Protein AF-W9WWT8-F1 (afdb_monomer_lite)

Structure (mmCIF, N/CA/C/O backbone):
data_AF-W9WWT8-F1
#
_entry.id   AF-W9WWT8-F1
#
loop_
_atom_site.group_PDB
_atom_site.id
_atom_site.type_symbol
_atom_site.label_atom_id
_atom_site.label_alt_id
_atom_site.label_comp_id
_atom_site.label_asym_id
_atom_site.label_entity_id
_atom_site.label_seq_id
_atom_site.pdbx_PDB_ins_code
_atom_site.Cartn_x
_atom_site.Cartn_y
_atom_site.Cartn_z
_atom_site.occupancy
_atom_site.B_iso_or_equiv
_atom_site.auth_seq_id
_atom_site.auth_comp_id
_atom_site.auth_asym_id
_atom_site.auth_atom_id
_atom_site.pdbx_PDB_model_num
ATOM 1 N N . MET A 1 1 ? -27.493 -7.270 -91.099 1.00 35.31 1 MET A N 1
ATOM 2 C CA . MET A 1 1 ? -26.202 -6.562 -91.027 1.00 35.31 1 MET A CA 1
ATOM 3 C C . MET A 1 1 ? -26.551 -5.110 -90.847 1.00 35.31 1 MET A C 1
ATOM 5 O O . MET A 1 1 ? -27.373 -4.660 -91.619 1.00 35.31 1 MET A O 1
ATOM 9 N N . ASP A 1 2 ? -26.061 -4.444 -89.809 1.00 27.00 2 ASP A N 1
ATOM 10 C CA . ASP A 1 2 ? -25.481 -3.111 -89.972 1.00 27.00 2 ASP A CA 1
ATOM 11 C C . ASP A 1 2 ? -24.987 -2.577 -88.633 1.00 27.00 2 ASP A C 1
ATOM 13 O O . ASP A 1 2 ? -25.714 -2.432 -87.653 1.00 27.00 2 ASP A O 1
ATOM 17 N N . ARG A 1 3 ? -23.683 -2.304 -88.631 1.00 26.94 3 ARG A N 1
ATOM 18 C CA . ARG A 1 3 ? -23.070 -1.287 -87.790 1.00 26.94 3 ARG A CA 1
ATOM 19 C C . ARG A 1 3 ? -23.436 0.066 -88.404 1.00 26.94 3 ARG A C 1
ATOM 21 O O . ARG A 1 3 ? -23.222 0.224 -89.602 1.00 26.94 3 ARG A O 1
ATOM 28 N N . LYS A 1 4 ? -23.755 1.067 -87.585 1.00 26.02 4 LYS A N 1
ATOM 29 C CA . LYS A 1 4 ? -22.837 2.188 -87.291 1.00 26.02 4 LYS A CA 1
ATOM 30 C C . LYS A 1 4 ? -23.545 3.349 -86.580 1.00 26.02 4 LYS A C 1
ATOM 32 O O . LYS A 1 4 ? -24.542 3.858 -87.064 1.00 26.02 4 LYS A O 1
ATOM 37 N N . SER A 1 5 ? -22.869 3.778 -85.512 1.00 26.08 5 SER A N 1
ATOM 38 C CA . SER A 1 5 ? -22.681 5.152 -85.025 1.00 26.08 5 SER A CA 1
ATOM 39 C C . SER A 1 5 ? -23.873 5.945 -84.477 1.00 26.08 5 SER A C 1
ATOM 41 O O . SER A 1 5 ? -24.817 6.231 -85.204 1.00 26.08 5 SER A O 1
ATOM 43 N N . PRO A 1 6 ? -23.713 6.495 -83.262 1.00 29.30 6 PRO A N 1
ATOM 44 C CA . PRO A 1 6 ? -24.310 7.766 -82.885 1.00 29.30 6 PRO A CA 1
ATOM 45 C C . PRO A 1 6 ? -23.238 8.836 -82.605 1.00 29.30 6 PRO A C 1
ATOM 47 O O . PRO A 1 6 ? -22.118 8.538 -82.186 1.00 29.30 6 PRO A O 1
ATOM 50 N N . SER A 1 7 ? -23.613 10.093 -82.828 1.00 26.98 7 SER A N 1
ATOM 51 C CA . SER A 1 7 ? -22.875 11.300 -82.455 1.00 26.98 7 SER A CA 1
ATOM 52 C C . SER A 1 7 ? -23.765 12.183 -81.579 1.00 26.98 7 SER A C 1
ATOM 54 O O . SER A 1 7 ? -24.887 12.454 -82.000 1.00 26.98 7 SER A O 1
ATOM 56 N N . HIS A 1 8 ? -23.196 12.659 -80.459 1.00 27.19 8 HIS A N 1
ATOM 57 C CA . HIS A 1 8 ? -23.606 13.791 -79.599 1.00 27.19 8 HIS A CA 1
ATOM 58 C C . HIS A 1 8 ? -24.977 13.673 -78.885 1.00 27.19 8 HIS A C 1
ATOM 60 O O . HIS A 1 8 ? -25.953 13.241 -79.475 1.00 27.19 8 HIS A O 1
ATOM 66 N N . ASP A 1 9 ? -25.181 14.022 -77.611 1.00 25.39 9 ASP A N 1
ATOM 67 C CA . ASP A 1 9 ? -24.385 14.749 -76.618 1.00 25.39 9 ASP A CA 1
ATOM 68 C C . ASP A 1 9 ? -24.898 14.428 -75.190 1.00 25.39 9 ASP A C 1
ATOM 70 O O . ASP A 1 9 ? -26.078 14.158 -74.984 1.00 25.39 9 ASP A O 1
ATOM 74 N N . THR A 1 10 ? -23.980 14.524 -74.220 1.00 26.59 10 THR A N 1
ATOM 75 C CA . THR A 1 10 ? -24.159 14.878 -72.790 1.00 26.59 10 THR A CA 1
ATOM 76 C C . THR A 1 10 ? -25.232 14.196 -71.924 1.00 26.59 10 THR A C 1
ATOM 78 O O . THR A 1 10 ? -26.393 14.584 -71.946 1.00 26.59 10 THR A O 1
ATOM 81 N N . SER A 1 11 ? -24.782 13.404 -70.941 1.00 25.31 11 SER A N 1
ATOM 82 C CA . SER A 1 11 ? -24.920 13.778 -69.519 1.00 25.31 11 SER A CA 1
ATOM 83 C C . SER A 1 11 ? -24.060 12.885 -68.613 1.00 25.31 11 SER A C 1
ATOM 85 O O . SER A 1 11 ? -24.311 11.693 -68.504 1.00 25.31 11 SER A O 1
ATOM 87 N N . LEU A 1 12 ? -23.065 13.522 -67.989 1.00 28.33 12 LEU A N 1
ATOM 88 C CA . LEU A 1 12 ? -22.592 13.372 -66.606 1.00 28.33 12 LEU A CA 1
ATOM 89 C C . LEU A 1 12 ? -22.439 11.967 -65.980 1.00 28.33 12 LEU A C 1
ATOM 91 O O . LEU A 1 12 ? -23.412 11.248 -65.795 1.00 28.33 12 LEU A O 1
ATOM 95 N N . LEU A 1 13 ? -21.218 11.764 -65.453 1.00 29.09 13 LEU A N 1
ATOM 96 C CA . LEU A 1 13 ? -20.767 10.793 -64.437 1.00 29.09 13 LEU A CA 1
ATOM 97 C C . LEU A 1 13 ? -20.261 9.439 -64.960 1.00 29.09 13 LEU A C 1
ATOM 99 O O . LEU A 1 13 ? -21.013 8.480 -65.042 1.00 29.09 13 LEU A O 1
ATOM 103 N N . ASP A 1 14 ? -18.961 9.371 -65.272 1.00 24.91 14 ASP A N 1
ATOM 104 C CA . ASP A 1 14 ? -17.991 8.463 -64.623 1.00 24.91 14 ASP A CA 1
ATOM 105 C C . ASP A 1 14 ? -16.607 8.560 -65.296 1.00 24.91 14 ASP A C 1
ATOM 107 O O . ASP A 1 14 ? -16.512 8.764 -66.505 1.00 24.91 14 ASP A O 1
ATOM 111 N N . GLY A 1 15 ? -15.528 8.364 -64.526 1.00 24.70 15 GLY A N 1
ATOM 112 C CA . GLY A 1 15 ? -14.243 7.915 -65.085 1.00 24.70 15 GLY A CA 1
ATOM 113 C C . GLY A 1 15 ? -13.012 8.809 -64.892 1.00 24.70 15 GLY A C 1
ATOM 114 O O . GLY A 1 15 ? -12.616 9.552 -65.781 1.00 24.70 15 GLY A O 1
ATOM 115 N N . THR A 1 16 ? -12.308 8.569 -63.781 1.00 27.00 16 THR A N 1
ATOM 116 C CA . THR A 1 16 ? -10.836 8.424 -63.696 1.00 27.00 16 THR A CA 1
ATOM 117 C C . THR A 1 16 ? -9.920 9.536 -64.232 1.00 27.00 16 THR A C 1
ATOM 119 O O . THR A 1 16 ? -9.415 9.470 -65.350 1.00 27.00 16 THR A O 1
ATOM 122 N N . HIS A 1 17 ? -9.490 10.413 -63.319 1.00 25.72 17 HIS A N 1
ATOM 123 C CA . HIS A 1 17 ? -8.078 10.788 -63.234 1.00 25.72 17 HIS A CA 1
ATOM 124 C C . HIS A 1 17 ? -7.437 10.075 -62.040 1.00 25.72 17 HIS A C 1
ATOM 126 O O . HIS A 1 17 ? -7.905 10.166 -60.908 1.00 25.72 17 HIS A O 1
ATOM 132 N N . SER A 1 18 ? -6.371 9.336 -62.342 1.00 35.47 18 SER A N 1
ATOM 133 C CA . SER A 1 18 ? -5.487 8.638 -61.416 1.00 35.47 18 SER A CA 1
ATOM 134 C C . SER A 1 18 ? -4.934 9.593 -60.352 1.00 35.47 18 SER A C 1
ATOM 136 O O . SER A 1 18 ? -3.985 10.331 -60.608 1.00 35.47 18 SER A O 1
ATOM 138 N N . LEU A 1 19 ? -5.514 9.556 -59.154 1.00 27.91 19 LEU A N 1
ATOM 139 C CA . LEU A 1 19 ? -4.899 10.058 -57.931 1.00 27.91 19 LEU A CA 1
ATOM 140 C C . LEU A 1 19 ? -4.236 8.872 -57.237 1.00 27.91 19 LEU A C 1
ATOM 142 O O . LEU A 1 19 ? -4.843 7.812 -57.085 1.00 27.91 19 LEU A O 1
ATOM 146 N N . ALA A 1 20 ? -2.968 9.057 -56.878 1.00 27.16 20 ALA A N 1
ATOM 147 C CA . ALA A 1 20 ? -2.189 8.124 -56.081 1.00 27.16 20 ALA A CA 1
ATOM 148 C C . ALA A 1 20 ? -3.017 7.594 -54.894 1.00 27.16 20 ALA A C 1
ATOM 150 O O . ALA A 1 20 ? -3.818 8.355 -54.340 1.00 27.16 20 ALA A O 1
ATOM 151 N N . PRO A 1 21 ? -2.843 6.318 -54.496 1.00 26.42 21 PRO A N 1
ATOM 152 C CA . PRO A 1 21 ? -3.531 5.798 -53.325 1.00 26.42 21 PRO A CA 1
ATOM 153 C C . PRO A 1 21 ? -3.253 6.744 -52.150 1.00 26.42 21 PRO A C 1
ATOM 155 O O . PRO A 1 21 ? -2.094 7.135 -51.966 1.00 26.42 21 PRO A O 1
ATOM 158 N N . PRO A 1 22 ? -4.288 7.165 -51.399 1.00 28.23 22 PRO A N 1
ATOM 159 C CA . PRO A 1 22 ? -4.085 8.006 -50.238 1.00 28.23 22 PRO A CA 1
ATOM 160 C C . PRO A 1 22 ? -3.084 7.286 -49.347 1.00 28.23 22 PRO A C 1
ATOM 162 O O . PRO A 1 22 ? -3.238 6.098 -49.051 1.00 28.23 22 PRO A O 1
ATOM 165 N N . SER A 1 23 ? -2.018 8.016 -49.030 1.00 27.25 23 SER A N 1
ATOM 166 C CA . SER A 1 23 ? -0.990 7.652 -48.070 1.00 27.25 23 SER A CA 1
ATOM 167 C C . SER A 1 23 ? -1.612 6.832 -46.954 1.00 27.25 23 SER A C 1
ATOM 169 O O . SER A 1 23 ? -2.538 7.302 -46.286 1.00 27.25 23 SER A O 1
ATOM 171 N N . GLN A 1 24 ? -1.104 5.609 -46.820 1.00 29.84 24 GLN A N 1
ATOM 172 C CA . GLN A 1 24 ? -1.346 4.736 -45.689 1.00 29.84 24 GLN A CA 1
ATOM 173 C C . GLN A 1 24 ? -1.408 5.587 -44.423 1.00 29.84 24 GLN A C 1
ATOM 175 O O . GLN A 1 24 ? -0.516 6.394 -44.150 1.00 29.84 24 GLN A O 1
ATOM 180 N N . SER A 1 25 ? -2.527 5.438 -43.723 1.00 29.09 25 SER A N 1
ATOM 181 C CA . SER A 1 25 ? -2.682 5.734 -42.308 1.00 29.09 25 SER A CA 1
ATOM 182 C C . SER A 1 25 ? -1.339 5.668 -41.584 1.00 29.09 25 SER A C 1
ATOM 184 O O . SER A 1 25 ? -0.666 4.641 -41.648 1.00 29.09 25 SER A O 1
ATOM 186 N N . GLN A 1 26 ? -0.956 6.758 -40.918 1.00 30.47 26 GLN A N 1
ATOM 187 C CA . GLN A 1 26 ? 0.162 6.770 -39.979 1.00 30.47 26 GLN A CA 1
ATOM 188 C C . GLN A 1 26 ? -0.094 5.728 -38.873 1.00 30.47 26 GLN A C 1
ATOM 190 O O . GLN A 1 26 ? -0.747 6.019 -37.876 1.00 30.47 26 GLN A O 1
ATOM 195 N N . GLU A 1 27 ? 0.399 4.508 -39.066 1.00 36.03 27 GLU A N 1
ATOM 196 C CA . GLU A 1 27 ? 0.889 3.635 -37.995 1.00 36.03 27 GLU A CA 1
ATOM 197 C C . GLU A 1 27 ? 2.288 4.186 -37.635 1.00 36.03 27 GLU A C 1
ATOM 199 O O . GLU A 1 27 ? 3.061 4.539 -38.522 1.00 36.03 27 GLU A O 1
ATOM 204 N N . ASP A 1 28 ? 2.632 4.507 -36.388 1.00 36.34 28 ASP A N 1
ATOM 205 C CA . ASP A 1 28 ? 2.639 3.634 -35.216 1.00 36.34 28 ASP A CA 1
ATOM 206 C C . ASP A 1 28 ? 2.402 4.412 -33.903 1.00 36.34 28 ASP A C 1
ATOM 208 O O . ASP A 1 28 ? 3.072 5.423 -33.657 1.00 36.34 28 ASP A O 1
ATOM 212 N N . PRO A 1 29 ? 1.611 3.895 -32.945 1.00 53.47 29 PRO A N 1
ATOM 213 C CA . PRO A 1 29 ? 1.883 4.158 -31.541 1.00 53.47 29 PRO A CA 1
ATOM 214 C C . PRO A 1 29 ? 3.129 3.345 -31.153 1.00 53.47 29 PRO A C 1
ATOM 216 O O . PRO A 1 29 ? 3.036 2.140 -30.912 1.00 53.47 29 PRO A O 1
ATOM 219 N N . TYR A 1 30 ? 4.306 3.985 -31.120 1.00 56.69 30 TYR A N 1
ATOM 220 C CA . TYR A 1 30 ? 5.553 3.345 -30.673 1.00 56.69 30 TYR A CA 1
ATOM 221 C C . TYR A 1 30 ? 5.300 2.557 -29.379 1.00 56.69 30 TYR A C 1
ATOM 223 O O . TYR A 1 30 ? 4.845 3.108 -28.377 1.00 56.69 30 TYR A O 1
ATOM 231 N N . ASN A 1 31 ? 5.628 1.269 -29.381 1.00 66.44 31 ASN A N 1
ATOM 232 C CA . ASN A 1 31 ? 5.648 0.448 -28.179 1.00 66.44 31 ASN A CA 1
ATOM 233 C C . ASN A 1 31 ? 7.111 0.208 -27.789 1.00 66.44 31 ASN A C 1
ATOM 235 O O . ASN A 1 31 ? 7.891 -0.211 -28.646 1.00 66.44 31 ASN A O 1
ATOM 239 N N . PRO A 1 32 ? 7.514 0.458 -26.526 1.00 71.75 32 PRO A N 1
ATOM 240 C CA . PRO A 1 32 ? 8.867 0.147 -26.083 1.00 71.75 32 PRO A CA 1
ATOM 241 C C . PRO A 1 32 ? 9.203 -1.322 -26.386 1.00 71.75 32 PRO A C 1
ATOM 243 O O . PRO A 1 32 ? 8.388 -2.193 -26.060 1.00 71.75 32 PRO A O 1
ATOM 246 N N . PRO A 1 33 ? 10.365 -1.617 -26.997 1.00 79.06 33 PRO A N 1
ATOM 247 C CA . PRO A 1 33 ? 10.727 -2.989 -27.320 1.00 79.06 33 PRO A CA 1
ATOM 248 C C . PRO A 1 33 ? 10.850 -3.818 -26.040 1.00 79.06 33 PRO A C 1
ATOM 250 O O . PRO A 1 33 ? 11.157 -3.310 -24.964 1.00 79.06 33 PRO A O 1
ATOM 253 N N . THR A 1 34 ? 10.618 -5.121 -26.127 1.00 78.81 34 THR A N 1
ATOM 254 C CA . THR A 1 34 ? 10.810 -6.019 -24.987 1.00 78.81 34 THR A CA 1
ATOM 255 C C . THR A 1 34 ? 12.256 -6.487 -24.925 1.00 78.81 34 THR A C 1
ATOM 257 O O . THR A 1 34 ? 12.752 -7.092 -25.868 1.00 78.81 34 THR A O 1
ATOM 260 N N . ILE A 1 35 ? 12.922 -6.271 -23.789 1.00 80.75 35 ILE A N 1
ATOM 261 C CA . ILE A 1 35 ? 14.243 -6.866 -23.524 1.00 80.75 35 ILE A CA 1
ATOM 262 C C . ILE A 1 35 ? 14.092 -8.388 -23.478 1.00 80.75 35 ILE A C 1
ATOM 264 O O . ILE A 1 35 ? 13.231 -8.875 -22.733 1.00 80.75 35 ILE A O 1
ATOM 268 N N . ASP A 1 36 ? 14.910 -9.101 -24.253 1.00 82.44 36 ASP A N 1
ATOM 269 C CA . ASP A 1 36 ? 14.945 -10.561 -24.267 1.00 82.44 36 ASP A CA 1
ATOM 270 C C . ASP A 1 36 ? 15.686 -11.097 -23.033 1.00 82.44 36 ASP A C 1
ATOM 272 O O . ASP A 1 36 ? 16.885 -10.881 -22.853 1.00 82.44 36 ASP A O 1
ATOM 276 N N . GLN A 1 37 ? 14.943 -11.791 -22.171 1.00 86.94 37 GLN A N 1
ATOM 277 C CA . GLN A 1 37 ? 15.456 -12.531 -21.012 1.00 86.94 37 GLN A CA 1
ATOM 278 C C . GLN A 1 37 ? 15.013 -14.006 -21.068 1.00 86.94 37 GLN A C 1
ATOM 280 O O . GLN A 1 37 ? 14.883 -14.666 -20.037 1.00 86.94 37 GLN A O 1
ATOM 285 N N . SER A 1 38 ? 14.751 -14.526 -22.273 1.00 86.50 38 SER A N 1
ATOM 286 C CA . SER A 1 38 ? 14.238 -15.880 -22.521 1.00 86.50 38 SER A CA 1
ATOM 287 C C . SER A 1 38 ? 15.128 -16.978 -21.940 1.00 86.50 38 SER A C 1
ATOM 289 O O . SER A 1 38 ? 14.617 -17.952 -21.392 1.00 86.50 38 SER A O 1
ATOM 291 N N . HIS A 1 39 ? 16.451 -16.801 -21.983 1.00 88.56 39 HIS A N 1
ATOM 292 C CA . HIS A 1 39 ? 17.403 -17.724 -21.367 1.00 88.56 39 HIS A CA 1
ATOM 293 C C . HIS A 1 39 ? 17.178 -17.866 -19.851 1.00 88.56 39 HIS A C 1
ATOM 295 O O . HIS A 1 39 ? 17.071 -18.984 -19.344 1.00 88.56 39 HIS A O 1
ATOM 301 N N . ASP A 1 40 ? 17.050 -16.751 -19.126 1.00 89.69 40 ASP A N 1
ATOM 302 C CA . ASP A 1 40 ? 16.836 -16.775 -17.675 1.00 89.69 40 ASP A CA 1
ATOM 303 C C . ASP A 1 40 ? 15.467 -17.370 -17.330 1.00 89.69 40 ASP A C 1
ATOM 305 O O . ASP A 1 40 ? 15.353 -18.186 -16.415 1.00 89.69 40 ASP A O 1
ATOM 309 N N . VAL A 1 41 ? 14.435 -17.037 -18.114 1.00 91.44 41 VAL A N 1
ATOM 310 C CA . VAL A 1 41 ? 13.100 -17.650 -18.006 1.00 91.44 41 VAL A CA 1
ATOM 311 C C . VAL A 1 41 ? 13.182 -19.168 -18.195 1.00 91.44 41 VAL A C 1
ATOM 313 O O . VAL A 1 41 ? 12.648 -19.922 -17.378 1.00 91.44 41 VAL A O 1
ATOM 316 N N . ALA A 1 42 ? 13.904 -19.638 -19.215 1.00 90.56 42 ALA A N 1
ATOM 317 C CA . ALA A 1 42 ? 14.085 -21.060 -19.488 1.00 90.56 42 ALA A CA 1
ATOM 318 C C . ALA A 1 42 ? 14.817 -21.785 -18.347 1.00 90.56 42 ALA A C 1
ATOM 320 O O . ALA A 1 42 ? 14.462 -22.920 -18.018 1.00 90.56 42 ALA A O 1
ATOM 321 N N . LEU A 1 43 ? 15.791 -21.138 -17.695 1.00 90.44 43 LEU A N 1
ATOM 322 C CA . LEU A 1 43 ? 16.447 -21.684 -16.504 1.00 90.44 43 LEU A CA 1
ATOM 323 C C . LEU A 1 43 ? 15.463 -21.860 -15.342 1.00 90.44 43 LEU A C 1
ATOM 325 O O . LEU A 1 43 ? 15.435 -22.932 -14.736 1.00 90.44 43 LEU A O 1
ATOM 329 N N . VAL A 1 44 ? 14.617 -20.863 -15.060 1.00 91.06 44 VAL A N 1
ATOM 330 C CA . VAL A 1 44 ? 13.589 -20.979 -14.010 1.00 91.06 44 VAL A CA 1
ATOM 331 C C . VAL A 1 44 ? 12.608 -22.102 -14.331 1.00 91.06 44 VAL A C 1
ATOM 333 O O . VAL A 1 44 ? 12.345 -22.950 -13.479 1.00 91.06 44 VAL A O 1
ATOM 336 N N . ILE A 1 45 ? 12.114 -22.164 -15.571 1.00 90.19 45 ILE A N 1
ATOM 337 C CA . ILE A 1 45 ? 11.198 -23.219 -16.024 1.00 90.19 45 ILE A CA 1
ATOM 338 C C . ILE A 1 45 ? 11.852 -24.596 -15.900 1.00 90.19 45 ILE A C 1
ATOM 340 O O . ILE A 1 45 ? 11.210 -25.543 -15.448 1.00 90.19 45 ILE A O 1
ATOM 344 N N . ARG A 1 46 ? 13.135 -24.733 -16.254 1.00 89.38 46 ARG A N 1
ATOM 345 C CA . ARG A 1 46 ? 13.876 -25.990 -16.098 1.00 89.38 46 ARG A CA 1
ATOM 346 C C . ARG A 1 46 ? 13.897 -26.450 -14.642 1.00 89.38 46 ARG A C 1
ATOM 348 O O . ARG A 1 46 ? 13.694 -27.636 -14.399 1.00 89.38 46 ARG A O 1
ATOM 355 N N . VAL A 1 47 ? 14.106 -25.540 -13.692 1.00 87.06 47 VAL A N 1
ATOM 356 C CA . VAL A 1 47 ? 14.079 -25.865 -12.257 1.00 87.06 47 VAL A CA 1
ATOM 357 C C . VAL A 1 47 ? 12.659 -26.211 -11.796 1.00 87.06 47 VAL A C 1
ATOM 359 O O . VAL A 1 47 ? 12.475 -27.207 -11.102 1.00 87.06 47 VAL A O 1
ATOM 362 N N . LEU A 1 48 ? 11.637 -25.473 -12.243 1.00 86.44 48 LEU A N 1
ATOM 363 C CA . LEU A 1 48 ? 10.232 -25.808 -11.968 1.00 86.44 48 LEU A CA 1
ATOM 364 C C . LEU A 1 48 ? 9.847 -27.201 -12.507 1.00 86.44 48 LEU A C 1
ATOM 366 O O . LEU A 1 48 ? 9.066 -27.914 -11.878 1.00 86.44 48 LEU A O 1
ATOM 370 N N . ASN A 1 49 ? 10.423 -27.627 -13.636 1.00 84.69 49 ASN A N 1
ATOM 371 C CA . ASN A 1 49 ? 10.168 -28.946 -14.229 1.00 84.69 49 ASN A CA 1
ATOM 372 C C . ASN A 1 49 ? 10.733 -30.098 -13.402 1.00 84.69 49 ASN A C 1
ATOM 374 O O . ASN A 1 49 ? 10.160 -31.185 -13.422 1.00 84.69 49 ASN A O 1
ATOM 378 N N . GLN A 1 50 ? 11.823 -29.881 -12.662 1.00 80.75 50 GLN A N 1
ATOM 379 C CA . GLN A 1 50 ? 12.419 -30.925 -11.821 1.00 80.75 50 GLN A CA 1
ATOM 380 C C . GLN A 1 50 ? 11.448 -31.409 -10.741 1.00 80.75 50 GLN A C 1
ATOM 382 O O . GLN A 1 50 ? 11.497 -32.571 -10.350 1.00 80.75 50 GLN A O 1
ATOM 387 N N . SER A 1 51 ? 10.540 -30.541 -10.289 1.00 69.56 51 SER A N 1
ATOM 388 C CA . SER A 1 51 ? 9.518 -30.876 -9.300 1.00 69.56 51 SER A CA 1
ATOM 389 C C . SER A 1 51 ? 8.141 -31.151 -9.912 1.00 69.56 51 SER A C 1
ATOM 391 O O . SER A 1 51 ? 7.181 -31.300 -9.160 1.00 69.56 51 SER A O 1
ATOM 393 N N . TYR A 1 52 ? 7.998 -31.213 -11.244 1.00 66.12 52 TYR A N 1
ATOM 394 C CA . TYR A 1 52 ? 6.694 -31.303 -11.923 1.00 66.12 52 TYR A CA 1
ATOM 395 C C . TYR A 1 52 ? 5.892 -32.558 -11.538 1.00 66.12 52 TYR A C 1
ATOM 397 O O . TYR A 1 52 ? 4.743 -32.427 -11.121 1.00 66.12 52 TYR A O 1
ATOM 405 N N . ASN A 1 53 ? 6.518 -33.742 -11.568 1.00 61.09 53 ASN A N 1
ATOM 406 C CA . ASN A 1 53 ? 5.864 -35.031 -11.270 1.00 61.09 53 ASN A CA 1
ATOM 407 C C . ASN A 1 53 ? 5.540 -35.238 -9.779 1.00 61.09 53 ASN A C 1
ATOM 409 O O . ASN A 1 53 ? 4.941 -36.241 -9.393 1.00 61.09 53 ASN A O 1
ATOM 413 N N . CYS A 1 54 ? 5.933 -34.300 -8.922 1.00 59.28 54 CYS A N 1
ATOM 414 C CA . CYS A 1 54 ? 5.662 -34.359 -7.498 1.00 59.28 54 CYS A CA 1
ATOM 415 C C . CYS A 1 54 ? 4.347 -33.623 -7.200 1.00 59.28 54 CYS A C 1
ATOM 417 O O . CYS A 1 54 ? 4.357 -32.460 -6.795 1.00 59.28 54 CYS A O 1
ATOM 419 N N . HIS A 1 55 ? 3.209 -34.280 -7.439 1.00 54.59 55 HIS A N 1
ATOM 420 C CA . HIS A 1 55 ? 1.861 -33.750 -7.186 1.00 54.59 55 HIS A CA 1
ATOM 421 C C . HIS A 1 55 ? 1.666 -33.327 -5.716 1.00 54.59 55 HIS A C 1
ATOM 423 O O . HIS A 1 55 ? 1.349 -34.155 -4.872 1.00 54.59 55 HIS A O 1
ATOM 429 N N . GLY A 1 56 ? 1.892 -32.051 -5.381 1.00 51.06 56 GLY A N 1
ATOM 430 C CA . GLY A 1 56 ? 1.586 -31.477 -4.058 1.00 51.06 56 GLY A CA 1
ATOM 431 C C . GLY A 1 56 ? 2.440 -31.980 -2.879 1.00 51.06 56 GLY A C 1
ATOM 432 O O . GLY A 1 56 ? 2.231 -31.550 -1.747 1.00 51.06 56 GLY A O 1
ATOM 433 N N . VAL A 1 57 ? 3.402 -32.878 -3.122 1.00 51.75 57 VAL A N 1
ATOM 434 C CA . VAL A 1 57 ? 4.269 -33.473 -2.083 1.00 51.75 57 VAL A CA 1
ATOM 435 C C . VAL A 1 57 ? 5.624 -32.759 -1.971 1.00 51.75 57 VAL A C 1
ATOM 437 O O . VAL A 1 57 ? 6.277 -32.852 -0.935 1.00 51.75 57 VAL A O 1
ATOM 440 N N . TYR A 1 58 ? 6.060 -32.028 -3.005 1.00 59.69 58 TYR A N 1
ATOM 441 C CA . TYR A 1 58 ? 7.409 -31.453 -3.054 1.00 59.69 58 TYR A CA 1
ATOM 442 C C . TYR A 1 58 ? 7.427 -29.931 -2.895 1.00 59.69 58 TYR A C 1
ATOM 444 O O . TYR A 1 58 ? 6.877 -29.195 -3.715 1.00 59.69 58 TYR A O 1
ATOM 452 N N . HIS A 1 59 ? 8.145 -29.477 -1.868 1.00 68.31 59 HIS A N 1
ATOM 453 C CA . HIS A 1 59 ? 8.467 -28.076 -1.611 1.00 68.31 59 HIS A CA 1
ATOM 454 C C . HIS A 1 59 ? 9.672 -27.650 -2.450 1.00 68.31 59 HIS A C 1
ATOM 456 O O . HIS A 1 59 ? 10.818 -27.909 -2.077 1.00 68.31 59 HIS A O 1
ATOM 462 N N . SER A 1 60 ? 9.444 -27.008 -3.597 1.00 76.50 60 SER A N 1
ATOM 463 C CA . SER A 1 60 ? 10.533 -26.376 -4.352 1.00 76.50 60 SER A CA 1
ATOM 464 C C . SER A 1 60 ? 10.508 -24.869 -4.138 1.00 76.50 60 SER A C 1
ATOM 466 O O . SER A 1 60 ? 9.625 -24.180 -4.652 1.00 76.50 60 SER A O 1
ATOM 468 N N . LYS A 1 61 ? 11.507 -24.364 -3.416 1.00 83.94 61 LYS A N 1
ATOM 469 C CA . LYS A 1 61 ? 11.782 -22.934 -3.273 1.00 83.94 61 LYS A CA 1
ATOM 470 C C . LYS A 1 61 ? 12.850 -22.531 -4.287 1.00 83.94 61 LYS A C 1
ATOM 472 O O . LYS A 1 61 ? 13.914 -23.144 -4.326 1.00 83.94 61 LYS A O 1
ATOM 477 N N . ILE A 1 62 ? 12.587 -21.506 -5.087 1.00 87.75 62 ILE A N 1
ATOM 478 C CA . ILE A 1 62 ? 13.539 -20.952 -6.054 1.00 87.75 62 ILE A CA 1
ATOM 479 C C . ILE A 1 62 ? 13.694 -19.472 -5.733 1.00 87.75 62 ILE A C 1
ATOM 481 O O . ILE A 1 62 ? 12.702 -18.754 -5.667 1.00 87.75 62 ILE A O 1
ATOM 485 N N . LEU A 1 63 ? 14.923 -19.015 -5.520 1.00 87.62 63 LEU A N 1
ATOM 486 C CA . LEU A 1 63 ? 15.231 -17.615 -5.259 1.00 87.62 63 LEU A CA 1
ATOM 487 C C . LEU A 1 63 ? 15.927 -17.003 -6.469 1.00 87.62 63 LEU A C 1
ATOM 489 O O . LEU A 1 63 ? 17.063 -17.348 -6.777 1.00 87.62 63 LEU A O 1
ATOM 493 N N . LEU A 1 64 ? 15.271 -16.038 -7.099 1.00 90.00 64 LEU A N 1
ATOM 494 C CA . LEU A 1 64 ? 15.856 -15.156 -8.095 1.00 90.00 64 LEU A CA 1
ATOM 495 C C . LEU A 1 64 ? 16.454 -13.945 -7.390 1.00 90.00 64 LEU A C 1
ATOM 497 O O . LEU A 1 64 ? 15.733 -13.134 -6.801 1.00 90.00 64 LEU A O 1
ATOM 501 N N . TRP A 1 65 ? 17.772 -13.802 -7.461 1.00 87.00 65 TRP A N 1
ATOM 502 C CA . TRP A 1 65 ? 18.481 -12.707 -6.810 1.00 87.00 65 TRP A CA 1
ATOM 503 C C . TRP A 1 65 ? 19.387 -11.951 -7.775 1.00 87.00 65 TRP A C 1
ATOM 505 O O . TRP A 1 65 ? 19.824 -12.483 -8.785 1.00 87.00 65 TRP A O 1
ATOM 515 N N . GLY A 1 66 ? 19.629 -10.674 -7.501 1.00 82.94 66 GLY A N 1
ATOM 516 C CA . GLY A 1 66 ? 20.366 -9.787 -8.404 1.00 82.94 66 GLY A CA 1
ATOM 517 C C . GLY A 1 66 ? 20.067 -8.324 -8.111 1.00 82.94 66 GLY A C 1
ATOM 518 O O . GLY A 1 66 ? 19.210 -8.014 -7.281 1.00 82.94 66 GLY A O 1
ATOM 519 N N . SER A 1 67 ? 20.731 -7.398 -8.798 1.00 81.00 67 SER A N 1
ATOM 520 C CA . SER A 1 67 ? 20.563 -5.969 -8.502 1.00 81.00 67 SER A CA 1
ATOM 521 C C . SER A 1 67 ? 19.149 -5.452 -8.834 1.00 81.00 67 SER A C 1
ATOM 523 O O . SER A 1 67 ? 18.375 -6.067 -9.583 1.00 81.00 67 SER A O 1
ATOM 525 N N . ALA A 1 68 ? 18.750 -4.334 -8.225 1.00 80.94 68 ALA A N 1
ATOM 526 C CA . ALA A 1 68 ? 17.460 -3.710 -8.513 1.00 80.94 68 ALA A CA 1
ATOM 527 C C . ALA A 1 68 ? 17.400 -3.239 -9.981 1.00 80.94 68 ALA A C 1
ATOM 529 O O . ALA A 1 68 ? 18.335 -2.617 -10.483 1.00 80.94 68 ALA A O 1
ATOM 530 N N . GLY A 1 69 ? 16.294 -3.544 -10.666 1.00 83.06 69 GLY A N 1
ATOM 531 C CA . GLY A 1 69 ? 16.124 -3.260 -12.095 1.00 83.06 69 GLY A CA 1
ATOM 532 C C . GLY A 1 69 ? 16.668 -4.330 -13.057 1.00 83.06 69 GLY A C 1
ATOM 533 O O . GLY A 1 69 ? 16.546 -4.131 -14.259 1.00 83.06 69 GLY A O 1
ATOM 534 N N . CYS A 1 70 ? 17.213 -5.459 -12.571 1.00 86.81 70 CYS A N 1
ATOM 535 C CA . CYS A 1 70 ? 17.672 -6.602 -13.394 1.00 86.81 70 CYS A CA 1
ATOM 536 C C . CYS A 1 70 ? 16.558 -7.435 -14.067 1.00 86.81 70 CYS A C 1
ATOM 538 O O . CYS A 1 70 ? 16.851 -8.389 -14.774 1.00 86.81 70 CYS A O 1
ATOM 540 N N . GLY A 1 71 ? 15.279 -7.127 -13.840 1.00 87.62 71 GLY A N 1
ATOM 541 C CA . GLY A 1 71 ? 14.171 -7.880 -14.451 1.00 87.62 71 GLY A CA 1
ATOM 542 C C . GLY A 1 71 ? 13.752 -9.158 -13.711 1.00 87.62 71 GLY A C 1
ATOM 543 O O . GLY A 1 71 ? 12.914 -9.893 -14.213 1.00 87.62 71 GLY A O 1
ATOM 544 N N . LYS A 1 72 ? 14.247 -9.403 -12.487 1.00 90.69 72 LYS A N 1
ATOM 545 C CA . LYS A 1 72 ? 13.903 -10.590 -11.668 1.00 90.69 72 LYS A CA 1
ATOM 546 C C . LYS A 1 72 ? 12.402 -10.884 -11.596 1.00 90.69 72 LYS A C 1
ATOM 548 O O . LYS A 1 72 ? 11.992 -12.011 -11.835 1.00 90.69 72 LYS A O 1
ATOM 553 N N . ARG A 1 73 ? 11.595 -9.862 -11.281 1.00 88.50 73 ARG A N 1
ATOM 554 C CA . ARG A 1 73 ? 10.131 -9.966 -11.209 1.00 88.50 73 ARG A CA 1
ATOM 555 C C . ARG A 1 73 ? 9.543 -10.388 -12.550 1.00 88.50 73 ARG A C 1
ATOM 557 O O . ARG A 1 73 ? 8.763 -11.323 -12.588 1.00 88.50 73 ARG A O 1
ATOM 564 N N . ARG A 1 74 ? 9.968 -9.747 -13.641 1.00 88.75 74 ARG A N 1
ATOM 565 C CA . ARG A 1 74 ? 9.521 -10.078 -14.998 1.00 88.75 74 ARG A CA 1
ATOM 566 C C . ARG A 1 74 ? 9.859 -11.526 -15.361 1.00 88.75 74 ARG A C 1
ATOM 568 O O . ARG A 1 74 ? 8.981 -12.231 -15.835 1.00 88.75 74 ARG A O 1
ATOM 575 N N . ILE A 1 75 ? 11.079 -11.981 -15.069 1.00 91.94 75 ILE A N 1
ATOM 576 C CA . ILE A 1 75 ? 11.503 -13.374 -15.285 1.00 91.94 75 ILE A CA 1
ATOM 577 C C . ILE A 1 75 ? 10.647 -14.345 -14.461 1.00 91.94 75 ILE A C 1
ATOM 579 O O . ILE A 1 75 ? 10.164 -15.337 -14.999 1.00 91.94 75 ILE A O 1
ATOM 583 N N . ALA A 1 76 ? 10.431 -14.059 -13.173 1.00 92.06 76 ALA A N 1
ATOM 584 C CA . ALA A 1 76 ? 9.613 -14.892 -12.290 1.00 92.06 76 ALA A CA 1
ATOM 585 C C . ALA A 1 76 ? 8.162 -14.988 -12.778 1.00 92.06 76 ALA A C 1
ATOM 587 O O . ALA A 1 76 ? 7.599 -16.079 -12.838 1.00 92.06 76 ALA A O 1
ATOM 588 N N . THR A 1 77 ? 7.576 -13.846 -13.144 1.00 90.88 77 THR A N 1
ATOM 589 C CA . THR A 1 77 ? 6.215 -13.741 -13.667 1.00 90.88 77 THR A CA 1
ATOM 590 C C . THR A 1 77 ? 6.067 -14.513 -14.971 1.00 90.88 77 THR A C 1
ATOM 592 O O . THR A 1 77 ? 5.172 -15.345 -15.074 1.00 90.88 77 THR A O 1
ATOM 595 N N . GLU A 1 78 ? 6.965 -14.300 -15.933 1.00 91.69 78 GLU A N 1
ATOM 596 C CA . GLU A 1 78 ? 6.929 -14.981 -17.229 1.00 91.69 78 GLU A CA 1
ATOM 597 C C . GLU A 1 78 ? 7.099 -16.499 -17.071 1.00 91.69 78 GLU A C 1
ATOM 599 O O . GLU A 1 78 ? 6.317 -17.276 -17.614 1.00 91.69 78 GLU A O 1
ATOM 604 N N . ALA A 1 79 ? 8.061 -16.940 -16.252 1.00 92.44 79 ALA A N 1
ATOM 605 C CA . ALA A 1 79 ? 8.271 -18.358 -15.979 1.00 92.44 79 ALA A CA 1
ATOM 606 C C . ALA A 1 79 ? 7.050 -19.009 -15.309 1.00 92.44 79 ALA A C 1
ATOM 608 O O . ALA A 1 79 ? 6.674 -20.124 -15.673 1.00 92.44 79 ALA A O 1
ATOM 609 N N . ALA A 1 80 ? 6.413 -18.319 -14.356 1.00 91.31 80 ALA A N 1
ATOM 610 C CA . ALA A 1 80 ? 5.202 -18.801 -13.699 1.00 91.31 80 ALA A CA 1
ATOM 611 C C . ALA A 1 80 ? 4.021 -18.898 -14.675 1.00 91.31 80 ALA A C 1
ATOM 613 O O . ALA A 1 80 ? 3.324 -19.912 -14.675 1.00 91.31 80 ALA A O 1
ATOM 614 N N . LEU A 1 81 ? 3.822 -17.888 -15.530 1.00 92.19 81 LEU A N 1
ATOM 615 C CA . LEU A 1 81 ? 2.764 -17.870 -16.544 1.00 92.19 81 LEU A CA 1
ATOM 616 C C . LEU A 1 81 ? 2.949 -18.985 -17.578 1.00 92.19 81 LEU A C 1
ATOM 618 O O . LEU A 1 81 ? 2.016 -19.750 -17.810 1.00 92.19 81 LEU A O 1
ATOM 622 N N . GLN A 1 82 ? 4.150 -19.142 -18.145 1.00 92.56 82 GLN A N 1
ATOM 623 C CA . GLN A 1 82 ? 4.435 -20.212 -19.108 1.00 92.56 82 GLN A CA 1
ATOM 624 C C . GLN A 1 82 ? 4.284 -21.602 -18.481 1.00 92.56 82 GLN A C 1
ATOM 626 O O . GLN A 1 82 ? 3.720 -22.517 -19.088 1.00 92.56 82 GLN A O 1
ATOM 631 N N . PHE A 1 83 ? 4.757 -21.775 -17.245 1.00 88.81 83 PHE A N 1
ATOM 632 C CA . PHE A 1 83 ? 4.593 -23.036 -16.533 1.00 88.81 83 PHE A CA 1
ATOM 633 C C . PHE A 1 83 ? 3.116 -23.322 -16.232 1.00 88.81 83 PHE A C 1
ATOM 635 O O . PHE A 1 83 ? 2.668 -24.450 -16.441 1.00 88.81 83 PHE A O 1
ATOM 642 N N . SER A 1 84 ? 2.346 -22.324 -15.794 1.00 88.69 84 SER A N 1
ATOM 643 C CA . SER A 1 84 ? 0.903 -22.437 -15.543 1.00 88.69 84 SER A CA 1
ATOM 644 C C . SER A 1 84 ? 0.125 -22.782 -16.803 1.00 88.69 84 SER A C 1
ATOM 646 O O . SER A 1 84 ? -0.620 -23.757 -16.790 1.00 88.69 84 SER A O 1
ATOM 648 N N . ALA A 1 85 ? 0.379 -22.094 -17.918 1.00 89.75 85 ALA A N 1
ATOM 649 C CA . ALA A 1 85 ? -0.267 -22.377 -19.197 1.00 89.75 85 ALA A CA 1
ATOM 650 C C . ALA A 1 85 ? -0.059 -23.832 -19.652 1.00 89.75 85 ALA A C 1
ATOM 652 O O . ALA A 1 85 ? -0.965 -24.453 -20.199 1.00 89.75 85 ALA A O 1
ATOM 653 N N . ARG A 1 86 ? 1.123 -24.403 -19.388 1.00 87.19 86 ARG A N 1
ATOM 654 C CA . ARG A 1 86 ? 1.443 -25.787 -19.760 1.00 87.19 86 ARG A CA 1
ATOM 655 C C . ARG A 1 86 ? 0.921 -26.828 -18.764 1.00 87.19 86 ARG A C 1
ATOM 657 O O . ARG A 1 86 ? 0.672 -27.963 -19.153 1.00 87.19 86 ARG A O 1
ATOM 664 N N . THR A 1 87 ? 0.831 -26.491 -17.479 1.00 83.06 87 THR A N 1
ATOM 665 C CA . THR A 1 87 ? 0.564 -27.469 -16.403 1.00 83.06 87 THR A CA 1
ATOM 666 C C . THR A 1 87 ? -0.815 -27.341 -15.762 1.00 83.06 87 THR A C 1
ATOM 668 O O . THR A 1 87 ? -1.208 -28.228 -15.010 1.00 83.06 87 THR A O 1
ATOM 671 N N . GLY A 1 88 ? -1.538 -26.252 -16.031 1.00 83.00 88 GLY A N 1
ATOM 672 C CA . GLY A 1 88 ? -2.813 -25.922 -15.398 1.00 83.00 88 GLY A CA 1
ATOM 673 C C . GLY A 1 88 ? -2.696 -25.459 -13.941 1.00 83.00 88 GLY A C 1
ATOM 674 O O . GLY A 1 88 ? -3.714 -25.346 -13.263 1.00 83.00 88 GLY A O 1
ATOM 675 N N . CYS A 1 89 ? -1.486 -25.210 -13.422 1.00 82.75 89 CYS A N 1
ATOM 676 C CA . CYS A 1 89 ? -1.323 -24.790 -12.030 1.00 82.75 89 CYS A CA 1
ATOM 677 C C . CYS A 1 89 ? -1.884 -23.379 -11.792 1.00 82.75 89 CYS A C 1
ATOM 679 O O . CYS A 1 89 ? -1.681 -22.479 -12.613 1.00 82.75 89 CYS A O 1
ATOM 681 N N . LYS A 1 90 ? -2.522 -23.148 -10.642 1.00 85.94 90 LYS A N 1
ATOM 682 C CA . LYS A 1 90 ? -2.957 -21.803 -10.241 1.00 85.94 90 LYS A CA 1
ATOM 683 C C . LYS A 1 90 ? -1.763 -21.008 -9.715 1.00 85.94 90 LYS A C 1
ATOM 685 O O . LYS A 1 90 ? -0.913 -21.547 -9.002 1.00 85.94 90 LYS A O 1
ATOM 690 N N . ILE A 1 91 ? -1.711 -19.722 -10.057 1.00 87.06 91 ILE A N 1
ATOM 691 C CA . ILE A 1 91 ? -0.664 -18.809 -9.592 1.00 87.06 91 ILE A CA 1
ATOM 692 C C . ILE A 1 91 ? -1.240 -17.888 -8.522 1.00 87.06 91 ILE A C 1
ATOM 694 O O . ILE A 1 91 ? -2.255 -17.230 -8.741 1.00 87.06 91 ILE A O 1
ATOM 698 N N . LEU A 1 92 ? -0.557 -17.818 -7.385 1.00 87.69 92 LEU A N 1
ATOM 699 C CA . LEU A 1 92 ? -0.827 -16.879 -6.308 1.00 87.69 92 LEU A CA 1
ATOM 700 C C . LEU A 1 92 ? 0.262 -15.809 -6.327 1.00 87.69 92 LEU A C 1
ATOM 702 O O . LEU A 1 92 ? 1.440 -16.095 -6.098 1.00 87.69 92 LEU A O 1
ATOM 706 N N . TRP A 1 93 ? -0.137 -14.578 -6.628 1.00 87.62 93 TRP A N 1
ATOM 707 C CA . TRP A 1 93 ? 0.749 -13.420 -6.618 1.00 87.62 93 TRP A CA 1
ATOM 708 C C . TRP A 1 93 ? 0.725 -12.803 -5.229 1.00 87.62 93 TRP A C 1
ATOM 710 O O . TRP A 1 93 ? -0.335 -12.378 -4.776 1.00 87.62 93 TRP A O 1
ATOM 720 N N . ILE A 1 94 ? 1.875 -12.763 -4.559 1.00 87.00 94 ILE A N 1
ATOM 721 C CA . ILE A 1 94 ? 1.995 -12.130 -3.251 1.00 87.00 94 ILE A CA 1
ATOM 722 C C . ILE A 1 94 ? 3.110 -11.092 -3.287 1.00 87.00 94 ILE A C 1
ATOM 724 O O . ILE A 1 94 ? 4.284 -11.388 -3.533 1.00 87.00 94 ILE A O 1
ATOM 728 N N . ASP A 1 95 ? 2.732 -9.855 -3.014 1.00 83.50 95 ASP A N 1
ATOM 729 C CA . ASP A 1 95 ? 3.638 -8.732 -2.911 1.00 83.50 95 ASP A CA 1
ATOM 730 C C . ASP A 1 95 ? 4.249 -8.628 -1.504 1.00 83.50 95 ASP A C 1
ATOM 732 O O . ASP A 1 95 ? 3.663 -8.061 -0.588 1.00 83.50 95 ASP A O 1
ATOM 736 N N . GLY A 1 96 ? 5.463 -9.152 -1.337 1.00 77.69 96 GLY A N 1
ATOM 737 C CA . GLY A 1 96 ? 6.244 -9.079 -0.097 1.00 77.69 96 GLY A CA 1
ATOM 738 C C . GLY A 1 96 ? 7.087 -7.806 0.041 1.00 77.69 96 GLY A C 1
ATOM 739 O O . GLY A 1 96 ? 8.097 -7.809 0.752 1.00 77.69 96 GLY A O 1
ATOM 740 N N . ARG A 1 97 ? 6.751 -6.725 -0.675 1.00 77.06 97 ARG A N 1
ATOM 741 C CA . ARG A 1 97 ? 7.538 -5.480 -0.661 1.00 77.06 97 ARG A CA 1
ATOM 742 C C . ARG A 1 97 ? 7.237 -4.570 0.520 1.00 77.06 97 ARG A C 1
ATOM 744 O O . ARG A 1 97 ? 8.032 -3.675 0.777 1.00 77.06 97 ARG A O 1
ATOM 751 N N . SER A 1 98 ? 6.127 -4.779 1.212 1.00 77.12 98 SER A N 1
ATOM 752 C CA . SER A 1 98 ? 5.844 -4.230 2.537 1.00 77.12 98 SER A CA 1
ATOM 753 C C . SER A 1 98 ? 4.972 -5.227 3.295 1.00 77.12 98 SER A C 1
ATOM 755 O O . SER A 1 98 ? 4.360 -6.107 2.678 1.00 77.12 98 SER A O 1
ATOM 757 N N . PHE A 1 99 ? 4.909 -5.108 4.619 1.00 78.31 99 PHE A N 1
ATOM 758 C CA . PHE A 1 99 ? 4.066 -5.986 5.423 1.00 78.31 99 PHE A CA 1
ATOM 759 C C . PHE A 1 99 ? 2.575 -5.822 5.072 1.00 78.31 99 PHE A C 1
ATOM 761 O O . PHE A 1 99 ? 1.839 -6.800 4.976 1.00 78.31 99 PHE A O 1
ATOM 768 N N . GLU A 1 100 ? 2.140 -4.604 4.759 1.00 80.81 100 GLU A N 1
ATOM 769 C CA . GLU A 1 100 ? 0.771 -4.283 4.346 1.00 80.81 100 GLU A CA 1
ATOM 770 C C . GLU A 1 100 ? 0.395 -4.930 3.010 1.00 80.81 100 GLU A C 1
ATOM 772 O O . GLU A 1 100 ? -0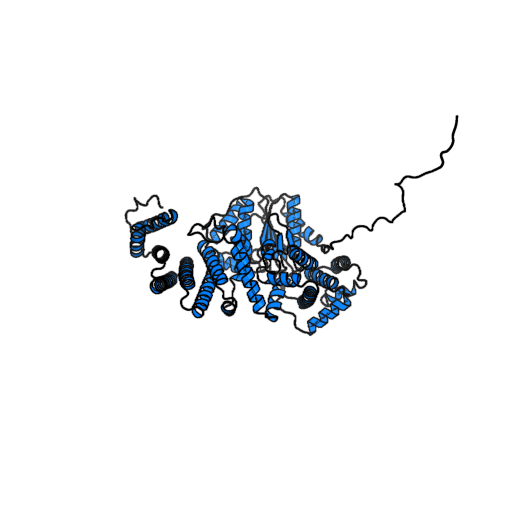.667 -5.545 2.897 1.00 80.81 100 GLU A O 1
ATOM 777 N N . CYS A 1 101 ? 1.271 -4.816 2.005 1.00 82.88 101 CYS A N 1
ATOM 778 C CA . CYS A 1 101 ? 1.084 -5.465 0.707 1.00 82.88 101 CYS A CA 1
ATOM 779 C C . CYS A 1 101 ? 1.033 -6.989 0.852 1.00 82.88 101 CYS A C 1
ATOM 781 O O . CYS A 1 101 ? 0.172 -7.632 0.247 1.00 82.88 101 CYS A O 1
ATOM 783 N N . PHE A 1 102 ? 1.891 -7.545 1.712 1.00 84.56 102 PHE A N 1
ATOM 784 C CA . PHE A 1 102 ? 1.915 -8.973 1.994 1.00 84.56 102 PHE A CA 1
ATOM 785 C C . PHE A 1 102 ? 0.580 -9.434 2.582 1.00 84.56 102 PHE A C 1
ATOM 787 O O . PHE A 1 102 ? -0.030 -10.355 2.046 1.00 84.56 102 PHE A O 1
ATOM 794 N N . ILE A 1 103 ? 0.088 -8.780 3.640 1.00 81.88 103 ILE A N 1
ATOM 795 C CA . ILE A 1 103 ? -1.180 -9.155 4.279 1.00 81.88 103 ILE A CA 1
ATOM 796 C C . ILE A 1 103 ? -2.358 -9.010 3.316 1.00 81.88 103 ILE A C 1
ATOM 798 O O . ILE A 1 103 ? -3.187 -9.919 3.246 1.00 81.88 103 ILE A O 1
ATOM 802 N N . ARG A 1 104 ? -2.426 -7.919 2.542 1.00 85.69 104 ARG A N 1
ATOM 803 C CA . ARG A 1 104 ? -3.465 -7.723 1.518 1.00 85.69 104 ARG A CA 1
ATOM 804 C C . ARG A 1 104 ? -3.506 -8.899 0.543 1.00 85.69 104 ARG A C 1
ATOM 806 O O . ARG A 1 104 ? -4.562 -9.505 0.357 1.00 85.69 104 ARG A O 1
ATOM 813 N N . ASP A 1 105 ? -2.370 -9.221 -0.067 1.00 86.25 105 ASP A N 1
ATOM 814 C CA . ASP A 1 105 ? -2.314 -10.241 -1.114 1.00 86.25 105 ASP A CA 1
ATOM 815 C C . ASP A 1 105 ? -2.479 -11.649 -0.542 1.00 86.25 105 ASP A C 1
ATOM 817 O O . ASP A 1 105 ? -3.095 -12.508 -1.171 1.00 86.25 105 ASP A O 1
ATOM 821 N N . TYR A 1 106 ? -2.006 -11.888 0.682 1.00 83.19 106 TYR A N 1
ATOM 822 C CA . TYR A 1 106 ? -2.181 -13.175 1.342 1.00 83.19 106 TYR A CA 1
ATOM 823 C C . TYR A 1 106 ? -3.639 -13.431 1.739 1.00 83.19 106 TYR A C 1
ATOM 825 O O . TYR A 1 106 ? -4.142 -14.541 1.561 1.00 83.19 106 TYR A O 1
ATOM 833 N N . ARG A 1 107 ? -4.365 -12.396 2.183 1.00 83.44 107 ARG A N 1
ATOM 834 C CA . ARG A 1 107 ? -5.824 -12.465 2.372 1.00 83.44 107 ARG A CA 1
ATOM 835 C C . ARG A 1 107 ? -6.543 -12.708 1.045 1.00 83.44 107 ARG A C 1
ATOM 837 O O . ARG A 1 107 ? -7.424 -13.559 0.988 1.00 83.44 107 ARG A O 1
ATOM 844 N N . ALA A 1 108 ? -6.139 -12.024 -0.026 1.00 83.94 108 ALA A N 1
ATOM 845 C CA . ALA A 1 108 ? -6.711 -12.242 -1.355 1.00 83.94 108 ALA A CA 1
ATOM 846 C C . ALA A 1 108 ? -6.470 -13.674 -1.865 1.00 83.94 108 ALA A C 1
ATOM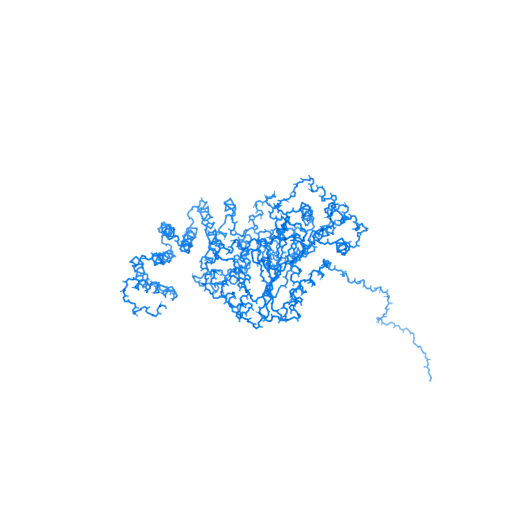 848 O O . ALA A 1 108 ? -7.357 -14.260 -2.483 1.00 83.94 108 ALA A O 1
ATOM 849 N N . ALA A 1 109 ? -5.313 -14.271 -1.557 1.00 84.19 109 ALA A N 1
ATOM 850 C CA . ALA A 1 109 ? -5.006 -15.655 -1.909 1.00 84.19 109 ALA A CA 1
ATOM 851 C C . ALA A 1 109 ? -5.997 -16.654 -1.289 1.00 84.19 109 ALA A C 1
ATOM 853 O O . ALA A 1 109 ? -6.373 -17.613 -1.959 1.00 84.19 109 ALA A O 1
ATOM 854 N N . TYR A 1 110 ? -6.473 -16.415 -0.060 1.00 86.12 110 TYR A N 1
ATOM 855 C CA . TYR A 1 110 ? -7.537 -17.229 0.539 1.00 86.12 110 TYR A CA 1
ATOM 856 C C . TYR A 1 110 ? -8.797 -17.203 -0.320 1.00 86.12 110 TYR A C 1
ATOM 858 O O . TYR A 1 110 ? -9.259 -18.254 -0.753 1.00 86.12 110 TYR A O 1
ATOM 866 N N . THR A 1 111 ? -9.298 -16.008 -0.635 1.00 84.69 111 THR A N 1
ATOM 867 C CA . THR A 1 111 ? -10.527 -15.834 -1.417 1.00 84.69 111 THR A CA 1
ATOM 868 C C . THR A 1 111 ? -10.402 -16.387 -2.834 1.00 84.69 111 THR A C 1
ATOM 870 O O . THR A 1 111 ? -11.342 -16.999 -3.329 1.00 84.69 111 THR A O 1
ATOM 873 N N . ILE A 1 112 ? -9.234 -16.264 -3.474 1.00 83.94 112 ILE A N 1
ATOM 874 C CA . ILE A 1 112 ? -8.971 -16.863 -4.796 1.00 83.94 112 ILE A CA 1
ATOM 875 C C . ILE A 1 112 ? -9.122 -18.394 -4.767 1.00 83.94 112 ILE A C 1
ATOM 877 O O . ILE A 1 112 ? -9.514 -19.000 -5.764 1.00 83.94 112 ILE A O 1
ATOM 881 N N . ILE A 1 113 ? -8.805 -19.030 -3.640 1.00 81.06 113 ILE A N 1
ATOM 882 C CA . ILE A 1 113 ? -8.761 -20.491 -3.514 1.00 81.06 113 ILE A CA 1
ATOM 883 C C . ILE A 1 113 ? -10.069 -21.063 -2.983 1.00 81.06 113 ILE A C 1
ATOM 885 O O . ILE A 1 113 ? -10.482 -22.147 -3.392 1.00 81.06 113 ILE A O 1
ATOM 889 N N . THR A 1 114 ? -10.714 -20.372 -2.048 1.00 84.12 114 THR A N 1
ATOM 890 C CA . THR A 1 114 ? -11.957 -20.838 -1.423 1.00 84.12 114 THR A CA 1
ATOM 891 C C . THR A 1 114 ? -13.203 -20.312 -2.122 1.00 84.12 114 THR A C 1
ATOM 893 O O . THR A 1 114 ? -14.243 -20.952 -2.029 1.00 84.12 114 THR A O 1
ATOM 896 N N . GLY A 1 115 ? -13.112 -19.170 -2.811 1.00 83.94 115 GLY A N 1
ATOM 897 C CA . GLY A 1 115 ? -14.276 -18.395 -3.245 1.00 83.94 115 GLY A CA 1
ATOM 898 C C . GLY A 1 115 ? -14.984 -17.667 -2.095 1.00 83.94 115 GLY A C 1
ATOM 899 O O . GLY A 1 115 ? -16.009 -17.033 -2.322 1.00 83.94 115 GLY A O 1
ATOM 900 N N . GLU A 1 116 ? -14.451 -17.744 -0.873 1.00 84.06 116 GLU A N 1
ATOM 901 C CA . GLU A 1 116 ? -15.066 -17.211 0.341 1.00 84.06 116 GLU A CA 1
ATOM 902 C C . GLU A 1 116 ? -14.238 -16.068 0.937 1.00 84.06 116 GLU A C 1
ATOM 904 O O . GLU A 1 116 ? -13.007 -16.014 0.827 1.00 84.06 116 GLU A O 1
ATOM 909 N N . ASN A 1 117 ? -14.920 -15.165 1.638 1.00 78.19 117 ASN A N 1
ATOM 910 C CA . ASN A 1 117 ? -14.258 -14.146 2.439 1.00 78.19 117 ASN A CA 1
ATOM 911 C C . ASN A 1 117 ? -13.665 -14.763 3.709 1.00 78.19 117 ASN A C 1
ATOM 913 O O . ASN A 1 117 ? -14.206 -15.699 4.300 1.00 78.19 117 ASN A O 1
ATOM 917 N N . LEU A 1 118 ? -12.512 -14.241 4.120 1.00 75.94 118 LEU A N 1
ATOM 918 C CA . LEU A 1 118 ? -11.827 -14.716 5.315 1.00 75.94 118 LEU A CA 1
ATOM 919 C C . LEU A 1 118 ? -12.662 -14.366 6.564 1.00 75.94 118 LEU A C 1
ATOM 921 O O . LEU A 1 118 ? -13.155 -13.237 6.641 1.00 75.94 118 LEU A O 1
ATOM 925 N N . PRO A 1 119 ? -12.829 -15.288 7.535 1.00 71.56 119 PRO A N 1
ATOM 926 C CA . PRO A 1 119 ? -13.594 -15.006 8.747 1.00 71.56 119 PRO A CA 1
ATOM 927 C C . PRO A 1 119 ? -13.068 -13.769 9.484 1.00 71.56 119 PRO A C 1
ATOM 929 O O . PRO A 1 119 ? -11.860 -13.607 9.662 1.00 71.56 119 PRO A O 1
ATOM 932 N N . GLN A 1 120 ? -13.977 -12.898 9.916 1.00 68.25 120 GLN A N 1
ATOM 933 C CA . GLN A 1 120 ? -13.638 -11.684 10.660 1.00 68.25 120 GLN A CA 1
ATOM 934 C C . GLN A 1 120 ? -13.273 -12.003 12.123 1.00 68.25 120 GLN A C 1
ATOM 936 O O . GLN A 1 120 ? -13.627 -13.060 12.644 1.00 68.25 120 GLN A O 1
ATOM 941 N N . GLY A 1 121 ? -12.553 -11.091 12.787 1.00 64.19 121 GLY A N 1
ATOM 942 C CA . GLY A 1 121 ? -12.229 -11.188 14.221 1.00 64.19 121 GLY A CA 1
ATOM 943 C C . GLY A 1 121 ? -11.113 -12.176 14.591 1.00 64.19 121 GLY A C 1
ATOM 944 O O . GLY A 1 121 ? -10.849 -12.398 15.772 1.00 64.19 121 GLY A O 1
ATOM 945 N N . LEU A 1 122 ? -10.441 -12.779 13.608 1.00 69.31 122 LEU A N 1
ATOM 946 C CA . LEU A 1 122 ? -9.255 -13.602 13.844 1.00 69.31 122 LEU A CA 1
ATOM 947 C C . LEU A 1 122 ? -8.035 -12.712 14.088 1.00 69.31 122 LEU A C 1
ATOM 949 O O . LEU A 1 122 ? -7.795 -11.777 13.332 1.00 69.31 122 LEU A O 1
ATOM 953 N N . THR A 1 123 ? -7.197 -13.048 15.074 1.00 72.44 123 THR A N 1
ATOM 954 C CA . THR A 1 123 ? -5.907 -12.355 15.228 1.00 72.44 123 THR A CA 1
ATOM 955 C C . THR A 1 123 ? -5.023 -12.575 13.996 1.00 72.44 123 THR A C 1
ATOM 957 O O . THR A 1 123 ? -5.204 -13.548 13.256 1.00 72.44 123 THR A O 1
ATOM 960 N N . LEU A 1 124 ? -4.021 -11.713 13.796 1.00 74.75 124 LEU A N 1
ATOM 961 C CA . LEU A 1 124 ? -3.054 -11.835 12.699 1.00 74.75 124 LEU A CA 1
ATOM 962 C C . LEU A 1 124 ? -2.490 -13.261 12.577 1.00 74.75 124 LEU A C 1
ATOM 964 O O . LEU A 1 124 ? -2.565 -13.866 11.509 1.00 74.75 124 LEU A O 1
ATOM 968 N N . THR A 1 125 ? -1.999 -13.832 13.679 1.00 76.25 125 THR A N 1
ATOM 969 C CA . THR A 1 125 ? -1.438 -15.190 13.704 1.00 76.25 125 THR A CA 1
ATOM 970 C C . THR A 1 125 ? -2.459 -16.245 13.282 1.00 76.25 125 THR A C 1
ATOM 972 O O . THR A 1 125 ? -2.154 -17.087 12.439 1.00 76.25 125 THR A O 1
ATOM 975 N N . HIS A 1 126 ? -3.685 -16.187 13.814 1.00 78.44 126 HIS A N 1
ATOM 976 C CA . HIS A 1 126 ? -4.744 -17.136 13.456 1.00 78.44 126 HIS A CA 1
ATOM 977 C C . HIS A 1 126 ? -5.167 -17.000 11.996 1.00 78.44 126 HIS A C 1
ATOM 979 O O . HIS A 1 126 ? -5.441 -18.002 11.343 1.00 78.44 126 HIS A O 1
ATOM 985 N N . THR A 1 127 ? -5.167 -15.782 11.463 1.00 80.19 127 THR A N 1
ATOM 986 C CA . THR A 1 127 ? -5.468 -15.522 10.056 1.00 80.19 127 THR A CA 1
ATOM 987 C C . THR A 1 127 ? -4.411 -16.112 9.143 1.00 80.19 127 THR A C 1
ATOM 989 O O . THR A 1 127 ? -4.746 -16.871 8.239 1.00 80.19 127 THR A O 1
ATOM 992 N N . LEU A 1 128 ? -3.129 -15.850 9.406 1.00 81.50 128 LEU A N 1
ATOM 993 C CA . LEU A 1 128 ? -2.044 -16.428 8.612 1.00 81.50 128 LEU A CA 1
ATOM 994 C C . LEU A 1 128 ? -2.043 -17.962 8.682 1.00 81.50 128 LEU A C 1
ATOM 996 O O . LEU A 1 128 ? -1.892 -18.619 7.653 1.00 81.50 128 LEU A O 1
ATOM 1000 N N . LEU A 1 129 ? -2.295 -18.533 9.864 1.00 82.62 129 LEU A N 1
ATOM 1001 C CA . LEU A 1 129 ? -2.460 -19.976 10.061 1.00 82.62 129 LEU A CA 1
ATOM 1002 C C . LEU A 1 129 ? -3.669 -20.542 9.310 1.00 82.62 129 LEU A C 1
ATOM 1004 O O . LEU A 1 129 ? -3.581 -21.618 8.714 1.00 82.62 129 LEU A O 1
ATOM 1008 N N . LYS A 1 130 ? -4.801 -19.833 9.307 1.00 86.19 130 LYS A N 1
ATOM 1009 C CA . LYS A 1 130 ? -6.005 -20.230 8.569 1.00 86.19 130 LYS A CA 1
ATOM 1010 C C . LYS A 1 130 ? -5.734 -20.249 7.068 1.00 86.19 130 LYS A C 1
ATOM 1012 O O . LYS A 1 130 ? -6.099 -21.218 6.408 1.00 86.19 130 LYS A O 1
ATOM 1017 N N . ILE A 1 131 ? -5.053 -19.234 6.540 1.00 85.50 131 ILE A N 1
ATOM 1018 C CA . ILE A 1 131 ? -4.675 -19.172 5.123 1.00 85.50 131 ILE A CA 1
ATOM 1019 C C . ILE A 1 131 ? -3.715 -20.318 4.789 1.00 85.50 131 ILE A C 1
ATOM 1021 O O . ILE A 1 131 ? -3.998 -21.092 3.877 1.00 85.50 131 ILE A O 1
ATOM 1025 N N . LYS A 1 132 ? -2.642 -20.496 5.575 1.00 84.62 132 LYS A N 1
ATOM 1026 C CA . LYS A 1 132 ? -1.669 -21.586 5.395 1.00 84.62 132 LYS A CA 1
ATOM 1027 C C . LYS A 1 132 ? -2.335 -22.963 5.415 1.00 84.62 132 LYS A C 1
ATOM 1029 O O . LYS A 1 132 ? -2.167 -23.739 4.481 1.00 84.62 132 LYS A O 1
ATOM 1034 N N . SER A 1 133 ? -3.117 -23.265 6.449 1.00 84.44 133 SER A N 1
ATOM 1035 C CA . SER A 1 133 ? -3.796 -24.563 6.574 1.00 84.44 133 SER A CA 1
ATOM 1036 C C . SER A 1 133 ? -4.779 -24.818 5.431 1.00 84.44 133 SER A C 1
ATOM 1038 O O . SER A 1 133 ? -4.891 -25.947 4.957 1.00 84.44 133 SER A O 1
ATOM 1040 N N . THR A 1 134 ? -5.444 -23.773 4.936 1.00 85.56 134 THR A N 1
ATOM 1041 C CA . THR A 1 134 ? -6.344 -23.866 3.778 1.00 85.56 134 THR A CA 1
ATOM 1042 C C . THR A 1 134 ? -5.571 -24.154 2.490 1.00 85.56 134 THR A C 1
ATOM 1044 O O . THR A 1 134 ? -5.962 -25.044 1.735 1.00 85.56 134 THR A O 1
ATOM 1047 N N . LEU A 1 135 ? -4.443 -23.468 2.271 1.00 79.62 135 LEU A N 1
ATOM 1048 C CA . LEU A 1 135 ? -3.523 -23.733 1.159 1.00 79.62 135 LEU A CA 1
ATOM 1049 C C . LEU A 1 135 ? -3.013 -25.181 1.177 1.00 79.62 135 LEU A C 1
ATOM 1051 O O . LEU A 1 135 ? -2.957 -25.837 0.143 1.00 79.62 135 LEU A O 1
ATOM 1055 N N . GLU A 1 136 ? -2.678 -25.704 2.356 1.00 78.81 136 GLU A N 1
ATOM 1056 C CA . GLU A 1 136 ? -2.143 -27.061 2.520 1.00 78.81 136 GLU A CA 1
ATOM 1057 C C . GLU A 1 136 ? -3.203 -28.169 2.428 1.00 78.81 136 GLU A C 1
ATOM 1059 O O . GLU A 1 136 ? -2.878 -29.317 2.097 1.00 78.81 136 GLU A O 1
ATOM 1064 N N . ALA A 1 137 ? -4.465 -27.845 2.721 1.00 78.69 137 ALA A N 1
ATOM 1065 C CA . ALA A 1 137 ? -5.589 -28.772 2.623 1.00 78.69 137 ALA A CA 1
ATOM 1066 C C . ALA A 1 137 ? -5.999 -29.056 1.167 1.00 78.69 137 ALA A C 1
ATOM 1068 O O . ALA A 1 137 ? -6.471 -30.157 0.877 1.00 78.69 137 ALA A O 1
ATOM 1069 N N . ARG A 1 138 ? -5.773 -28.112 0.244 1.00 74.62 138 ARG A N 1
ATOM 1070 C CA . ARG A 1 138 ? -6.066 -28.227 -1.200 1.00 74.62 138 ARG A CA 1
ATOM 1071 C C . ARG A 1 138 ? -5.005 -29.048 -1.943 1.00 74.62 138 ARG A C 1
ATOM 1073 O O . ARG A 1 138 ? -4.291 -28.554 -2.808 1.00 74.62 138 ARG A O 1
ATOM 1080 N N . ARG A 1 139 ? -4.870 -30.324 -1.567 1.00 66.50 139 ARG A N 1
ATOM 1081 C CA . ARG A 1 139 ? -3.839 -31.250 -2.089 1.00 66.50 139 ARG A CA 1
ATOM 1082 C C . ARG A 1 139 ? -3.990 -31.580 -3.576 1.00 66.50 139 ARG A C 1
ATOM 1084 O O . ARG A 1 139 ? -3.039 -32.043 -4.198 1.00 66.50 139 ARG A O 1
ATOM 1091 N N . ASP A 1 140 ? -5.191 -31.402 -4.096 1.00 64.19 140 ASP A N 1
ATOM 1092 C CA . ASP A 1 140 ? -5.596 -31.602 -5.480 1.00 64.19 140 ASP A CA 1
ATOM 1093 C C . ASP A 1 140 ? -5.217 -30.423 -6.389 1.00 64.19 140 ASP A C 1
ATOM 1095 O O . ASP A 1 140 ? -5.067 -30.602 -7.598 1.00 64.19 140 ASP A O 1
ATOM 1099 N N . GLU A 1 141 ? -4.984 -29.235 -5.825 1.00 69.38 141 GLU A N 1
ATOM 1100 C CA . GLU A 1 141 ? -4.613 -28.050 -6.593 1.00 69.38 141 GLU A CA 1
ATOM 1101 C C . GLU A 1 141 ? -3.087 -27.916 -6.721 1.00 69.38 141 GLU A C 1
ATOM 1103 O O . GLU A 1 141 ? -2.347 -27.848 -5.739 1.00 69.38 141 GLU A O 1
ATOM 1108 N N . SER A 1 142 ? -2.581 -27.840 -7.957 1.00 73.38 142 SER A N 1
ATOM 1109 C CA . SER A 1 142 ? -1.175 -27.490 -8.189 1.00 73.38 142 SER A CA 1
ATOM 1110 C C . SER A 1 142 ? -1.007 -25.978 -8.054 1.00 73.38 142 SER A C 1
ATOM 1112 O O . SER A 1 142 ? -1.546 -25.228 -8.869 1.00 73.38 142 SER A O 1
ATOM 1114 N N . LEU A 1 143 ? -0.266 -25.532 -7.037 1.00 79.81 143 LEU A N 1
ATOM 1115 C CA . LEU A 1 143 ? -0.079 -24.114 -6.720 1.00 79.81 143 LEU A CA 1
ATOM 1116 C C . LEU A 1 143 ? 1.360 -23.650 -6.981 1.00 79.81 143 LEU A C 1
ATOM 1118 O O . LEU A 1 143 ? 2.333 -24.316 -6.599 1.00 79.81 143 LEU A O 1
ATOM 1122 N N . ILE A 1 144 ? 1.485 -22.468 -7.584 1.00 84.38 144 ILE A N 1
ATOM 1123 C CA . ILE A 1 144 ? 2.723 -21.685 -7.623 1.00 84.38 144 ILE A CA 1
ATOM 1124 C C . ILE A 1 144 ? 2.494 -20.379 -6.882 1.00 84.38 144 ILE A C 1
ATOM 1126 O O . ILE A 1 144 ? 1.565 -19.641 -7.188 1.00 84.38 144 ILE A O 1
ATOM 1130 N N . VAL A 1 145 ? 3.378 -20.075 -5.940 1.00 83.69 145 VAL A N 1
ATOM 1131 C CA . VAL A 1 145 ? 3.405 -18.800 -5.230 1.00 83.69 145 VAL A CA 1
ATOM 1132 C C . VAL A 1 145 ? 4.552 -17.967 -5.783 1.00 83.69 145 VAL A C 1
ATOM 1134 O O . VAL A 1 145 ? 5.703 -18.398 -5.736 1.00 83.69 145 VAL A O 1
ATOM 1137 N N . VAL A 1 146 ? 4.256 -16.774 -6.294 1.00 84.25 146 VAL A N 1
ATOM 1138 C CA . VAL A 1 146 ? 5.279 -15.798 -6.687 1.00 84.25 146 VAL A CA 1
ATOM 1139 C C . VAL A 1 146 ? 5.344 -14.712 -5.625 1.00 84.25 146 VAL A C 1
ATOM 1141 O O . VAL A 1 146 ? 4.357 -14.023 -5.382 1.00 84.25 146 VAL A O 1
ATOM 1144 N N . PHE A 1 147 ? 6.509 -14.585 -4.998 1.00 84.56 147 PHE A N 1
ATOM 1145 C CA . PHE A 1 147 ? 6.746 -13.767 -3.818 1.00 84.56 147 PHE A CA 1
ATOM 1146 C C . PHE A 1 147 ? 7.812 -12.698 -4.101 1.00 84.56 147 PHE A C 1
ATOM 1148 O O . PHE A 1 147 ? 9.005 -13.006 -4.198 1.00 84.56 147 PHE A O 1
ATOM 1155 N N . ASP A 1 148 ? 7.391 -11.439 -4.249 1.00 82.00 148 ASP A N 1
ATOM 1156 C CA . ASP A 1 148 ? 8.297 -10.320 -4.559 1.00 82.00 148 ASP A CA 1
ATOM 1157 C C . ASP A 1 148 ? 8.820 -9.648 -3.282 1.00 82.00 148 ASP A C 1
ATOM 1159 O O . ASP A 1 148 ? 8.093 -8.910 -2.626 1.00 82.00 148 ASP A O 1
ATOM 1163 N N . LEU A 1 149 ? 10.079 -9.905 -2.914 1.00 76.94 149 LEU A N 1
ATOM 1164 C CA . LEU A 1 149 ? 10.712 -9.420 -1.685 1.00 76.94 149 LEU A CA 1
ATOM 1165 C C . LEU A 1 149 ? 11.573 -8.180 -1.927 1.00 76.94 149 LEU A C 1
ATOM 1167 O O . LEU A 1 149 ? 12.515 -8.178 -2.728 1.00 76.94 149 LEU A O 1
ATOM 1171 N N . GLN A 1 150 ? 11.309 -7.133 -1.146 1.00 67.50 150 GLN A N 1
ATOM 1172 C CA . GLN A 1 150 ? 12.077 -5.885 -1.203 1.00 67.50 150 GLN A CA 1
ATOM 1173 C C . GLN A 1 150 ? 12.593 -5.393 0.153 1.00 67.50 150 GLN A C 1
ATOM 1175 O O . GLN A 1 150 ? 13.512 -4.585 0.177 1.00 67.50 150 GLN A O 1
ATOM 1180 N N . PHE A 1 151 ? 12.078 -5.875 1.275 1.00 59.47 151 PHE A N 1
ATOM 1181 C CA . PHE A 1 151 ? 12.686 -5.637 2.587 1.00 59.47 151 PHE A CA 1
ATOM 1182 C C . PHE A 1 151 ? 12.807 -6.959 3.336 1.00 59.47 151 PHE A C 1
ATOM 1184 O O . PHE A 1 151 ? 12.302 -7.984 2.866 1.00 59.47 151 PHE A O 1
ATOM 1191 N N . TYR A 1 152 ? 13.492 -6.940 4.481 1.00 55.84 152 TYR A N 1
ATOM 1192 C CA . TYR A 1 152 ? 13.461 -8.045 5.434 1.00 55.84 152 TYR A CA 1
ATOM 1193 C C . TYR A 1 152 ? 12.065 -8.119 6.055 1.00 55.84 152 TYR A C 1
ATOM 1195 O O . TYR A 1 152 ? 11.864 -7.762 7.207 1.00 55.84 152 TYR A O 1
ATOM 1203 N N . LEU A 1 153 ? 11.099 -8.612 5.274 1.00 56.38 153 LEU A N 1
ATOM 1204 C CA . LEU A 1 153 ? 9.765 -8.959 5.754 1.00 56.38 153 LEU A CA 1
ATOM 1205 C C . LEU A 1 153 ? 9.868 -9.906 6.964 1.00 56.38 153 LEU A C 1
ATOM 1207 O O . LEU A 1 153 ? 9.004 -9.902 7.824 1.00 56.38 153 LEU A O 1
ATOM 1211 N N . GLU A 1 154 ? 10.956 -10.678 7.050 1.00 58.62 154 GLU A N 1
ATOM 1212 C CA . GLU A 1 154 ? 11.287 -11.533 8.189 1.00 58.62 154 GLU A CA 1
ATOM 1213 C C . GLU A 1 154 ? 11.348 -10.779 9.519 1.00 58.62 154 GLU A C 1
ATOM 1215 O O . GLU A 1 154 ? 10.827 -11.305 10.486 1.00 58.62 154 GLU A O 1
ATOM 1220 N N . GLU A 1 155 ? 11.911 -9.569 9.604 1.00 57.12 155 GLU A N 1
ATOM 1221 C CA . GLU A 1 155 ? 11.994 -8.849 10.888 1.00 57.12 155 GLU A CA 1
ATOM 1222 C C . GLU A 1 155 ? 10.611 -8.381 11.356 1.00 57.12 155 GLU A C 1
ATOM 1224 O O . GLU A 1 155 ? 10.239 -8.601 12.511 1.00 57.12 155 GLU A O 1
ATOM 1229 N N . ASP A 1 156 ? 9.817 -7.809 10.447 1.00 57.69 156 ASP A N 1
ATOM 1230 C CA . ASP A 1 156 ? 8.457 -7.350 10.746 1.00 57.69 156 ASP A CA 1
ATOM 1231 C C . ASP A 1 156 ? 7.538 -8.533 11.097 1.00 57.69 156 ASP A C 1
ATOM 1233 O O . ASP A 1 156 ? 6.758 -8.478 12.050 1.00 57.69 156 ASP A O 1
ATOM 1237 N N . VAL A 1 157 ? 7.673 -9.644 10.368 1.00 57.62 157 VAL A N 1
ATOM 1238 C CA . VAL A 1 157 ? 6.873 -10.854 10.573 1.00 57.62 157 VAL A CA 1
ATOM 1239 C C . VAL A 1 157 ? 7.328 -11.647 11.799 1.00 57.62 157 VAL A C 1
ATOM 1241 O O . VAL A 1 157 ? 6.480 -12.150 12.527 1.00 57.62 157 VAL A O 1
ATOM 1244 N N . GLU A 1 158 ? 8.626 -11.746 12.090 1.00 58.66 158 GLU A N 1
ATOM 1245 C CA . GLU A 1 158 ? 9.133 -12.382 13.315 1.00 58.66 158 GLU A CA 1
ATOM 1246 C C . GLU A 1 158 ? 8.719 -11.601 14.556 1.00 58.66 158 GLU A C 1
ATOM 1248 O O . GLU A 1 158 ? 8.286 -12.208 15.535 1.00 58.66 158 GLU A O 1
ATOM 1253 N N . THR A 1 159 ? 8.789 -10.268 14.500 1.00 60.69 159 THR A N 1
ATOM 1254 C CA . THR A 1 159 ? 8.306 -9.407 15.585 1.00 60.69 159 THR A CA 1
ATOM 1255 C C . THR A 1 159 ? 6.809 -9.618 15.813 1.00 60.69 159 THR A C 1
ATOM 1257 O O . THR A 1 159 ? 6.365 -9.694 16.957 1.00 60.69 159 THR A O 1
ATOM 1260 N N . ALA A 1 160 ? 6.028 -9.780 14.740 1.00 59.88 160 ALA A N 1
ATOM 1261 C CA . ALA A 1 160 ? 4.586 -9.986 14.831 1.00 59.88 160 ALA A CA 1
ATOM 1262 C C . ALA A 1 160 ? 4.169 -11.421 15.222 1.00 59.88 160 ALA A C 1
ATOM 1264 O O . ALA A 1 160 ? 3.174 -11.599 15.921 1.00 59.88 160 ALA A O 1
ATOM 1265 N N . LEU A 1 161 ? 4.893 -12.455 14.776 1.00 57.69 161 LEU A N 1
ATOM 1266 C CA . LEU A 1 161 ? 4.490 -13.868 14.896 1.00 57.69 161 LEU A CA 1
ATOM 1267 C C . LEU A 1 161 ? 5.331 -14.682 15.883 1.00 57.69 161 LEU A C 1
ATOM 1269 O O . LEU A 1 161 ? 5.037 -15.859 16.103 1.00 57.69 161 LEU A O 1
ATOM 1273 N N . SER A 1 162 ? 6.392 -14.103 16.454 1.00 55.78 162 SER A N 1
ATOM 1274 C CA . SER A 1 162 ? 7.369 -14.785 17.325 1.00 55.78 162 SER A CA 1
ATOM 1275 C C . SER A 1 162 ? 8.016 -16.039 16.706 1.00 55.78 162 SER A C 1
ATOM 1277 O O . SER A 1 162 ? 8.688 -16.800 17.400 1.00 55.78 162 SER A O 1
ATOM 1279 N N . THR A 1 163 ? 7.807 -16.288 15.408 1.00 55.25 163 THR A N 1
ATOM 1280 C CA . THR A 1 163 ? 8.218 -17.505 14.701 1.00 55.25 163 THR A CA 1
ATOM 1281 C C . THR A 1 163 ? 8.425 -17.230 13.199 1.00 55.25 163 THR A C 1
ATOM 1283 O O . THR A 1 163 ? 7.540 -16.675 12.548 1.00 55.25 163 THR A O 1
ATOM 1286 N N . PRO A 1 164 ? 9.575 -17.619 12.618 1.00 51.84 164 PRO A N 1
ATOM 1287 C CA . PRO A 1 164 ? 10.001 -17.128 11.302 1.00 51.84 164 PRO A CA 1
ATOM 1288 C C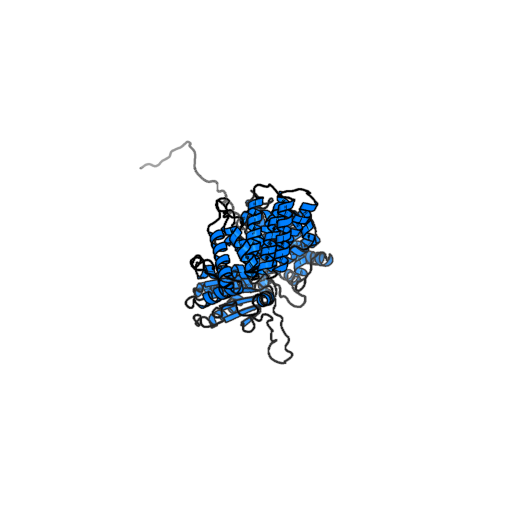 . PRO A 1 164 ? 9.321 -17.795 10.095 1.00 51.84 164 PRO A C 1
ATOM 1290 O O . PRO A 1 164 ? 9.191 -17.164 9.054 1.00 51.84 164 PRO A O 1
ATOM 1293 N N . ASP A 1 165 ? 8.861 -19.047 10.211 1.00 55.25 165 ASP A N 1
ATOM 1294 C CA . ASP A 1 165 ? 8.447 -19.867 9.053 1.00 55.25 165 ASP A CA 1
ATOM 1295 C C . ASP A 1 165 ? 6.944 -20.206 9.020 1.00 55.25 165 ASP A C 1
ATOM 1297 O O . ASP A 1 165 ? 6.473 -20.963 8.168 1.00 55.25 165 ASP A O 1
ATOM 1301 N N . LEU A 1 166 ? 6.163 -19.678 9.962 1.00 56.88 166 LEU A N 1
ATOM 1302 C CA . LEU A 1 166 ? 4.828 -20.203 10.258 1.00 56.88 166 LEU A CA 1
ATOM 1303 C C . LEU A 1 166 ? 3.762 -19.866 9.204 1.00 56.88 166 LEU A C 1
ATOM 1305 O O . LEU A 1 166 ? 2.703 -20.486 9.198 1.00 56.88 166 LEU A O 1
ATOM 1309 N N . PHE A 1 167 ? 4.039 -18.932 8.292 1.00 67.81 167 PHE A N 1
ATOM 1310 C CA . PHE A 1 167 ? 3.036 -18.411 7.366 1.00 67.81 167 PHE A CA 1
ATOM 1311 C C . PHE A 1 167 ? 3.156 -18.927 5.932 1.00 67.81 167 PHE A C 1
ATOM 1313 O O . PHE A 1 167 ? 2.138 -18.937 5.254 1.00 67.81 167 PHE A O 1
ATOM 1320 N N . LEU A 1 168 ? 4.323 -19.366 5.445 1.00 71.12 168 LEU A N 1
ATOM 1321 C CA . LEU A 1 168 ? 4.422 -19.898 4.079 1.00 71.12 168 LEU A CA 1
ATOM 1322 C C . LEU A 1 168 ? 3.912 -21.350 4.021 1.00 71.12 168 LEU A C 1
ATOM 1324 O O . LEU A 1 168 ? 4.235 -22.137 4.917 1.00 71.12 168 LEU A O 1
ATOM 1328 N N . PRO A 1 169 ? 3.147 -21.728 2.981 1.00 73.31 169 PRO A N 1
ATOM 1329 C CA . PRO A 1 169 ? 2.692 -23.103 2.811 1.00 73.31 169 PRO A CA 1
ATOM 1330 C C . PRO A 1 169 ? 3.872 -24.025 2.485 1.00 73.31 169 PRO A C 1
ATOM 1332 O O . PRO A 1 169 ? 4.706 -23.714 1.630 1.00 73.31 169 PRO A O 1
ATOM 1335 N N . ASP A 1 170 ? 3.921 -25.192 3.12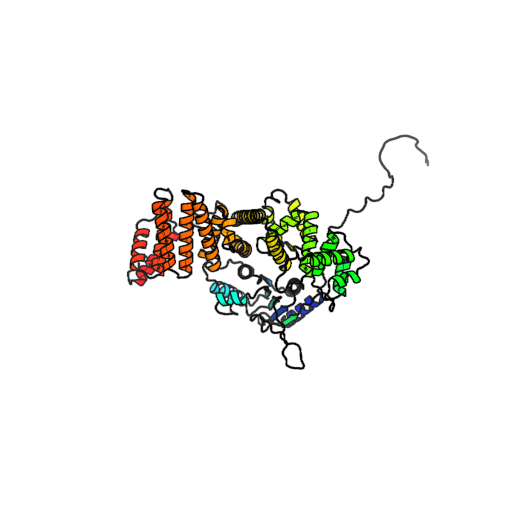9 1.00 71.12 170 ASP A N 1
ATOM 1336 C CA . ASP A 1 170 ? 4.993 -26.176 2.915 1.00 71.12 170 ASP A CA 1
ATOM 1337 C C . ASP A 1 170 ? 4.764 -27.048 1.666 1.00 71.12 170 ASP A C 1
ATOM 1339 O O . ASP A 1 170 ? 5.635 -27.813 1.254 1.00 71.12 170 ASP A O 1
ATOM 1343 N N . ARG A 1 171 ? 3.588 -26.929 1.036 1.00 71.75 171 ARG A N 1
ATOM 1344 C CA . ARG A 1 171 ? 3.134 -27.754 -0.097 1.00 71.75 171 ARG A CA 1
ATOM 1345 C C . ARG A 1 171 ? 2.918 -26.948 -1.376 1.00 71.75 171 ARG A C 1
ATOM 1347 O O . ARG A 1 171 ? 1.935 -27.143 -2.086 1.00 71.75 171 ARG A O 1
ATOM 1354 N N . CYS A 1 172 ? 3.819 -26.017 -1.674 1.00 76.62 172 CYS A N 1
ATOM 1355 C CA . CYS A 1 172 ? 3.739 -25.186 -2.875 1.00 76.62 172 CYS A CA 1
ATOM 1356 C C . CYS A 1 172 ? 5.102 -25.047 -3.553 1.00 76.62 172 CYS A C 1
ATOM 1358 O O . CYS A 1 172 ? 6.153 -25.175 -2.923 1.00 76.62 172 CYS A O 1
ATOM 1360 N N . ARG A 1 173 ? 5.093 -24.726 -4.850 1.00 83.62 173 ARG A N 1
ATOM 1361 C CA . ARG A 1 173 ? 6.300 -24.219 -5.514 1.00 83.62 173 ARG A CA 1
ATOM 1362 C C . ARG A 1 173 ? 6.362 -22.722 -5.265 1.00 83.62 173 ARG A C 1
ATOM 1364 O O . ARG A 1 173 ? 5.405 -22.023 -5.584 1.00 83.62 173 ARG A O 1
ATOM 1371 N N . ILE A 1 174 ? 7.458 -22.235 -4.695 1.00 85.00 174 ILE A N 1
ATOM 1372 C CA . ILE A 1 174 ? 7.591 -20.821 -4.337 1.00 85.00 174 ILE A CA 1
ATOM 1373 C C . ILE A 1 174 ? 8.735 -20.200 -5.132 1.00 85.00 174 ILE A C 1
ATOM 1375 O O . ILE A 1 174 ? 9.879 -20.649 -5.040 1.00 85.00 174 ILE A O 1
ATOM 1379 N N . LEU A 1 175 ? 8.416 -19.166 -5.906 1.00 89.19 175 LEU A N 1
ATOM 1380 C CA . LEU A 1 175 ? 9.367 -18.313 -6.608 1.00 89.19 175 LEU A CA 1
ATOM 1381 C C . LEU A 1 175 ? 9.556 -17.026 -5.809 1.00 89.19 175 LEU A C 1
ATOM 1383 O O . LEU A 1 175 ? 8.640 -16.217 -5.720 1.00 89.19 175 LEU A O 1
ATOM 1387 N N . PHE A 1 176 ? 10.744 -16.816 -5.261 1.00 87.75 176 PHE A N 1
ATOM 1388 C CA . PHE A 1 176 ? 11.118 -15.587 -4.571 1.00 87.75 176 PHE A CA 1
ATOM 1389 C C . PHE A 1 176 ? 11.903 -14.676 -5.508 1.00 87.75 176 PHE A C 1
ATOM 1391 O O . PHE A 1 176 ? 12.813 -15.143 -6.192 1.00 87.75 176 PHE A O 1
ATOM 1398 N N . THR A 1 177 ? 11.639 -13.371 -5.490 1.00 88.56 177 THR A N 1
ATOM 1399 C CA . THR A 1 177 ? 12.528 -12.371 -6.102 1.00 88.56 177 THR A CA 1
ATOM 1400 C C . THR A 1 177 ? 13.097 -11.462 -5.030 1.00 88.56 177 THR A C 1
ATOM 1402 O O . THR A 1 177 ? 12.338 -10.889 -4.268 1.00 88.56 177 THR A O 1
ATOM 1405 N N . SER A 1 178 ? 14.421 -11.297 -4.957 1.00 84.94 178 SER A N 1
ATOM 1406 C CA . SER A 1 178 ? 15.045 -10.397 -3.974 1.00 84.94 178 SER A CA 1
ATOM 1407 C C . SER A 1 178 ? 16.243 -9.646 -4.539 1.00 84.94 178 SER A C 1
ATOM 1409 O O . SER A 1 178 ? 16.977 -10.142 -5.392 1.00 84.94 178 SER A O 1
ATOM 1411 N N . SER A 1 179 ? 16.446 -8.416 -4.069 1.00 78.62 179 SER A N 1
ATOM 1412 C CA . SER A 1 179 ? 17.667 -7.646 -4.350 1.00 78.62 179 SER A CA 1
ATOM 1413 C C . SER A 1 179 ? 18.668 -7.648 -3.186 1.00 78.62 179 SER A C 1
ATOM 1415 O O . SER A 1 179 ? 19.722 -7.036 -3.308 1.00 78.62 179 SER A O 1
ATOM 1417 N N . TYR A 1 180 ? 18.351 -8.329 -2.079 1.00 69.69 180 TYR A N 1
ATOM 1418 C CA . TYR A 1 180 ? 19.058 -8.249 -0.793 1.00 69.69 180 TYR A CA 1
ATOM 1419 C C . TYR A 1 180 ? 19.731 -9.576 -0.433 1.00 69.69 180 TYR A C 1
ATOM 1421 O O . TYR A 1 180 ? 19.479 -10.168 0.612 1.00 69.69 180 TYR A O 1
ATOM 1429 N N . VAL A 1 181 ? 20.576 -10.070 -1.333 1.00 67.50 181 VAL A N 1
ATOM 1430 C CA . VAL A 1 181 ? 21.404 -11.255 -1.087 1.00 67.50 181 VAL A CA 1
ATOM 1431 C C . VAL A 1 181 ? 22.854 -10.800 -1.000 1.00 67.50 181 VAL A C 1
ATOM 1433 O O . VAL A 1 181 ? 23.361 -10.199 -1.945 1.00 67.50 181 VAL A O 1
ATOM 1436 N N . ILE A 1 182 ? 23.496 -11.051 0.145 1.00 58.62 182 ILE A N 1
ATOM 1437 C CA . ILE A 1 182 ? 24.893 -10.684 0.389 1.00 58.62 182 ILE A CA 1
ATOM 1438 C C . ILE A 1 182 ? 25.768 -11.878 -0.012 1.00 58.62 182 ILE A C 1
ATOM 1440 O O . ILE A 1 182 ? 25.725 -12.910 0.662 1.00 58.62 182 ILE A O 1
ATOM 1444 N N . PRO A 1 183 ? 26.559 -11.789 -1.094 1.00 53.34 183 PRO A N 1
ATOM 1445 C CA . PRO A 1 183 ? 27.559 -12.808 -1.374 1.00 53.34 183 PRO A CA 1
ATOM 1446 C C . PRO A 1 183 ? 28.590 -12.828 -0.239 1.00 53.34 183 PRO A C 1
ATOM 1448 O O . PRO A 1 183 ? 29.130 -11.789 0.131 1.00 53.34 183 PRO A O 1
ATOM 1451 N N . SER A 1 184 ? 28.842 -14.008 0.327 1.00 48.78 184 SER A N 1
ATOM 1452 C CA . SER A 1 184 ? 29.934 -14.230 1.273 1.00 48.78 184 SER A CA 1
ATOM 1453 C C . SER A 1 184 ? 31.121 -14.803 0.503 1.00 48.78 184 SER A C 1
ATOM 1455 O O . SER A 1 184 ? 30.983 -15.754 -0.268 1.00 48.78 184 SER A O 1
ATOM 1457 N N . GLU A 1 185 ? 32.301 -14.226 0.706 1.00 43.59 185 GLU A N 1
ATOM 1458 C CA . GLU A 1 185 ? 33.553 -14.891 0.364 1.00 43.59 185 GLU A CA 1
ATOM 1459 C C . GLU A 1 185 ? 33.865 -15.888 1.483 1.00 43.59 185 GLU A C 1
ATOM 1461 O O . GLU A 1 185 ? 34.396 -15.524 2.532 1.00 43.59 185 GLU A O 1
ATOM 1466 N N . CYS A 1 186 ? 33.513 -17.163 1.301 1.00 37.22 186 CYS A N 1
ATOM 1467 C CA . CYS A 1 186 ? 34.119 -18.195 2.133 1.00 37.22 186 CYS A CA 1
ATOM 1468 C C . CYS A 1 186 ? 35.591 -18.326 1.736 1.00 37.22 186 CYS A C 1
ATOM 1470 O O . CYS A 1 186 ? 35.915 -18.696 0.611 1.00 37.22 186 CYS A O 1
ATOM 1472 N N . VAL A 1 187 ? 36.478 -18.066 2.697 1.00 39.09 187 VAL A N 1
ATOM 1473 C CA . VAL A 1 187 ? 37.947 -18.154 2.592 1.00 39.09 187 VAL A CA 1
ATOM 1474 C C . VAL A 1 187 ? 38.444 -19.607 2.388 1.00 39.09 187 VAL A C 1
ATOM 1476 O O . VAL A 1 187 ? 39.635 -19.892 2.464 1.00 39.09 187 VAL A O 1
ATOM 1479 N N . SER A 1 188 ? 37.568 -20.570 2.090 1.00 37.81 188 SER A N 1
ATOM 1480 C CA . SER A 1 188 ? 37.976 -21.941 1.780 1.00 37.81 188 SER A CA 1
ATOM 1481 C C . SER A 1 188 ? 38.274 -22.084 0.288 1.00 37.81 188 SER A C 1
ATOM 1483 O O . SER A 1 188 ? 37.368 -22.075 -0.548 1.00 37.81 188 SER A O 1
ATOM 1485 N N . GLY A 1 189 ? 39.560 -22.223 -0.033 1.00 44.34 189 GLY A N 1
ATOM 1486 C CA . GLY A 1 189 ? 40.055 -22.446 -1.385 1.00 44.34 189 GLY A CA 1
ATOM 1487 C C . GLY A 1 189 ? 39.356 -23.601 -2.112 1.00 44.34 189 GLY A C 1
ATOM 1488 O O . GLY A 1 189 ? 39.062 -24.645 -1.536 1.00 44.34 189 GLY A O 1
ATOM 1489 N N . ASN A 1 190 ? 39.145 -23.391 -3.413 1.00 38.31 190 ASN A N 1
ATOM 1490 C CA . ASN A 1 190 ? 38.676 -24.360 -4.405 1.00 38.31 190 ASN A CA 1
ATOM 1491 C C . ASN A 1 190 ? 37.285 -24.979 -4.175 1.00 38.31 190 ASN A C 1
ATOM 1493 O O . ASN A 1 190 ? 37.167 -26.183 -3.961 1.00 38.31 190 ASN A O 1
ATOM 1497 N N . ARG A 1 191 ? 36.230 -24.167 -4.355 1.00 39.16 191 ARG A N 1
ATOM 1498 C CA . ARG A 1 191 ? 35.012 -24.452 -5.161 1.00 39.16 191 ARG A CA 1
ATOM 1499 C C . ARG A 1 191 ? 33.928 -23.419 -4.835 1.00 39.16 191 ARG A C 1
ATOM 1501 O O . ARG A 1 191 ? 33.271 -23.564 -3.820 1.00 39.16 191 ARG A O 1
ATOM 1508 N N . GLY A 1 192 ? 33.714 -22.452 -5.734 1.00 43.66 192 GLY A N 1
ATOM 1509 C CA . GLY A 1 192 ? 32.549 -21.552 -5.754 1.00 43.66 192 GLY A CA 1
ATOM 1510 C C . GLY A 1 192 ? 32.415 -20.620 -4.543 1.00 43.66 192 GLY A C 1
ATOM 1511 O O . GLY A 1 192 ? 32.349 -21.057 -3.403 1.00 43.66 192 GLY A O 1
ATOM 1512 N N . SER A 1 193 ? 32.317 -19.313 -4.772 1.00 43.06 193 SER A N 1
ATOM 1513 C CA . SER A 1 193 ? 31.905 -18.373 -3.727 1.00 43.06 193 SER A CA 1
ATOM 1514 C C . SER A 1 193 ? 30.536 -18.793 -3.170 1.00 43.06 193 SER A C 1
ATOM 1516 O O . SER A 1 193 ? 29.529 -18.774 -3.881 1.00 43.06 193 SER A O 1
ATOM 1518 N N . SER A 1 194 ? 30.483 -19.231 -1.910 1.00 47.16 194 SER A N 1
ATOM 1519 C CA . SER A 1 194 ? 29.224 -19.611 -1.268 1.00 47.16 194 SER A CA 1
ATOM 1520 C C . SER A 1 194 ? 28.435 -18.359 -0.910 1.00 47.16 194 SER A C 1
ATOM 1522 O O . SER A 1 194 ? 28.699 -17.679 0.077 1.00 47.16 194 SER A O 1
ATOM 1524 N N . VAL A 1 195 ? 27.431 -18.053 -1.725 1.00 54.03 195 VAL A N 1
ATOM 1525 C CA . VAL A 1 195 ? 26.495 -16.959 -1.469 1.00 54.03 195 VAL A CA 1
ATOM 1526 C C . VAL A 1 195 ? 25.611 -17.321 -0.275 1.00 54.03 195 VAL A C 1
ATOM 1528 O O . VAL A 1 195 ? 24.756 -18.201 -0.362 1.00 54.03 195 VAL A O 1
ATOM 1531 N N . THR A 1 196 ? 25.795 -16.631 0.848 1.00 52.12 196 THR A N 1
ATOM 1532 C CA . THR A 1 196 ? 24.892 -16.721 1.997 1.00 52.12 196 THR A CA 1
ATOM 1533 C C . THR A 1 196 ? 23.641 -15.891 1.734 1.00 52.12 196 THR A C 1
ATOM 1535 O O . THR A 1 196 ? 23.678 -14.662 1.706 1.00 52.12 196 THR A O 1
ATOM 1538 N N . CYS A 1 197 ? 22.498 -16.550 1.554 1.00 58.41 197 CYS A N 1
ATOM 1539 C CA . CYS A 1 197 ? 21.221 -15.850 1.519 1.00 58.41 197 CYS A CA 1
ATOM 1540 C C . CYS A 1 197 ? 20.857 -15.366 2.933 1.00 58.41 197 CYS A C 1
ATOM 1542 O O . CYS A 1 197 ? 20.689 -16.181 3.839 1.00 58.41 197 CYS A O 1
ATOM 1544 N N . GLY A 1 198 ? 20.726 -14.047 3.115 1.00 57.81 198 GLY A N 1
ATOM 1545 C CA . GLY A 1 198 ? 20.267 -13.444 4.373 1.00 57.81 198 GLY A CA 1
ATOM 1546 C C . GLY A 1 198 ? 18.785 -13.691 4.676 1.00 57.81 198 GLY A C 1
ATOM 1547 O O . GLY A 1 198 ? 18.361 -13.450 5.797 1.00 57.81 198 GLY A O 1
ATOM 1548 N N . LEU A 1 199 ? 18.015 -14.197 3.705 1.00 67.25 199 LEU A N 1
ATOM 1549 C CA . LEU A 1 199 ? 16.608 -14.560 3.876 1.00 67.25 199 LEU A CA 1
ATOM 1550 C C . LEU A 1 199 ? 16.514 -15.970 4.481 1.00 67.25 199 LEU A C 1
ATOM 1552 O O . LEU A 1 199 ? 16.772 -16.966 3.792 1.00 67.25 199 LEU A O 1
ATOM 1556 N N . LYS A 1 200 ? 16.135 -16.070 5.761 1.00 67.69 200 LYS A N 1
ATOM 1557 C CA . LYS A 1 200 ? 15.855 -17.332 6.468 1.00 67.69 200 LYS A CA 1
ATOM 1558 C C . LYS A 1 200 ? 14.882 -18.215 5.686 1.00 67.69 200 LYS A C 1
ATOM 1560 O O . LYS A 1 200 ? 15.164 -19.401 5.495 1.00 67.69 200 LYS A O 1
ATOM 1565 N N . LEU A 1 201 ? 13.823 -17.625 5.132 1.00 68.12 201 LEU A N 1
ATOM 1566 C CA . LEU A 1 201 ? 12.779 -18.313 4.363 1.00 68.12 201 LEU A CA 1
ATOM 1567 C C . LEU A 1 201 ? 13.331 -18.978 3.088 1.00 68.12 201 LEU A C 1
ATOM 1569 O O . LEU A 1 201 ? 12.777 -19.982 2.623 1.00 68.12 201 LEU A O 1
ATOM 1573 N N . ALA A 1 202 ? 14.442 -18.459 2.548 1.00 70.25 202 ALA A N 1
ATOM 1574 C CA . ALA A 1 202 ? 15.111 -18.952 1.345 1.00 70.25 202 ALA A CA 1
ATOM 1575 C C . ALA A 1 202 ? 16.406 -19.744 1.628 1.00 70.25 202 ALA A C 1
ATOM 1577 O O . ALA A 1 202 ? 17.098 -20.125 0.685 1.00 70.25 202 ALA A O 1
ATOM 1578 N N . ARG A 1 203 ? 16.720 -20.082 2.892 1.00 67.94 203 ARG A N 1
ATOM 1579 C CA . ARG A 1 203 ? 17.931 -20.852 3.269 1.00 67.94 203 ARG A CA 1
ATOM 1580 C C . ARG A 1 203 ? 18.081 -22.205 2.565 1.00 67.94 203 ARG A C 1
ATOM 1582 O O . ARG A 1 203 ? 19.190 -22.717 2.468 1.00 67.94 203 ARG A O 1
ATOM 1589 N N . ARG A 1 204 ? 16.978 -22.797 2.099 1.00 71.81 204 ARG A N 1
ATOM 1590 C CA . ARG A 1 204 ? 16.945 -24.065 1.343 1.00 71.81 204 ARG A CA 1
ATOM 1591 C C . ARG A 1 204 ? 16.441 -23.887 -0.096 1.00 71.81 204 ARG A C 1
ATOM 1593 O O . ARG A 1 204 ? 15.974 -24.847 -0.701 1.00 71.81 204 ARG A O 1
ATOM 1600 N N . ALA A 1 205 ? 16.463 -22.662 -0.621 1.00 78.81 205 ALA A N 1
ATOM 1601 C CA . ALA A 1 205 ? 16.031 -22.377 -1.982 1.00 78.81 205 ALA A CA 1
ATOM 1602 C C . ALA A 1 205 ? 17.143 -22.657 -3.001 1.00 78.81 205 ALA A C 1
ATOM 1604 O O . ALA A 1 205 ? 18.328 -22.482 -2.721 1.00 78.81 205 ALA A O 1
ATOM 1605 N N . ILE A 1 206 ? 16.749 -23.035 -4.215 1.00 84.25 206 ILE A N 1
ATOM 1606 C CA . ILE A 1 206 ? 17.637 -23.032 -5.377 1.00 84.25 206 ILE A CA 1
ATOM 1607 C C . ILE A 1 206 ? 17.851 -21.572 -5.781 1.00 84.25 206 ILE A C 1
ATOM 1609 O O . ILE A 1 206 ? 16.914 -20.902 -6.215 1.00 84.25 206 ILE A O 1
ATOM 1613 N N . CYS A 1 207 ? 19.071 -21.069 -5.613 1.00 83.88 207 CYS A N 1
ATOM 1614 C CA . CYS A 1 207 ? 19.408 -19.677 -5.894 1.00 83.88 207 CYS A CA 1
ATOM 1615 C C . CYS A 1 207 ? 19.849 -19.498 -7.352 1.00 83.88 207 CYS A C 1
ATOM 1617 O O . CYS A 1 207 ? 20.856 -20.062 -7.775 1.00 83.88 207 CYS A O 1
ATOM 1619 N N . LEU A 1 208 ? 19.130 -18.663 -8.098 1.00 87.25 208 LEU A N 1
ATOM 1620 C CA . LEU A 1 208 ? 19.437 -18.271 -9.470 1.00 87.25 208 LEU A CA 1
ATOM 1621 C C . LEU A 1 208 ? 19.819 -16.788 -9.497 1.00 87.25 208 LEU A C 1
ATOM 1623 O O . LEU A 1 208 ? 19.026 -15.922 -9.120 1.00 87.25 208 LEU A O 1
ATOM 1627 N N . TYR A 1 209 ? 21.050 -16.503 -9.918 1.00 86.19 209 TYR A N 1
ATOM 1628 C CA . TYR A 1 209 ? 21.519 -15.133 -10.096 1.00 86.19 209 TYR A CA 1
ATOM 1629 C C . TYR A 1 209 ? 21.001 -14.564 -11.417 1.00 86.19 209 TYR A C 1
ATOM 1631 O O . TYR A 1 209 ? 21.201 -15.159 -12.472 1.00 86.19 209 TYR A O 1
ATOM 1639 N N . VAL A 1 210 ? 20.376 -13.393 -11.350 1.00 87.06 210 VAL A N 1
ATOM 1640 C CA . VAL A 1 210 ? 19.943 -12.607 -12.504 1.00 87.06 210 VAL A CA 1
ATOM 1641 C C . VAL A 1 210 ? 20.916 -11.445 -12.675 1.00 87.06 210 VAL A C 1
ATOM 1643 O O . VAL A 1 210 ? 20.908 -10.485 -11.893 1.00 87.06 210 VAL A O 1
ATOM 1646 N N . GLY A 1 211 ? 21.763 -11.557 -13.696 1.00 81.50 211 GLY A N 1
ATOM 1647 C CA . GLY A 1 211 ? 22.755 -10.548 -14.057 1.00 81.50 211 GLY A CA 1
ATOM 1648 C C . GLY A 1 211 ? 22.160 -9.294 -14.700 1.00 81.50 211 GLY A C 1
ATOM 1649 O O . GLY A 1 211 ? 20.951 -9.162 -14.895 1.00 81.50 211 GLY A O 1
ATOM 1650 N N . GLY A 1 212 ? 23.032 -8.328 -15.000 1.00 77.75 212 GLY A N 1
ATOM 1651 C CA . GLY A 1 212 ? 22.713 -7.266 -15.957 1.00 77.75 212 GLY A CA 1
ATOM 1652 C C . GLY A 1 212 ? 22.689 -7.801 -17.393 1.00 77.75 212 GLY A C 1
ATOM 1653 O O . GLY A 1 212 ? 23.114 -8.925 -17.650 1.00 77.75 212 GLY A O 1
ATOM 1654 N N . LEU A 1 213 ? 22.216 -6.979 -18.327 1.00 81.44 213 LEU A N 1
ATOM 1655 C CA . LEU A 1 213 ? 22.261 -7.288 -19.753 1.00 81.44 213 LEU A CA 1
ATOM 1656 C C . LEU A 1 213 ? 23.702 -7.352 -20.242 1.00 81.44 213 LEU A C 1
ATOM 1658 O O . LEU A 1 213 ? 24.539 -6.540 -19.833 1.00 81.44 213 LEU A O 1
ATOM 1662 N N . ASN A 1 214 ? 23.963 -8.302 -21.136 1.00 81.25 214 ASN A N 1
ATOM 1663 C CA . ASN A 1 214 ? 25.211 -8.335 -21.884 1.00 81.25 214 ASN A CA 1
ATOM 1664 C C . ASN A 1 214 ? 25.204 -7.277 -23.008 1.00 81.25 214 ASN A C 1
ATOM 1666 O O . ASN A 1 214 ? 24.180 -6.649 -23.296 1.00 81.25 214 ASN A O 1
ATOM 1670 N N . GLU A 1 215 ? 26.366 -7.058 -23.627 1.00 79.50 215 GLU A N 1
ATOM 1671 C CA . GLU A 1 215 ? 26.540 -6.044 -24.674 1.00 79.50 215 GLU A CA 1
ATOM 1672 C C . GLU A 1 215 ? 25.601 -6.276 -25.866 1.00 79.50 215 GLU A C 1
ATOM 1674 O O . GLU A 1 215 ? 24.981 -5.331 -26.347 1.00 79.50 215 GLU A O 1
ATOM 1679 N N . GLU A 1 216 ? 25.430 -7.527 -26.296 1.00 82.06 216 GLU A N 1
ATOM 1680 C CA . GLU A 1 216 ? 24.580 -7.885 -27.434 1.00 82.06 216 GLU A CA 1
ATOM 1681 C C . GLU A 1 216 ? 23.099 -7.569 -27.174 1.00 82.06 216 GLU A C 1
ATOM 1683 O O . GLU A 1 216 ? 22.471 -6.859 -27.962 1.00 82.06 216 GLU A O 1
ATOM 1688 N N . GLN A 1 217 ? 22.557 -8.017 -26.039 1.00 84.44 217 GLN A N 1
ATOM 1689 C CA . GLN A 1 217 ? 21.183 -7.734 -25.613 1.00 84.44 217 GLN A CA 1
ATOM 1690 C C . GLN A 1 217 ? 20.948 -6.228 -25.456 1.00 84.44 217 GLN A C 1
ATOM 1692 O O . GLN A 1 217 ? 19.916 -5.701 -25.879 1.00 84.44 217 GLN A O 1
ATOM 1697 N N . GLY A 1 218 ? 21.919 -5.519 -24.870 1.00 81.81 218 GLY A N 1
ATOM 1698 C CA . GLY A 1 218 ? 21.866 -4.067 -24.730 1.00 81.81 218 GLY A CA 1
ATOM 1699 C C . GLY A 1 218 ? 21.832 -3.354 -26.084 1.00 81.81 218 GLY A C 1
ATOM 1700 O O . GLY A 1 218 ? 21.028 -2.443 -26.284 1.00 81.81 218 GLY A O 1
ATOM 1701 N N . MET A 1 219 ? 22.653 -3.808 -27.034 1.00 80.00 219 MET A N 1
ATOM 1702 C CA . MET A 1 219 ? 22.735 -3.267 -28.391 1.00 80.00 219 MET A CA 1
ATOM 1703 C C . MET A 1 219 ? 21.449 -3.487 -29.183 1.00 80.00 219 MET A C 1
ATOM 1705 O O . MET A 1 219 ? 20.965 -2.567 -29.842 1.00 80.00 219 MET A O 1
ATOM 1709 N N . GLN A 1 220 ? 20.882 -4.693 -29.111 1.00 84.19 220 GLN A N 1
ATOM 1710 C CA . GLN A 1 220 ? 19.625 -5.030 -29.778 1.00 84.19 220 GLN A CA 1
ATOM 1711 C C . GLN A 1 220 ? 18.483 -4.146 -29.270 1.00 84.19 220 GLN A C 1
ATOM 1713 O O . GLN A 1 220 ? 17.792 -3.511 -30.068 1.00 84.19 220 GLN A O 1
ATOM 1718 N N . TYR A 1 221 ? 18.335 -4.026 -27.946 1.00 84.75 221 TYR A N 1
ATOM 1719 C CA . TYR A 1 221 ? 17.317 -3.161 -27.352 1.00 84.75 221 TYR A CA 1
ATOM 1720 C C . TYR A 1 221 ? 17.523 -1.686 -27.718 1.00 84.75 221 TYR A C 1
ATOM 1722 O O . TYR A 1 221 ? 16.560 -0.985 -28.036 1.00 84.75 221 TYR A O 1
ATOM 1730 N N . PHE A 1 222 ? 18.770 -1.207 -27.691 1.00 82.31 222 PHE A N 1
ATOM 1731 C CA . PHE A 1 222 ? 19.103 0.172 -28.041 1.00 82.31 222 PHE A CA 1
ATOM 1732 C C . PHE A 1 222 ? 18.736 0.492 -29.494 1.00 82.31 222 PHE A C 1
ATOM 1734 O O . PHE A 1 222 ? 18.044 1.477 -29.740 1.00 82.31 222 PHE A O 1
ATOM 1741 N N . ARG A 1 223 ? 19.129 -0.362 -30.449 1.00 80.69 223 ARG A N 1
ATOM 1742 C CA . ARG A 1 223 ? 18.799 -0.193 -31.875 1.00 80.69 223 ARG A CA 1
ATOM 1743 C C . ARG A 1 223 ? 17.293 -0.201 -32.117 1.00 80.69 223 ARG A C 1
ATOM 1745 O O . ARG A 1 223 ? 16.807 0.612 -32.891 1.00 80.69 223 ARG A O 1
ATOM 1752 N N . ALA A 1 224 ? 16.558 -1.072 -31.427 1.00 82.50 224 ALA A N 1
ATOM 1753 C CA . ALA A 1 224 ? 15.101 -1.105 -31.515 1.00 82.50 224 ALA A CA 1
ATOM 1754 C C . ALA A 1 224 ? 14.442 0.143 -30.896 1.00 82.50 224 ALA A C 1
ATOM 1756 O O . ALA A 1 224 ? 13.414 0.605 -31.380 1.00 82.50 224 ALA A O 1
ATOM 1757 N N . SER A 1 225 ? 15.034 0.709 -29.840 1.00 80.81 225 SER A N 1
ATOM 1758 C CA . SER A 1 225 ? 14.486 1.880 -29.140 1.00 80.81 225 SER A CA 1
ATOM 1759 C C . SER A 1 225 ? 14.850 3.218 -29.793 1.00 80.81 225 SER A C 1
ATOM 1761 O O . SER A 1 225 ? 14.133 4.202 -29.610 1.00 80.81 225 SER A O 1
ATOM 1763 N N . VAL A 1 226 ? 15.980 3.279 -30.509 1.00 78.19 226 VAL A N 1
ATOM 1764 C CA . VAL A 1 226 ? 16.524 4.487 -31.155 1.00 78.19 226 VAL A CA 1
ATOM 1765 C C . VAL A 1 226 ? 17.019 4.145 -32.580 1.00 78.19 226 VAL A C 1
ATOM 1767 O O . VAL A 1 226 ? 18.225 4.157 -32.840 1.00 78.19 226 VAL A O 1
ATOM 1770 N N . PRO A 1 227 ? 16.105 3.842 -33.525 1.00 65.19 227 PRO A N 1
ATOM 1771 C CA . PRO A 1 227 ? 16.435 3.242 -34.829 1.00 65.19 227 PRO A CA 1
ATOM 1772 C C . PRO A 1 227 ? 17.282 4.111 -35.777 1.00 65.19 227 PRO A C 1
ATOM 1774 O O . PRO A 1 227 ? 17.851 3.587 -36.728 1.00 65.19 227 PRO A O 1
ATOM 1777 N N . ASN A 1 228 ? 17.448 5.409 -35.495 1.00 64.88 228 ASN A N 1
ATOM 1778 C CA . ASN A 1 228 ? 18.202 6.353 -36.337 1.00 64.88 228 ASN A CA 1
ATOM 1779 C C . ASN A 1 228 ? 19.585 6.738 -35.767 1.00 64.88 228 ASN A C 1
ATOM 1781 O O . ASN A 1 228 ? 20.188 7.720 -36.201 1.00 64.88 228 ASN A O 1
ATOM 1785 N N . SER A 1 229 ? 20.092 6.017 -34.760 1.00 64.75 229 SER A N 1
ATOM 1786 C CA . SER A 1 229 ? 21.395 6.311 -34.150 1.00 64.75 229 SER A CA 1
ATOM 1787 C C . SER A 1 229 ? 22.526 5.507 -34.805 1.00 64.75 229 SER A C 1
ATOM 1789 O O . SER A 1 229 ? 22.710 4.326 -34.516 1.00 64.75 229 SER A O 1
ATOM 1791 N N . ASN A 1 230 ? 23.326 6.166 -35.651 1.00 58.31 230 ASN A N 1
ATOM 1792 C CA . ASN A 1 230 ? 24.481 5.556 -36.332 1.00 58.31 230 ASN A CA 1
ATOM 1793 C C . ASN A 1 230 ? 25.659 5.214 -35.386 1.00 58.31 230 ASN A C 1
ATOM 1795 O O . ASN A 1 230 ? 26.530 4.434 -35.758 1.00 58.31 230 ASN A O 1
ATOM 1799 N N . ASP A 1 231 ? 25.666 5.738 -34.153 1.00 60.41 231 ASP A N 1
ATOM 1800 C CA . ASP A 1 231 ? 26.768 5.623 -33.176 1.00 60.41 231 ASP A CA 1
ATOM 1801 C C . ASP A 1 231 ? 26.540 4.521 -32.114 1.00 60.41 231 ASP A C 1
ATOM 1803 O O . ASP A 1 231 ? 27.014 4.625 -30.982 1.00 60.41 231 ASP A O 1
ATOM 1807 N N . ALA A 1 232 ? 25.795 3.454 -32.420 1.00 58.44 232 ALA A N 1
ATOM 1808 C CA . ALA A 1 232 ? 25.278 2.511 -31.414 1.00 58.44 232 ALA A CA 1
ATOM 1809 C C . ALA A 1 232 ? 26.338 1.888 -30.464 1.00 58.44 232 ALA A C 1
ATOM 1811 O O . ALA A 1 232 ? 26.029 1.617 -29.304 1.00 58.44 232 ALA A O 1
ATOM 1812 N N . VAL A 1 233 ? 27.590 1.706 -30.910 1.00 54.88 233 VAL A N 1
ATOM 1813 C CA . VAL A 1 233 ? 28.646 1.001 -30.148 1.00 54.88 233 VAL A CA 1
ATOM 1814 C C . VAL A 1 233 ? 29.303 1.866 -29.059 1.00 54.88 233 VAL A C 1
ATOM 1816 O O . VAL A 1 233 ? 29.394 1.434 -27.910 1.00 54.88 233 VAL A O 1
ATOM 1819 N N . ASP A 1 234 ? 29.700 3.107 -29.360 1.00 55.94 234 ASP A N 1
ATOM 1820 C CA . ASP A 1 234 ? 30.300 4.016 -28.359 1.00 55.94 234 ASP A CA 1
ATOM 1821 C C . ASP A 1 234 ? 29.265 4.550 -27.358 1.00 55.94 234 ASP A C 1
ATOM 1823 O O . ASP A 1 234 ? 29.574 4.878 -26.209 1.00 55.94 234 ASP A O 1
ATOM 1827 N N . SER A 1 235 ? 28.008 4.574 -27.790 1.00 54.41 235 SER A N 1
ATOM 1828 C CA . SER A 1 235 ? 26.846 5.047 -27.044 1.00 54.41 235 SER A CA 1
ATOM 1829 C C . SER A 1 235 ? 26.528 4.220 -25.805 1.00 54.41 235 SER A C 1
ATOM 1831 O O . SER A 1 235 ? 26.042 4.771 -24.825 1.00 54.41 235 SER A O 1
ATOM 1833 N N . LEU A 1 236 ? 26.805 2.913 -25.820 1.00 57.50 236 LEU A N 1
ATOM 1834 C CA . LEU A 1 236 ? 26.498 2.026 -24.696 1.00 57.50 236 LEU A CA 1
ATOM 1835 C C . LEU A 1 236 ? 27.636 1.924 -23.669 1.00 57.50 236 LEU A C 1
ATOM 1837 O O . LEU A 1 236 ? 27.361 1.754 -22.479 1.00 57.50 236 LEU A O 1
ATOM 1841 N N . ARG A 1 237 ? 28.896 2.151 -24.084 1.00 57.03 237 ARG A N 1
ATOM 1842 C CA . ARG A 1 237 ? 30.048 2.282 -23.164 1.00 57.03 237 ARG A CA 1
ATOM 1843 C C . ARG A 1 237 ? 29.868 3.419 -22.162 1.00 57.03 237 ARG A C 1
ATOM 1845 O O . ARG A 1 237 ? 30.356 3.331 -21.042 1.00 57.03 237 ARG A O 1
ATOM 1852 N N . ALA A 1 238 ? 29.120 4.454 -22.542 1.00 54.41 238 ALA A N 1
ATOM 1853 C CA . ALA A 1 238 ? 28.725 5.559 -21.674 1.00 54.41 238 ALA A CA 1
ATOM 1854 C C . ALA A 1 238 ? 27.883 5.138 -20.451 1.00 54.41 238 ALA A C 1
ATOM 1856 O O . ALA A 1 238 ? 27.816 5.899 -19.485 1.00 54.41 238 ALA A O 1
ATOM 1857 N N . PHE A 1 239 ? 27.238 3.964 -20.492 1.00 56.44 239 PHE A N 1
ATOM 1858 C CA . PHE A 1 239 ? 26.344 3.463 -19.439 1.00 56.44 239 PHE A CA 1
ATOM 1859 C C . PHE A 1 239 ? 26.938 2.309 -18.615 1.00 56.44 239 PHE A C 1
ATOM 1861 O O . PHE A 1 239 ? 26.341 1.917 -17.609 1.00 56.44 239 PHE A O 1
ATOM 1868 N N . GLY A 1 240 ? 28.087 1.763 -19.029 1.00 51.12 240 GLY A N 1
ATOM 1869 C CA . GLY A 1 240 ? 28.823 0.720 -18.310 1.00 51.12 240 GLY A CA 1
ATOM 1870 C C . GLY A 1 240 ? 29.788 1.287 -17.264 1.00 51.12 240 GLY A C 1
ATOM 1871 O O . GLY A 1 240 ? 30.218 2.439 -17.344 1.00 51.12 240 GLY A O 1
ATOM 1872 N N . HIS A 1 241 ? 30.161 0.474 -16.273 1.00 48.94 241 HIS A N 1
ATOM 1873 C CA . HIS A 1 241 ? 31.340 0.775 -15.455 1.00 48.94 241 HIS A CA 1
ATOM 1874 C C . HIS A 1 241 ? 32.602 0.534 -16.296 1.00 48.94 241 HIS A C 1
ATOM 1876 O O . HIS A 1 241 ? 32.601 -0.340 -17.160 1.00 48.94 241 HIS A O 1
ATOM 1882 N N . ARG A 1 242 ? 33.684 1.283 -16.027 1.00 50.16 242 ARG A N 1
ATOM 1883 C CA . ARG A 1 242 ? 34.944 1.243 -16.801 1.00 50.16 242 ARG A CA 1
ATOM 1884 C C . ARG A 1 242 ? 35.499 -0.172 -17.049 1.00 50.16 242 ARG A C 1
ATOM 1886 O O . ARG A 1 242 ? 36.157 -0.357 -18.064 1.00 50.16 242 ARG A O 1
ATOM 1893 N N . ASP A 1 243 ? 35.162 -1.143 -16.194 1.00 43.03 243 ASP A N 1
ATOM 1894 C CA . ASP A 1 243 ? 35.709 -2.504 -16.231 1.00 43.03 243 ASP A CA 1
ATOM 1895 C C . ASP A 1 243 ? 34.668 -3.614 -16.525 1.00 43.03 243 ASP A C 1
ATOM 1897 O O . ASP A 1 243 ? 35.036 -4.782 -16.628 1.00 43.03 243 ASP A O 1
ATOM 1901 N N . SER A 1 244 ? 33.368 -3.301 -16.683 1.00 55.81 244 SER A N 1
ATOM 1902 C CA . SER A 1 244 ? 32.362 -4.291 -17.126 1.00 55.81 244 SER A CA 1
ATOM 1903 C C . SER A 1 244 ? 31.129 -3.660 -17.794 1.00 55.81 244 SER A C 1
ATOM 1905 O O . SER A 1 244 ? 30.551 -2.686 -17.310 1.00 55.81 244 SER A O 1
ATOM 1907 N N . TRP A 1 245 ? 30.694 -4.262 -18.905 1.00 61.00 245 TRP A N 1
ATOM 1908 C CA . TRP A 1 245 ? 29.569 -3.820 -19.746 1.00 61.00 245 TRP A CA 1
ATOM 1909 C C . TRP A 1 245 ? 28.168 -4.107 -19.178 1.00 61.00 245 TRP A C 1
ATOM 1911 O O . TRP A 1 245 ? 27.166 -3.841 -19.838 1.00 61.00 245 TRP A O 1
ATOM 1921 N N . GLN A 1 246 ? 28.063 -4.658 -17.968 1.00 67.44 246 GLN A N 1
ATOM 1922 C CA . GLN A 1 246 ? 26.774 -5.070 -17.417 1.00 67.44 246 GLN A CA 1
ATOM 1923 C C . GLN A 1 246 ? 25.925 -3.851 -17.025 1.00 67.44 246 GLN A C 1
ATOM 1925 O O . GLN A 1 246 ? 26.222 -3.150 -16.056 1.00 67.44 246 GLN A O 1
ATOM 1930 N N . THR A 1 247 ? 24.831 -3.624 -17.756 1.00 75.88 247 THR A N 1
ATOM 1931 C CA . THR A 1 247 ? 23.825 -2.595 -17.444 1.00 75.88 247 THR A CA 1
ATOM 1932 C C . THR A 1 247 ? 22.510 -3.233 -17.019 1.00 75.88 247 THR A C 1
ATOM 1934 O O . THR A 1 247 ? 22.159 -4.324 -17.467 1.00 75.88 247 THR A O 1
ATOM 1937 N N . THR A 1 248 ? 21.751 -2.583 -16.139 1.00 83.94 248 THR A N 1
ATOM 1938 C CA . THR A 1 248 ? 20.433 -3.110 -15.773 1.00 83.94 248 THR A CA 1
ATOM 1939 C C . THR A 1 248 ? 19.403 -2.761 -16.858 1.00 83.94 248 THR A C 1
ATOM 1941 O O . THR A 1 248 ? 19.421 -1.634 -17.362 1.00 83.94 248 THR A O 1
ATOM 1944 N N . PRO A 1 249 ? 18.467 -3.674 -17.185 1.00 87.50 249 PRO A N 1
ATOM 1945 C CA . PRO A 1 249 ? 17.314 -3.426 -18.052 1.00 87.50 249 PRO A CA 1
ATOM 1946 C C . PRO A 1 249 ? 16.644 -2.070 -17.829 1.00 87.50 249 PRO A C 1
ATOM 1948 O O . PRO A 1 249 ? 16.440 -1.311 -18.772 1.00 87.50 249 PRO A O 1
ATOM 1951 N N . LEU A 1 250 ? 16.366 -1.731 -16.566 1.00 87.19 250 LEU A N 1
ATOM 1952 C CA . LEU A 1 250 ? 15.726 -0.465 -16.217 1.00 87.19 250 LEU A CA 1
ATOM 1953 C C . LEU A 1 250 ? 16.559 0.755 -16.631 1.00 87.19 250 LEU A C 1
ATOM 1955 O O . LEU A 1 250 ? 16.012 1.706 -17.179 1.00 87.19 250 LEU A O 1
ATOM 1959 N N . ARG A 1 251 ? 17.873 0.753 -16.366 1.00 86.44 251 ARG A N 1
ATOM 1960 C CA . ARG A 1 251 ? 18.736 1.894 -16.714 1.00 86.44 251 ARG A CA 1
ATOM 1961 C C . ARG A 1 251 ? 18.774 2.099 -18.218 1.00 86.44 251 ARG A C 1
ATOM 1963 O O . ARG A 1 251 ? 18.596 3.224 -18.670 1.00 86.44 251 ARG A O 1
ATOM 1970 N N . LEU A 1 252 ? 18.951 1.014 -18.969 1.00 85.56 252 LEU A N 1
ATOM 1971 C CA . LEU A 1 252 ? 18.967 1.062 -20.425 1.00 85.56 252 LEU A CA 1
ATOM 1972 C C . LEU A 1 252 ? 17.642 1.598 -20.983 1.00 85.56 252 LEU A C 1
ATOM 1974 O O . LEU A 1 252 ? 17.658 2.490 -21.832 1.00 85.56 252 LEU A O 1
ATOM 1978 N N . ALA A 1 253 ? 16.510 1.103 -20.473 1.00 87.50 253 ALA A N 1
ATOM 1979 C CA . ALA A 1 253 ? 15.184 1.552 -20.886 1.00 87.50 253 ALA A CA 1
ATOM 1980 C C . ALA A 1 253 ? 14.983 3.057 -20.649 1.00 87.50 253 ALA A C 1
ATOM 1982 O O . ALA A 1 253 ? 14.580 3.768 -21.570 1.00 87.50 253 ALA A O 1
ATOM 1983 N N . LEU A 1 254 ? 15.340 3.552 -19.459 1.00 89.25 254 LEU A N 1
ATOM 1984 C CA . LEU A 1 254 ? 15.229 4.971 -19.115 1.00 89.25 254 LEU A CA 1
ATOM 1985 C C . LEU A 1 254 ? 16.178 5.845 -19.942 1.00 89.25 254 LEU A C 1
ATOM 1987 O O . LEU A 1 254 ? 15.770 6.893 -20.428 1.00 89.25 254 LEU A O 1
ATOM 1991 N N . SER A 1 255 ? 17.425 5.419 -20.166 1.00 87.06 255 SER A N 1
ATOM 1992 C CA . SER A 1 255 ? 18.357 6.155 -21.031 1.00 87.06 255 SER A CA 1
ATOM 1993 C C . SER A 1 255 ? 17.834 6.276 -22.463 1.00 87.06 255 SER A C 1
ATOM 1995 O O . SER A 1 255 ? 17.847 7.368 -23.030 1.00 87.06 255 SER A O 1
ATOM 1997 N N . CYS A 1 256 ? 17.334 5.179 -23.042 1.00 86.38 256 CYS A N 1
ATOM 1998 C CA . CYS A 1 256 ? 16.742 5.192 -24.382 1.00 86.38 256 CYS A CA 1
ATOM 1999 C C . CYS A 1 256 ? 15.500 6.086 -24.447 1.00 86.38 256 CYS A C 1
ATOM 2001 O O . CYS A 1 256 ? 15.316 6.813 -25.422 1.00 86.38 256 CYS A O 1
ATOM 2003 N N . ALA A 1 257 ? 14.672 6.075 -23.400 1.00 86.31 257 ALA A N 1
ATOM 2004 C CA . ALA A 1 257 ? 13.545 6.988 -23.278 1.00 86.31 257 ALA A CA 1
ATOM 2005 C C . ALA A 1 257 ? 13.987 8.459 -23.258 1.00 86.31 257 ALA A C 1
ATOM 2007 O O . ALA A 1 257 ? 13.459 9.238 -24.047 1.00 86.31 257 ALA A O 1
ATOM 2008 N N . CYS A 1 258 ? 14.987 8.832 -22.450 1.00 87.88 258 CYS A N 1
ATOM 2009 C CA . CYS A 1 258 ? 15.513 10.201 -22.432 1.00 87.88 258 CYS A CA 1
ATOM 2010 C C . CYS A 1 258 ? 15.995 10.647 -23.813 1.00 87.88 258 CYS A C 1
ATOM 2012 O O . CYS A 1 258 ? 15.650 11.735 -24.264 1.00 87.88 258 CYS A O 1
ATOM 2014 N N . MET A 1 259 ? 16.787 9.807 -24.486 1.00 85.69 259 MET A N 1
ATOM 2015 C CA . MET A 1 259 ? 17.332 10.123 -25.808 1.00 85.69 259 MET A CA 1
ATOM 2016 C C . MET A 1 259 ? 16.229 10.328 -26.847 1.00 85.69 259 MET A C 1
ATOM 2018 O O . MET A 1 259 ? 16.324 11.249 -27.654 1.00 85.69 259 MET A O 1
ATOM 2022 N N . ARG A 1 260 ? 15.167 9.516 -26.795 1.00 84.62 260 ARG A N 1
ATOM 2023 C CA . ARG A 1 260 ? 14.006 9.636 -27.683 1.00 84.62 260 ARG A CA 1
ATOM 2024 C C . ARG A 1 260 ? 13.175 10.886 -27.395 1.00 84.62 260 ARG A C 1
ATOM 2026 O O . ARG A 1 260 ? 12.833 11.589 -28.337 1.00 84.62 260 ARG A O 1
ATOM 2033 N N . LEU A 1 261 ? 12.884 11.180 -26.126 1.00 84.19 261 LEU A N 1
ATOM 2034 C CA . LEU A 1 261 ? 12.105 12.366 -25.739 1.00 84.19 261 LEU A CA 1
ATOM 2035 C C . LEU A 1 261 ? 12.837 13.666 -26.080 1.00 84.19 261 LEU A C 1
ATOM 2037 O O . LEU A 1 261 ? 12.237 14.585 -26.624 1.00 84.19 261 LEU A O 1
ATOM 2041 N N . LEU A 1 262 ? 14.140 13.726 -25.801 1.00 85.75 262 LEU A N 1
ATOM 2042 C CA . LEU A 1 262 ? 14.969 14.900 -26.078 1.00 85.75 262 LEU A CA 1
ATOM 2043 C C . LEU A 1 262 ? 15.444 14.981 -27.535 1.00 85.75 262 LEU A C 1
ATOM 2045 O O . LEU A 1 262 ? 16.012 15.995 -27.927 1.00 85.75 262 LEU A O 1
ATOM 2049 N N . GLN A 1 263 ? 15.263 13.914 -28.319 1.00 85.62 263 GLN A N 1
ATOM 2050 C CA . GLN A 1 263 ? 15.783 13.779 -29.684 1.00 85.62 263 GLN A CA 1
ATOM 2051 C C . GLN A 1 263 ? 17.298 14.048 -29.782 1.00 85.62 263 GLN A C 1
ATOM 2053 O O . GLN A 1 263 ? 17.786 14.686 -30.715 1.00 85.62 263 GLN A O 1
ATOM 2058 N N . VAL A 1 264 ? 18.068 13.560 -28.805 1.00 83.94 264 VAL A N 1
ATOM 2059 C CA . VAL A 1 264 ? 19.520 13.789 -28.722 1.00 83.94 264 VAL A CA 1
ATOM 2060 C C . VAL A 1 264 ? 20.318 12.555 -29.116 1.00 83.94 264 VAL A C 1
ATOM 2062 O O . VAL A 1 264 ? 19.930 11.418 -28.848 1.00 83.94 264 VAL A O 1
ATOM 2065 N N . SER A 1 265 ? 21.499 12.782 -29.697 1.00 80.75 265 SER A N 1
ATOM 2066 C CA . SER A 1 265 ? 22.450 11.698 -29.930 1.00 80.75 265 SER A CA 1
ATOM 2067 C C . SER A 1 265 ? 22.997 11.158 -28.603 1.00 80.75 265 SER A C 1
ATOM 2069 O O . SER A 1 265 ? 23.108 11.903 -27.621 1.00 80.75 265 SER A O 1
ATOM 2071 N N . PRO A 1 266 ? 23.431 9.891 -28.545 1.00 79.69 266 PRO A N 1
ATOM 2072 C CA . PRO A 1 266 ? 23.928 9.324 -27.294 1.00 79.69 266 PRO A CA 1
ATOM 2073 C C . PRO A 1 266 ? 25.198 10.005 -26.778 1.00 79.69 266 PRO A C 1
ATOM 2075 O O . PRO A 1 266 ? 25.372 10.173 -25.574 1.00 79.69 266 PRO A O 1
ATOM 2078 N N . LYS A 1 267 ? 26.063 10.485 -27.683 1.00 78.62 267 LYS A N 1
ATOM 2079 C CA . LYS A 1 267 ? 27.233 11.301 -27.329 1.00 78.62 267 LYS A CA 1
ATOM 2080 C C . LYS A 1 267 ? 26.826 12.589 -26.615 1.00 78.62 267 LYS A C 1
ATOM 2082 O O . LYS A 1 267 ? 27.495 13.009 -25.670 1.00 78.62 267 LYS A O 1
ATOM 2087 N N . HIS A 1 268 ? 25.742 13.223 -27.060 1.00 84.12 268 HIS A N 1
ATOM 2088 C CA . HIS A 1 268 ? 25.194 14.395 -26.389 1.00 84.12 268 HIS A CA 1
ATOM 2089 C C . HIS A 1 268 ? 24.561 14.015 -25.044 1.00 84.12 268 HIS A C 1
ATOM 2091 O O . HIS A 1 268 ? 24.854 14.657 -24.039 1.00 84.12 268 HIS A O 1
ATOM 2097 N N . PHE A 1 269 ? 23.795 12.923 -24.986 1.00 85.56 269 PHE A N 1
ATOM 2098 C CA . PHE A 1 269 ? 23.211 12.427 -23.738 1.00 85.56 269 PHE A CA 1
ATOM 2099 C C . PHE A 1 269 ? 24.270 12.097 -22.675 1.00 85.56 269 PHE A C 1
ATOM 2101 O O . PHE A 1 269 ? 24.141 12.507 -21.526 1.00 85.56 269 PHE A O 1
ATOM 2108 N N . HIS A 1 270 ? 25.381 11.463 -23.058 1.00 82.81 270 HIS A N 1
ATOM 2109 C CA . HIS A 1 270 ? 26.498 11.212 -22.148 1.00 82.81 270 HIS A CA 1
ATOM 2110 C C . HIS A 1 270 ? 27.101 12.513 -21.592 1.00 82.81 270 HIS A C 1
ATOM 2112 O O . HIS A 1 270 ? 27.405 12.598 -20.401 1.00 82.81 270 HIS A O 1
ATOM 2118 N N . ARG A 1 271 ? 27.230 13.559 -22.423 1.00 85.25 271 ARG A N 1
ATOM 2119 C CA . ARG A 1 271 ? 27.673 14.888 -21.964 1.00 85.25 271 ARG A CA 1
ATOM 2120 C C . ARG A 1 271 ? 26.678 15.515 -20.988 1.00 85.25 271 ARG A C 1
ATOM 2122 O O . ARG A 1 271 ? 27.125 16.125 -20.020 1.00 85.25 271 ARG A O 1
ATOM 2129 N N . LEU A 1 272 ? 25.372 15.343 -21.207 1.00 87.06 272 LEU A N 1
ATOM 2130 C CA . LEU A 1 272 ? 24.335 15.791 -20.270 1.00 87.06 272 LEU A CA 1
ATOM 2131 C C . LEU A 1 272 ? 24.451 15.061 -18.927 1.00 87.06 272 LEU A C 1
ATOM 2133 O O . LEU A 1 272 ? 24.467 15.715 -17.886 1.00 87.06 272 LEU A O 1
ATOM 2137 N N . CYS A 1 273 ? 24.622 13.735 -18.931 1.00 86.06 273 CYS A N 1
ATOM 2138 C CA . CYS A 1 273 ? 24.856 12.970 -17.704 1.00 86.06 273 CYS A CA 1
ATOM 2139 C C . CYS A 1 273 ? 26.116 13.456 -16.971 1.00 86.06 273 CYS A C 1
ATOM 2141 O O . CYS A 1 273 ? 26.063 13.736 -15.778 1.00 86.06 273 CYS A O 1
ATOM 2143 N N . ALA A 1 274 ? 27.231 13.647 -17.684 1.00 84.62 274 ALA A N 1
ATOM 2144 C CA . ALA A 1 274 ? 28.469 14.170 -17.103 1.00 84.62 274 ALA A CA 1
ATOM 2145 C C . ALA A 1 274 ? 28.338 15.621 -16.597 1.00 84.62 274 ALA A C 1
ATOM 2147 O O . ALA A 1 274 ? 29.062 16.039 -15.693 1.00 84.62 274 ALA A O 1
ATOM 2148 N N . HIS A 1 275 ? 27.445 16.419 -17.184 1.00 86.94 275 HIS A N 1
ATOM 2149 C CA . HIS A 1 275 ? 27.111 17.750 -16.688 1.00 86.94 275 HIS A CA 1
ATOM 2150 C C . HIS A 1 275 ? 26.335 17.668 -15.369 1.00 86.94 275 HIS A C 1
ATOM 2152 O O . HIS A 1 275 ? 26.796 18.220 -14.374 1.00 86.94 275 HIS A O 1
ATOM 2158 N N . LYS A 1 276 ? 25.234 16.905 -15.325 1.00 86.69 276 LYS A N 1
ATOM 2159 C CA . LYS A 1 276 ? 24.425 16.711 -14.106 1.00 86.69 276 LYS A CA 1
ATOM 2160 C C . LYS A 1 276 ? 25.236 16.111 -12.952 1.00 86.69 276 LYS A C 1
ATOM 2162 O O . LYS A 1 276 ? 25.124 16.577 -11.819 1.00 86.69 276 LYS A O 1
ATOM 2167 N N . ALA A 1 277 ? 26.122 15.158 -13.248 1.00 84.12 277 ALA A N 1
ATOM 2168 C CA . ALA A 1 277 ? 27.029 14.583 -12.260 1.00 84.12 277 ALA A CA 1
ATOM 2169 C C . ALA A 1 277 ? 27.951 15.643 -11.623 1.00 84.12 277 ALA A C 1
ATOM 2171 O O . ALA A 1 277 ? 28.206 15.594 -10.421 1.00 84.12 277 ALA A O 1
ATOM 2172 N N . ARG A 1 278 ? 28.429 16.622 -12.409 1.00 86.12 278 ARG A N 1
ATOM 2173 C CA . ARG A 1 278 ? 29.271 17.731 -11.922 1.00 86.12 278 ARG A CA 1
ATOM 2174 C C . ARG A 1 278 ? 28.490 18.774 -11.127 1.00 86.12 278 ARG A C 1
ATOM 2176 O O . ARG A 1 278 ? 29.053 19.353 -10.207 1.00 86.12 278 ARG A O 1
ATOM 2183 N N . GLU A 1 279 ? 27.219 19.002 -11.454 1.00 84.31 279 GLU A N 1
ATOM 2184 C CA . GLU A 1 279 ? 26.350 19.907 -10.688 1.00 84.31 279 GLU A CA 1
ATOM 2185 C C . GLU A 1 279 ? 26.064 19.387 -9.271 1.00 84.31 279 GLU A C 1
ATOM 2187 O O . GLU A 1 279 ? 25.760 20.167 -8.372 1.00 84.31 279 GLU A O 1
ATOM 2192 N N . GLY A 1 280 ? 26.130 18.068 -9.048 1.00 77.38 280 GLY A N 1
ATOM 2193 C CA . GLY A 1 280 ? 25.899 17.467 -7.730 1.00 77.38 280 GLY A CA 1
ATOM 2194 C C . GLY A 1 280 ? 24.455 17.600 -7.218 1.00 77.38 280 GLY A C 1
ATOM 2195 O O . GLY A 1 280 ? 24.173 17.300 -6.057 1.00 77.38 280 GLY A O 1
ATOM 2196 N N . CYS A 1 281 ? 23.512 18.023 -8.065 1.00 69.75 281 CYS A N 1
ATOM 2197 C CA . CYS A 1 281 ? 22.113 18.247 -7.683 1.00 69.75 281 CYS A CA 1
ATOM 2198 C C . CYS A 1 281 ? 21.284 16.950 -7.572 1.00 69.75 281 CYS A C 1
ATOM 2200 O O . CYS A 1 281 ? 20.166 16.959 -7.042 1.00 69.75 281 CYS A O 1
ATOM 2202 N N . SER A 1 282 ? 21.831 15.828 -8.037 1.00 77.50 282 SER A N 1
ATOM 2203 C CA . SER A 1 282 ? 21.199 14.508 -8.060 1.00 77.50 282 SER A CA 1
ATOM 2204 C C . SER A 1 282 ? 21.053 13.911 -6.646 1.00 77.50 282 SER A C 1
ATOM 2206 O O . SER A 1 282 ? 22.014 13.907 -5.868 1.00 77.50 282 SER A O 1
ATOM 2208 N N . PRO A 1 283 ? 19.861 13.434 -6.229 1.00 81.00 283 PRO A N 1
ATOM 2209 C CA . PRO A 1 283 ? 19.709 12.726 -4.956 1.00 81.00 283 PRO A CA 1
ATOM 2210 C C . PRO A 1 283 ? 20.487 11.406 -4.939 1.00 81.00 283 PRO A C 1
ATOM 2212 O O . PRO A 1 283 ? 20.548 10.711 -5.952 1.00 81.00 283 PRO A O 1
ATOM 2215 N N . SER A 1 284 ? 21.044 11.058 -3.774 1.00 77.94 284 SER A N 1
ATOM 2216 C CA . SER A 1 284 ? 21.788 9.818 -3.515 1.00 77.94 284 SER A CA 1
ATOM 2217 C C . SER A 1 284 ? 21.229 9.079 -2.292 1.00 77.94 284 SER A C 1
ATOM 2219 O O . SER A 1 284 ? 20.623 9.684 -1.404 1.00 77.94 284 SER A O 1
ATOM 2221 N N . TRP A 1 285 ? 21.381 7.752 -2.267 1.00 80.69 285 TRP A N 1
ATOM 2222 C CA . TRP A 1 285 ? 20.989 6.882 -1.151 1.00 80.69 285 TRP A CA 1
ATOM 2223 C C . TRP A 1 285 ? 21.811 5.574 -1.155 1.00 80.69 285 TRP A C 1
ATOM 2225 O O . TRP A 1 285 ? 22.534 5.320 -2.120 1.00 80.69 285 TRP A O 1
ATOM 2235 N N . PRO A 1 286 ? 21.759 4.742 -0.096 1.00 69.19 286 PRO A N 1
ATOM 2236 C CA . PRO A 1 286 ? 22.503 3.480 -0.055 1.00 69.19 286 PRO A CA 1
ATOM 2237 C C . PRO A 1 286 ? 22.073 2.491 -1.151 1.00 69.19 286 PRO A C 1
ATOM 2239 O O . PRO A 1 286 ? 20.885 2.371 -1.450 1.00 69.19 286 PRO A O 1
ATOM 2242 N N . GLY A 1 287 ? 23.035 1.768 -1.736 1.00 64.25 287 GLY A N 1
ATOM 2243 C CA . GLY A 1 287 ? 22.780 0.742 -2.764 1.00 64.25 287 GLY A CA 1
ATOM 2244 C C . GLY A 1 287 ? 22.357 1.290 -4.133 1.00 64.25 287 GLY A C 1
ATOM 2245 O O . GLY A 1 287 ? 21.879 0.546 -4.990 1.00 64.25 287 GLY A O 1
ATOM 2246 N N . TYR A 1 288 ? 22.506 2.595 -4.340 1.00 71.31 288 TYR A N 1
ATOM 2247 C CA . TYR A 1 288 ? 22.067 3.294 -5.536 1.00 71.31 288 TYR A CA 1
ATOM 2248 C C . TYR A 1 288 ? 23.245 3.714 -6.432 1.00 71.31 288 TYR A C 1
ATOM 2250 O O . TYR A 1 288 ? 24.345 3.974 -5.954 1.00 71.31 288 TYR A O 1
ATOM 2258 N N . SER A 1 289 ? 23.015 3.755 -7.749 1.00 75.69 289 SER A N 1
ATOM 2259 C CA . SER A 1 289 ? 24.045 4.064 -8.748 1.00 75.69 289 SER A CA 1
ATOM 2260 C C . SER A 1 289 ? 23.935 5.508 -9.233 1.00 75.69 289 SER A C 1
ATOM 2262 O O . SER A 1 289 ? 22.923 5.808 -9.871 1.00 75.69 289 SER A O 1
ATOM 2264 N N . PRO A 1 290 ? 24.952 6.370 -9.020 1.00 76.31 290 PRO A N 1
ATOM 2265 C CA . PRO A 1 290 ? 24.936 7.805 -9.351 1.00 76.31 290 PRO A CA 1
ATOM 2266 C C . PRO A 1 290 ? 24.405 8.151 -10.751 1.00 76.31 290 PRO A C 1
ATOM 2268 O O . PRO A 1 290 ? 23.615 9.077 -10.908 1.00 76.31 290 PRO A O 1
ATOM 2271 N N . ILE A 1 291 ? 24.709 7.318 -11.749 1.00 80.56 291 ILE A N 1
ATOM 2272 C CA . ILE A 1 291 ? 24.260 7.544 -13.126 1.00 80.56 291 ILE A CA 1
ATOM 2273 C C . ILE A 1 291 ? 22.731 7.490 -13.283 1.00 80.56 291 ILE A C 1
ATOM 2275 O O . ILE A 1 291 ? 22.168 8.210 -14.099 1.00 80.56 291 ILE A O 1
ATOM 2279 N N . PHE A 1 292 ? 22.024 6.680 -12.485 1.00 85.12 292 PHE A N 1
ATOM 2280 C CA . PHE A 1 292 ? 20.561 6.578 -12.566 1.00 85.12 292 PHE A CA 1
ATOM 2281 C C . PHE A 1 292 ? 19.857 7.885 -12.173 1.00 85.12 292 PHE A C 1
ATOM 2283 O O . PHE A 1 292 ? 18.848 8.228 -12.768 1.00 85.12 292 PHE A O 1
ATOM 2290 N N . SER A 1 293 ? 20.363 8.627 -11.193 1.00 86.94 293 SER A N 1
ATOM 2291 C CA . SER A 1 293 ? 19.771 9.878 -10.703 1.00 86.94 293 SER A CA 1
ATOM 2292 C C . SER A 1 293 ? 20.067 10.996 -11.674 1.00 86.94 293 SER A C 1
ATOM 2294 O O . SER A 1 293 ? 19.192 11.819 -11.891 1.00 86.94 293 SER A O 1
ATOM 2296 N N . ASP A 1 294 ? 21.224 10.967 -12.339 1.00 87.94 294 ASP A N 1
ATOM 2297 C CA . ASP A 1 294 ? 21.509 11.874 -13.449 1.00 87.94 294 ASP A CA 1
ATOM 2298 C C . ASP A 1 294 ? 20.552 11.622 -14.624 1.00 87.94 294 ASP A C 1
ATOM 2300 O O . ASP A 1 294 ? 19.945 12.566 -15.127 1.00 87.94 294 ASP A O 1
ATOM 2304 N N . ILE A 1 295 ? 20.338 10.353 -15.005 1.00 89.62 295 ILE A N 1
ATOM 2305 C CA . ILE A 1 295 ? 19.341 9.965 -16.021 1.00 89.62 295 ILE A CA 1
ATOM 2306 C C . ILE A 1 295 ? 17.945 10.450 -15.612 1.00 89.62 295 ILE A C 1
ATOM 2308 O O . ILE A 1 295 ? 17.262 11.077 -16.415 1.00 89.62 295 ILE A O 1
ATOM 2312 N N . MET A 1 296 ? 17.534 10.205 -14.365 1.00 90.88 296 MET A N 1
ATOM 2313 C CA . MET A 1 296 ? 16.230 10.626 -13.850 1.00 90.88 296 MET A CA 1
ATOM 2314 C C . MET A 1 296 ? 16.079 12.148 -13.766 1.00 90.88 296 MET A C 1
ATOM 2316 O O . MET A 1 296 ? 14.999 12.648 -14.049 1.00 90.88 296 MET A O 1
ATOM 2320 N N . CYS A 1 297 ? 17.133 12.891 -13.415 1.00 89.19 297 CYS A N 1
ATOM 2321 C CA . CYS A 1 297 ? 17.135 14.355 -13.444 1.00 89.19 297 CYS A CA 1
ATOM 2322 C C . CYS A 1 297 ? 16.875 14.858 -14.867 1.00 89.19 297 CYS A C 1
ATOM 2324 O O . CYS A 1 297 ? 15.987 15.675 -15.063 1.00 89.19 297 CYS A O 1
ATOM 2326 N N . ILE A 1 298 ? 17.609 14.333 -15.854 1.00 89.69 298 ILE A N 1
ATOM 2327 C CA . ILE A 1 298 ? 17.432 14.709 -17.263 1.00 89.69 298 ILE A CA 1
ATOM 2328 C C . ILE A 1 298 ? 16.025 14.345 -17.748 1.00 89.69 298 ILE A C 1
ATOM 2330 O O . ILE A 1 298 ? 15.380 15.152 -18.406 1.00 89.69 298 ILE A O 1
ATOM 2334 N N . LEU A 1 299 ? 15.542 13.147 -17.406 1.00 90.06 299 LEU A N 1
ATOM 2335 C CA . LEU A 1 299 ? 14.213 12.681 -17.795 1.00 90.06 299 LEU A CA 1
ATOM 2336 C C . LEU A 1 299 ? 13.102 13.536 -17.185 1.00 90.06 299 LEU A C 1
ATOM 2338 O O . LEU A 1 299 ? 12.128 13.852 -17.853 1.00 90.06 299 LEU A O 1
ATOM 2342 N N . TRP A 1 300 ? 13.245 13.898 -15.913 1.00 89.38 300 TRP A N 1
ATOM 2343 C CA . TRP A 1 300 ? 12.300 14.751 -15.209 1.00 89.38 300 TRP A CA 1
ATOM 2344 C C . TRP A 1 300 ? 12.228 16.145 -15.828 1.00 89.38 300 TRP A C 1
ATOM 2346 O O . TRP A 1 300 ? 11.128 16.647 -16.048 1.00 89.38 300 TRP A O 1
ATOM 2356 N N . ASP A 1 301 ? 13.379 16.750 -16.127 1.00 88.19 301 ASP A N 1
ATOM 2357 C CA . ASP A 1 301 ? 13.442 18.054 -16.790 1.00 88.19 301 ASP A CA 1
ATOM 2358 C C . ASP A 1 301 ? 12.764 17.957 -18.177 1.00 88.19 301 ASP A C 1
ATOM 2360 O O . ASP A 1 301 ? 11.817 18.688 -18.454 1.00 88.19 301 ASP A O 1
ATOM 2364 N N . ALA A 1 302 ? 13.125 16.944 -18.977 1.00 87.56 302 ALA A N 1
ATOM 2365 C CA . ALA A 1 302 ? 12.543 16.697 -20.300 1.00 87.56 302 ALA A CA 1
ATOM 2366 C C . ALA A 1 302 ? 11.017 16.496 -20.277 1.00 87.56 302 ALA A C 1
ATOM 2368 O O . ALA A 1 302 ? 10.306 16.983 -21.153 1.00 87.56 302 ALA A O 1
ATOM 2369 N N . LEU A 1 303 ? 10.504 15.762 -19.287 1.00 88.81 303 LEU A N 1
ATOM 2370 C CA . LEU A 1 303 ? 9.074 15.494 -19.154 1.00 88.81 303 LEU A CA 1
ATOM 2371 C C . LEU A 1 303 ? 8.281 16.742 -18.805 1.00 88.81 303 LEU A C 1
ATOM 2373 O O . LEU A 1 303 ? 7.203 16.931 -19.355 1.00 88.81 303 LEU A O 1
ATOM 2377 N N . ASN A 1 304 ? 8.792 17.581 -17.905 1.00 84.50 304 ASN A N 1
ATOM 2378 C CA . ASN A 1 304 ? 8.091 18.807 -17.531 1.00 84.50 304 ASN A CA 1
ATOM 2379 C C . ASN A 1 304 ? 8.074 19.832 -18.669 1.00 84.50 304 ASN A C 1
ATOM 2381 O O . ASN A 1 304 ? 7.108 20.586 -18.767 1.00 84.50 304 ASN A O 1
ATOM 2385 N N . ASP A 1 305 ? 9.088 19.817 -19.536 1.00 85.69 305 ASP A N 1
ATOM 2386 C CA . ASP A 1 305 ? 9.120 20.649 -20.739 1.00 85.69 305 ASP A CA 1
ATOM 2387 C C . ASP A 1 305 ? 8.177 20.117 -21.837 1.00 85.69 305 ASP A C 1
ATOM 2389 O O . ASP A 1 305 ? 7.556 20.905 -22.549 1.00 85.69 305 ASP A O 1
ATOM 2393 N N . TYR A 1 306 ? 8.044 18.789 -21.969 1.00 84.62 306 TYR A N 1
ATOM 2394 C CA . TYR A 1 306 ? 7.226 18.149 -23.009 1.00 84.62 306 TYR A CA 1
ATOM 2395 C C . TYR A 1 306 ? 5.735 18.046 -22.646 1.00 84.62 306 TYR A C 1
ATOM 2397 O O . TYR A 1 306 ? 4.875 18.443 -23.430 1.00 84.62 306 TYR A O 1
ATOM 2405 N N . ASP A 1 307 ? 5.415 17.510 -21.464 1.00 87.69 307 ASP A N 1
ATOM 2406 C CA . ASP A 1 307 ? 4.050 17.378 -20.949 1.00 87.69 307 ASP A CA 1
ATOM 2407 C C . ASP A 1 307 ? 4.020 17.556 -19.422 1.00 87.69 307 ASP A C 1
ATOM 2409 O O . ASP A 1 307 ? 4.230 16.628 -18.632 1.00 87.69 307 ASP A O 1
ATOM 2413 N N . ILE A 1 308 ? 3.660 18.768 -18.995 1.00 88.94 308 ILE A N 1
ATOM 2414 C CA . ILE A 1 308 ? 3.497 19.132 -17.581 1.00 88.94 308 ILE A CA 1
ATOM 2415 C C . ILE A 1 308 ? 2.524 18.177 -16.860 1.00 88.94 308 ILE A C 1
ATOM 2417 O O . ILE A 1 308 ? 2.690 17.907 -15.668 1.00 88.94 308 ILE A O 1
ATOM 2421 N N . ALA A 1 309 ? 1.510 17.641 -17.548 1.00 91.75 309 ALA A N 1
ATOM 2422 C CA . ALA A 1 309 ? 0.545 16.727 -16.943 1.00 91.75 309 ALA A CA 1
ATOM 2423 C C . ALA A 1 309 ? 1.185 15.380 -16.571 1.00 91.75 309 ALA A C 1
ATOM 2425 O O . ALA A 1 309 ? 0.869 14.836 -15.512 1.00 91.75 309 ALA A O 1
ATOM 2426 N N . ALA A 1 310 ? 2.132 14.884 -17.373 1.00 92.44 310 ALA A N 1
ATOM 2427 C CA . ALA A 1 310 ? 2.915 13.687 -17.067 1.00 92.44 310 ALA A CA 1
ATOM 2428 C C . ALA A 1 310 ? 3.792 13.890 -15.817 1.00 92.44 310 ALA A C 1
ATOM 2430 O O . ALA A 1 310 ? 3.810 13.043 -14.917 1.00 92.44 310 ALA A O 1
ATOM 2431 N N . GLY A 1 311 ? 4.447 15.050 -15.698 1.00 90.00 311 GLY A N 1
ATOM 2432 C CA . GLY A 1 311 ? 5.198 15.426 -14.494 1.00 90.00 311 GLY A CA 1
ATOM 2433 C C . GLY A 1 311 ? 4.316 15.492 -13.241 1.00 90.00 311 GLY A C 1
ATOM 2434 O O . GLY A 1 311 ? 4.658 14.933 -12.192 1.00 90.00 311 GLY A O 1
ATOM 2435 N N . ARG A 1 312 ? 3.126 16.096 -13.356 1.00 89.88 312 ARG A N 1
ATOM 2436 C CA . ARG A 1 312 ? 2.141 16.168 -12.261 1.00 89.88 312 ARG A CA 1
ATOM 2437 C C . ARG A 1 312 ? 1.573 14.800 -11.891 1.00 89.88 312 ARG A C 1
ATOM 2439 O O . ARG A 1 312 ? 1.412 14.524 -10.705 1.00 89.88 312 ARG A O 1
ATOM 2446 N N . LEU A 1 313 ? 1.339 13.920 -12.862 1.00 93.69 313 LEU A N 1
ATOM 2447 C CA . LEU A 1 313 ? 0.917 12.541 -12.618 1.00 93.69 313 LEU A CA 1
ATOM 2448 C C . LEU A 1 313 ? 1.961 11.769 -11.794 1.00 93.69 313 LEU A C 1
ATOM 2450 O O . LEU A 1 313 ? 1.611 11.126 -10.805 1.00 93.69 313 LEU A O 1
ATOM 2454 N N . LEU A 1 314 ? 3.253 11.889 -12.121 1.00 91.94 314 LEU A N 1
ATOM 2455 C CA . LEU A 1 314 ? 4.322 11.305 -11.297 1.00 91.94 314 LEU A CA 1
ATOM 2456 C C . LEU A 1 314 ? 4.355 11.897 -9.885 1.00 91.94 314 LEU A C 1
ATOM 2458 O O . LEU A 1 314 ? 4.564 11.162 -8.916 1.00 91.94 314 LEU A O 1
ATOM 2462 N N . ALA A 1 315 ? 4.144 13.210 -9.752 1.00 89.69 315 ALA A N 1
ATOM 2463 C CA . ALA A 1 315 ? 4.071 13.861 -8.450 1.00 89.69 315 ALA A CA 1
ATOM 2464 C C . ALA A 1 315 ? 2.906 13.302 -7.615 1.00 89.69 315 ALA A C 1
ATOM 2466 O O . ALA A 1 315 ? 3.123 12.940 -6.456 1.00 89.69 315 ALA A O 1
ATOM 2467 N N . ILE A 1 316 ? 1.720 13.134 -8.208 1.00 92.38 316 ILE A N 1
ATOM 2468 C CA . ILE A 1 316 ? 0.552 12.503 -7.572 1.00 92.38 316 ILE A CA 1
ATOM 2469 C C . ILE A 1 316 ? 0.901 11.084 -7.109 1.00 92.38 316 ILE A C 1
ATOM 2471 O O . ILE A 1 316 ? 0.766 10.775 -5.924 1.00 92.38 316 ILE A O 1
ATOM 2475 N N . CYS A 1 317 ? 1.436 10.247 -8.000 1.00 92.88 317 CYS A N 1
ATOM 2476 C CA . CYS A 1 317 ? 1.787 8.860 -7.690 1.00 92.88 317 CYS A CA 1
ATOM 2477 C C . CYS A 1 317 ? 2.919 8.717 -6.657 1.00 92.88 317 CYS A C 1
ATOM 2479 O O . CYS A 1 317 ? 3.045 7.674 -6.024 1.00 92.88 317 CYS A O 1
ATOM 2481 N N . SER A 1 318 ? 3.756 9.742 -6.465 1.00 90.31 318 SER A N 1
ATOM 2482 C CA . SER A 1 318 ? 4.874 9.690 -5.510 1.00 90.31 318 SER A CA 1
ATOM 2483 C C . SER A 1 318 ? 4.469 9.835 -4.035 1.00 90.31 318 SER A C 1
ATOM 2485 O O . SER A 1 318 ? 5.298 9.561 -3.162 1.00 90.31 318 SER A O 1
ATOM 2487 N N . ILE A 1 319 ? 3.236 10.284 -3.757 1.00 89.44 319 ILE A N 1
ATOM 2488 C CA . ILE A 1 319 ? 2.719 10.506 -2.394 1.00 89.44 319 ILE A CA 1
ATOM 2489 C C . ILE A 1 319 ? 2.343 9.193 -1.705 1.00 89.44 319 ILE A C 1
ATOM 2491 O O . ILE A 1 319 ? 2.604 9.025 -0.516 1.00 89.44 319 ILE A O 1
ATOM 2495 N N . VAL A 1 320 ? 1.728 8.278 -2.451 1.00 91.62 320 VAL A N 1
ATOM 2496 C CA . VAL A 1 320 ? 1.220 6.998 -1.947 1.00 91.62 320 VAL A CA 1
ATOM 2497 C C . VAL A 1 320 ? 2.156 5.846 -2.321 1.00 91.62 320 VAL A C 1
ATOM 2499 O O . VAL A 1 320 ? 3.197 6.047 -2.960 1.00 91.62 320 VAL A O 1
ATOM 2502 N N . ASP A 1 321 ? 1.800 4.626 -1.911 1.00 89.81 321 ASP A N 1
ATOM 2503 C CA . ASP A 1 321 ? 2.544 3.433 -2.311 1.00 89.81 321 ASP A CA 1
ATOM 2504 C C . ASP A 1 321 ? 2.635 3.294 -3.845 1.00 89.81 321 ASP A C 1
ATOM 2506 O O . ASP A 1 321 ? 1.719 3.670 -4.575 1.00 89.81 321 ASP A O 1
ATOM 2510 N N . ARG A 1 322 ? 3.765 2.767 -4.335 1.00 87.38 322 ARG A N 1
ATOM 2511 C CA . ARG A 1 322 ? 4.114 2.713 -5.769 1.00 87.38 322 ARG A CA 1
ATOM 2512 C C . ARG A 1 322 ? 3.343 1.676 -6.574 1.00 87.38 322 ARG A C 1
ATOM 2514 O O . ARG A 1 322 ? 3.561 1.588 -7.783 1.00 87.38 322 ARG A O 1
ATOM 2521 N N . VAL A 1 323 ? 2.574 0.816 -5.923 1.00 86.94 323 VAL A N 1
ATOM 2522 C CA . VAL A 1 323 ? 2.014 -0.394 -6.520 1.00 86.94 323 VAL A CA 1
ATOM 2523 C C . VAL A 1 323 ? 0.517 -0.265 -6.632 1.00 86.94 323 VAL A C 1
ATOM 2525 O O . VAL A 1 323 ? -0.120 0.187 -5.697 1.00 86.94 323 VAL A O 1
ATOM 2528 N N . ALA A 1 324 ? -0.045 -0.761 -7.730 1.00 87.44 324 ALA A N 1
ATOM 2529 C CA . ALA A 1 324 ? -1.482 -0.928 -7.881 1.00 87.44 324 ALA A CA 1
ATOM 2530 C C . ALA A 1 324 ? -2.288 0.373 -7.677 1.00 87.44 324 ALA A C 1
ATOM 2532 O O . ALA A 1 324 ? -3.444 0.311 -7.269 1.00 87.44 324 ALA A O 1
ATOM 2533 N N . ILE A 1 325 ? -1.709 1.539 -8.004 1.00 92.94 325 ILE A N 1
ATOM 2534 C CA . ILE A 1 325 ? -2.394 2.833 -7.884 1.00 92.94 325 ILE A CA 1
ATOM 2535 C C . ILE A 1 325 ? -3.551 2.850 -8.895 1.00 92.94 325 ILE A C 1
ATOM 2537 O O . ILE A 1 325 ? -3.280 2.825 -10.100 1.00 92.94 325 ILE A O 1
ATOM 2541 N N . PRO A 1 326 ? -4.827 2.894 -8.473 1.00 92.38 326 PRO A N 1
ATOM 2542 C CA . PRO A 1 326 ? -5.935 2.784 -9.416 1.00 92.38 326 PRO A CA 1
ATOM 2543 C C . PRO A 1 326 ? -6.057 4.033 -10.293 1.00 92.38 326 PRO A C 1
ATOM 2545 O O . PRO A 1 326 ? -6.165 5.151 -9.781 1.00 92.38 326 PRO A O 1
ATOM 2548 N N . VAL A 1 327 ? -6.104 3.847 -11.616 1.00 92.75 327 VAL A N 1
ATOM 2549 C CA . VAL A 1 327 ? -6.244 4.953 -12.585 1.00 92.75 327 VAL A CA 1
ATOM 2550 C C . VAL A 1 327 ? -7.528 5.749 -12.327 1.00 92.75 327 VAL A C 1
ATOM 2552 O O . VAL A 1 327 ? -7.512 6.977 -12.360 1.00 92.75 327 VAL A O 1
ATOM 2555 N N . SER A 1 328 ? -8.615 5.061 -11.967 1.00 91.44 328 SER A N 1
ATOM 2556 C CA . SER A 1 328 ? -9.912 5.669 -11.641 1.00 91.44 328 SER A CA 1
ATOM 2557 C C . SER A 1 328 ? -9.884 6.598 -10.422 1.00 91.44 328 SER A C 1
ATOM 2559 O O . SER A 1 328 ? -10.736 7.474 -10.299 1.00 91.44 328 SER A O 1
ATOM 2561 N N . LEU A 1 329 ? -8.925 6.427 -9.506 1.00 93.31 329 LEU A N 1
ATOM 2562 C CA . LEU A 1 329 ? -8.740 7.343 -8.377 1.00 93.31 329 LEU A CA 1
ATOM 2563 C C . LEU A 1 329 ? -7.898 8.549 -8.774 1.00 93.31 329 LEU A C 1
ATOM 2565 O O . LEU A 1 329 ? -8.207 9.669 -8.379 1.00 93.31 329 LEU A O 1
ATOM 2569 N N . VAL A 1 330 ? -6.875 8.337 -9.599 1.00 94.19 330 VAL A N 1
ATOM 2570 C CA . VAL A 1 330 ? -6.050 9.426 -10.133 1.00 94.19 330 VAL A CA 1
ATOM 2571 C C . VAL A 1 330 ? -6.876 10.377 -11.009 1.00 94.19 330 VAL A C 1
ATOM 2573 O O . VAL A 1 330 ? -6.672 11.585 -10.954 1.00 94.19 330 VAL A O 1
ATOM 2576 N N . GLU A 1 331 ? -7.862 9.864 -11.746 1.00 92.88 331 GLU A N 1
ATOM 2577 C CA . GLU A 1 331 ? -8.809 10.667 -12.538 1.00 92.88 331 GLU A CA 1
ATOM 2578 C C . GLU A 1 331 ? -9.596 11.691 -11.703 1.00 92.88 331 GLU A C 1
ATOM 2580 O O . GLU A 1 331 ? -9.974 12.744 -12.211 1.00 92.88 331 GLU A O 1
ATOM 2585 N N . LYS A 1 332 ? -9.791 11.435 -10.403 1.00 93.19 332 LYS A N 1
ATOM 2586 C CA . LYS A 1 332 ? -10.502 12.347 -9.496 1.00 93.19 332 LYS A CA 1
ATOM 2587 C C . LYS A 1 332 ? -9.658 13.540 -9.035 1.00 93.19 332 LYS A C 1
ATOM 2589 O O . LYS A 1 332 ? -10.181 14.414 -8.347 1.00 93.19 332 LYS A O 1
ATOM 2594 N N . PHE A 1 333 ? -8.369 13.596 -9.374 1.00 93.56 333 PHE A N 1
ATOM 2595 C CA . PHE A 1 333 ? -7.528 14.738 -9.017 1.00 93.56 333 PHE A CA 1
ATOM 2596 C C . PHE A 1 333 ? -7.929 15.988 -9.809 1.00 93.56 333 PHE A C 1
ATOM 2598 O O . PHE A 1 333 ? -8.195 15.872 -11.004 1.00 93.56 333 PHE A O 1
ATOM 2605 N N . PRO A 1 334 ? -7.874 17.199 -9.215 1.00 89.88 334 PRO A N 1
ATOM 2606 C CA . PRO A 1 334 ? -8.331 18.431 -9.869 1.00 89.88 334 PRO A CA 1
ATOM 2607 C C . PRO A 1 334 ? -7.739 18.696 -11.263 1.00 89.88 334 PRO A C 1
ATOM 2609 O O . PRO A 1 334 ? -8.404 19.262 -12.120 1.00 89.88 334 PRO A O 1
ATOM 2612 N N . ILE A 1 335 ? -6.498 18.266 -11.517 1.00 87.75 335 ILE A N 1
ATOM 2613 C CA . ILE A 1 335 ? -5.826 18.428 -12.819 1.00 87.75 335 ILE A CA 1
ATOM 2614 C C . ILE A 1 335 ? -6.380 17.507 -13.925 1.00 87.75 335 ILE A C 1
ATOM 2616 O O . ILE A 1 335 ? -6.244 17.822 -15.108 1.00 87.75 335 ILE A O 1
ATOM 2620 N N . PHE A 1 336 ? -6.991 16.380 -13.552 1.00 91.88 336 PHE A N 1
ATOM 2621 C CA . PHE A 1 336 ? -7.539 15.370 -14.467 1.00 91.88 336 PHE A CA 1
ATOM 2622 C C . PHE A 1 336 ? -9.065 15.286 -14.427 1.00 91.88 336 PHE A C 1
ATOM 2624 O O . PHE A 1 336 ? -9.668 14.665 -15.302 1.00 91.88 336 PHE A O 1
ATOM 2631 N N . GLN A 1 337 ? -9.692 15.933 -13.446 1.00 85.56 337 GLN A N 1
ATOM 2632 C CA . GLN A 1 337 ? -11.134 15.952 -13.293 1.00 85.56 337 GLN A CA 1
ATOM 2633 C C . GLN A 1 337 ? -11.789 16.506 -14.565 1.00 85.56 337 GLN A C 1
ATOM 2635 O O . GLN A 1 337 ? -11.440 17.582 -15.047 1.00 85.56 337 GLN A O 1
ATOM 2640 N N . ASN A 1 338 ? -12.740 15.749 -15.118 1.00 83.19 338 ASN A N 1
ATOM 2641 C CA . ASN A 1 338 ? -13.422 16.044 -16.385 1.00 83.19 338 ASN A CA 1
ATOM 2642 C C . ASN A 1 338 ? -12.499 16.105 -17.620 1.00 83.19 338 ASN A C 1
ATOM 2644 O O . ASN A 1 338 ? -12.916 16.592 -18.668 1.00 83.19 338 ASN A O 1
ATOM 2648 N N . ASN A 1 339 ? -11.261 15.608 -17.528 1.00 88.88 339 ASN A N 1
ATOM 2649 C CA . ASN A 1 339 ? -10.314 15.570 -18.640 1.00 88.88 339 ASN A CA 1
ATOM 2650 C C . ASN A 1 339 ? -9.562 14.232 -18.689 1.00 88.88 339 ASN A C 1
ATOM 2652 O O . ASN A 1 339 ? -8.341 14.147 -18.520 1.00 88.88 339 ASN A O 1
ATOM 2656 N N . ARG A 1 340 ? -10.327 13.164 -18.930 1.00 88.81 340 ARG A N 1
ATOM 2657 C CA . ARG A 1 340 ? -9.806 11.798 -19.031 1.00 88.81 340 ARG A CA 1
ATOM 2658 C C . ARG A 1 340 ? -8.791 11.638 -20.162 1.00 88.81 340 ARG A C 1
ATOM 2660 O O . ARG A 1 340 ? -7.814 10.916 -19.996 1.00 88.81 340 ARG A O 1
ATOM 2667 N N . GLU A 1 341 ? -8.980 12.327 -21.284 1.00 90.06 341 GLU A N 1
ATOM 2668 C CA . GLU A 1 341 ? -8.048 12.289 -22.419 1.00 90.06 341 GLU A CA 1
ATOM 2669 C C . GLU A 1 341 ? -6.656 12.790 -22.024 1.00 90.06 341 GLU A C 1
ATOM 2671 O O . GLU A 1 341 ? -5.656 12.147 -22.340 1.00 90.06 341 GLU A O 1
ATOM 2676 N N . ARG A 1 342 ? -6.580 13.874 -21.240 1.00 92.06 342 ARG A N 1
ATOM 2677 C CA . ARG A 1 342 ? -5.309 14.380 -20.709 1.00 92.06 342 ARG A CA 1
ATOM 2678 C C . ARG A 1 342 ? -4.636 13.389 -19.765 1.00 92.06 342 ARG A C 1
ATOM 2680 O O . ARG A 1 342 ? -3.416 13.256 -19.808 1.00 92.06 342 ARG A O 1
ATOM 2687 N N . LEU A 1 343 ? -5.405 12.687 -18.930 1.00 92.94 343 LEU A N 1
ATOM 2688 C CA . LEU A 1 343 ? -4.863 11.630 -18.073 1.00 92.94 343 LEU A CA 1
ATOM 2689 C C . LEU A 1 343 ? -4.298 10.474 -18.906 1.00 92.94 343 LEU A C 1
ATOM 2691 O O . LEU A 1 343 ? -3.192 10.017 -18.630 1.00 92.94 343 LEU A O 1
ATOM 2695 N N . LEU A 1 344 ? -5.029 10.017 -19.925 1.00 91.81 344 LEU A N 1
ATOM 2696 C CA . LEU A 1 344 ? -4.579 8.937 -20.804 1.00 91.81 344 LEU A CA 1
ATOM 2697 C C . LEU A 1 344 ? -3.319 9.337 -21.582 1.00 91.81 344 LEU A C 1
ATOM 2699 O O . LEU A 1 344 ? -2.356 8.578 -21.578 1.00 91.81 344 LEU A O 1
ATOM 2703 N N . SER A 1 345 ? -3.272 10.556 -22.128 1.00 91.75 345 SER A N 1
ATOM 2704 C CA . SER A 1 345 ? -2.074 11.110 -22.775 1.00 91.75 345 SER A CA 1
ATOM 2705 C C . SER A 1 345 ? -0.879 11.152 -21.819 1.00 91.75 345 SER A C 1
ATOM 2707 O O . SER A 1 345 ? 0.206 10.685 -22.161 1.00 91.75 345 SER A O 1
ATOM 2709 N N . ALA A 1 346 ? -1.072 11.644 -20.590 1.00 93.31 346 ALA A N 1
ATOM 2710 C CA . ALA A 1 346 ? -0.018 11.680 -19.578 1.00 93.31 346 ALA A CA 1
ATOM 2711 C C . ALA A 1 346 ? 0.468 10.267 -19.208 1.00 93.31 346 ALA A C 1
ATOM 2713 O O . ALA A 1 346 ? 1.672 10.031 -19.094 1.00 93.31 346 ALA A O 1
ATOM 2714 N N . ILE A 1 347 ? -0.452 9.309 -19.048 1.00 92.88 347 ILE A N 1
ATOM 2715 C CA . ILE A 1 347 ? -0.128 7.895 -18.814 1.00 92.88 347 ILE A CA 1
ATOM 2716 C C . ILE A 1 347 ? 0.690 7.333 -19.977 1.00 92.88 347 ILE A C 1
ATOM 2718 O O . ILE A 1 347 ? 1.699 6.668 -19.734 1.00 92.88 347 ILE A O 1
ATOM 2722 N N . ASP A 1 348 ? 0.292 7.610 -21.217 1.00 90.31 348 ASP A N 1
ATOM 2723 C CA . ASP A 1 348 ? 0.992 7.135 -22.404 1.00 90.31 348 ASP A CA 1
ATOM 2724 C C . ASP A 1 348 ? 2.401 7.727 -22.479 1.00 90.31 348 ASP A C 1
ATOM 2726 O O . ASP A 1 348 ? 3.358 6.970 -22.627 1.00 90.31 348 ASP A O 1
ATOM 2730 N N . VAL A 1 349 ? 2.579 9.031 -22.244 1.00 90.69 349 VAL A N 1
ATOM 2731 C CA . VAL A 1 349 ? 3.911 9.662 -22.162 1.00 90.69 349 VAL A CA 1
ATOM 2732 C C . VAL A 1 349 ? 4.777 9.000 -21.086 1.00 90.69 349 VAL A C 1
ATOM 2734 O O . VAL A 1 349 ? 5.936 8.655 -21.340 1.00 90.69 349 VAL A O 1
ATOM 2737 N N . LEU A 1 350 ? 4.242 8.757 -19.887 1.00 91.69 350 LEU A N 1
ATOM 2738 C CA . LEU A 1 350 ? 4.999 8.119 -18.803 1.00 91.69 350 LEU A CA 1
ATOM 2739 C C . LEU A 1 350 ? 5.341 6.653 -19.086 1.00 91.69 350 LEU A C 1
ATOM 2741 O O . LEU A 1 350 ? 6.442 6.197 -18.753 1.00 91.69 350 LEU A O 1
ATOM 2745 N N . ARG A 1 351 ? 4.420 5.917 -19.709 1.00 89.81 351 ARG A N 1
ATOM 2746 C CA . ARG A 1 351 ? 4.622 4.532 -20.144 1.00 89.81 351 ARG A CA 1
ATOM 2747 C C . ARG A 1 351 ? 5.691 4.471 -21.230 1.00 89.81 351 ARG A C 1
ATOM 2749 O O . ARG A 1 351 ? 6.613 3.663 -21.144 1.00 89.81 351 ARG A O 1
ATOM 2756 N N . LEU A 1 352 ? 5.616 5.365 -22.215 1.00 85.69 352 LEU A N 1
ATOM 2757 C CA . LEU A 1 352 ? 6.626 5.534 -23.256 1.00 85.69 352 LEU A CA 1
ATOM 2758 C C . LEU A 1 352 ? 7.990 5.887 -22.668 1.00 85.69 352 LEU A C 1
ATOM 2760 O O . LEU A 1 352 ? 9.009 5.472 -23.215 1.00 85.69 352 LEU A O 1
ATOM 2764 N N . SER A 1 353 ? 8.014 6.606 -21.549 1.00 85.69 353 SER A N 1
ATOM 2765 C CA . SER A 1 353 ? 9.237 6.980 -20.840 1.00 85.69 353 SER A CA 1
ATOM 2766 C C . SER A 1 353 ? 9.838 5.843 -20.004 1.00 85.69 353 SER A C 1
ATOM 2768 O O . SER A 1 353 ? 10.936 5.992 -19.475 1.00 85.69 353 SER A O 1
ATOM 2770 N N . GLY A 1 354 ? 9.134 4.716 -19.852 1.00 85.75 354 GLY A N 1
ATOM 2771 C CA . GLY A 1 354 ? 9.555 3.597 -19.003 1.00 85.75 354 GLY A CA 1
ATOM 2772 C C . GLY A 1 354 ? 9.498 3.894 -17.499 1.00 85.75 354 GLY A C 1
ATOM 2773 O O . GLY A 1 354 ? 10.101 3.170 -16.708 1.00 85.75 354 GLY A O 1
ATOM 2774 N N . LEU A 1 355 ? 8.804 4.964 -17.091 1.00 89.94 355 LEU A N 1
ATOM 2775 C CA . LEU A 1 355 ? 8.695 5.375 -15.685 1.00 89.94 355 LEU A CA 1
ATOM 2776 C C . LEU A 1 355 ? 7.554 4.687 -14.942 1.00 89.94 355 LEU A C 1
ATOM 2778 O O . LEU A 1 355 ? 7.620 4.543 -13.717 1.00 89.94 355 LEU A O 1
ATOM 2782 N N . VAL A 1 356 ? 6.523 4.276 -15.680 1.00 91.06 356 VAL A N 1
ATOM 2783 C CA . VAL A 1 356 ? 5.355 3.582 -15.143 1.00 91.06 356 VAL A CA 1
ATOM 2784 C C . VAL A 1 356 ? 5.035 2.345 -15.972 1.00 91.06 356 VAL A C 1
ATOM 2786 O O . VAL A 1 356 ? 5.181 2.335 -17.194 1.00 91.06 356 VAL A O 1
ATOM 2789 N N . GLU A 1 357 ? 4.552 1.314 -15.292 1.00 88.38 357 GLU A N 1
ATOM 2790 C CA . GLU A 1 357 ? 3.934 0.136 -15.889 1.00 88.38 357 GLU A CA 1
ATOM 2791 C C . GLU A 1 357 ? 2.426 0.203 -15.637 1.00 88.38 357 GLU A C 1
ATOM 2793 O O . GLU A 1 357 ? 1.987 0.454 -14.510 1.00 88.38 357 GLU A O 1
ATOM 2798 N N . ILE A 1 358 ? 1.628 -0.021 -16.683 1.00 87.88 358 ILE A N 1
ATOM 2799 C CA . ILE A 1 358 ? 0.167 -0.069 -16.578 1.00 87.88 358 ILE A CA 1
ATOM 2800 C C . ILE A 1 358 ? -0.271 -1.525 -16.618 1.00 87.88 358 ILE A C 1
ATOM 2802 O O . ILE A 1 358 ? -0.080 -2.207 -17.624 1.00 87.88 358 ILE A O 1
ATOM 2806 N N . HIS A 1 359 ? -0.874 -1.996 -15.531 1.00 85.00 359 HIS A N 1
ATOM 2807 C CA . HIS A 1 359 ? -1.495 -3.314 -15.491 1.00 85.00 359 HIS A CA 1
ATOM 2808 C C . HIS A 1 359 ? -2.993 -3.171 -15.727 1.00 85.00 359 HIS A C 1
ATOM 2810 O O . HIS A 1 359 ? -3.693 -2.555 -14.921 1.00 85.00 359 HIS A O 1
ATOM 2816 N N . ARG A 1 360 ? -3.466 -3.763 -16.827 1.00 79.69 360 ARG A N 1
ATOM 2817 C CA . ARG A 1 360 ? -4.887 -3.854 -17.173 1.00 79.69 360 ARG A CA 1
ATOM 2818 C C . ARG A 1 360 ? -5.448 -5.150 -16.596 1.00 79.69 360 ARG A C 1
ATOM 2820 O O . ARG A 1 360 ? -5.264 -6.218 -17.174 1.00 79.69 360 ARG A O 1
ATOM 2827 N N . GLY A 1 361 ? -6.014 -5.070 -15.394 1.00 65.88 361 GLY A N 1
ATOM 2828 C CA . GLY A 1 361 ? -6.627 -6.211 -14.711 1.00 65.88 361 GLY A CA 1
ATOM 2829 C C . GLY A 1 361 ? -8.112 -6.355 -15.046 1.00 65.88 361 GLY A C 1
ATOM 2830 O O . GLY A 1 361 ? -8.739 -5.415 -15.519 1.00 65.88 361 GLY A O 1
ATOM 2831 N N . ALA A 1 362 ? -8.705 -7.506 -14.717 1.00 54.62 362 ALA A N 1
ATOM 2832 C CA . ALA A 1 362 ? -10.130 -7.790 -14.948 1.00 54.62 362 ALA A CA 1
ATOM 2833 C C . ALA A 1 362 ? -11.112 -6.883 -14.165 1.00 54.62 362 ALA A C 1
ATOM 2835 O O . ALA A 1 362 ? -12.318 -6.997 -14.353 1.00 54.62 362 ALA A O 1
ATOM 2836 N N . GLY A 1 363 ? -10.617 -6.004 -13.284 1.00 63.06 363 GLY A N 1
ATOM 2837 C CA . GLY A 1 363 ? -11.445 -5.114 -12.461 1.00 63.06 363 GLY A CA 1
ATOM 2838 C C . GLY A 1 363 ? -11.071 -3.632 -12.545 1.00 63.06 363 GLY A C 1
ATOM 2839 O O . GLY A 1 363 ? -11.962 -2.798 -12.665 1.00 63.06 363 GLY A O 1
ATOM 2840 N N . LEU A 1 364 ? -9.779 -3.284 -12.472 1.00 77.81 364 LEU A N 1
ATOM 2841 C CA . LEU A 1 364 ? -9.297 -1.897 -12.491 1.00 77.81 364 LEU A CA 1
ATOM 2842 C C . LEU A 1 364 ? -7.918 -1.804 -13.156 1.00 77.81 364 LEU A C 1
ATOM 2844 O O . LEU A 1 364 ? -7.029 -2.611 -12.867 1.00 77.81 364 LEU A O 1
ATOM 2848 N N . ASP A 1 365 ? -7.729 -0.782 -13.989 1.00 88.81 365 ASP A N 1
ATOM 2849 C CA . ASP A 1 365 ? -6.412 -0.403 -14.500 1.00 88.81 365 ASP A CA 1
ATOM 2850 C C . ASP A 1 365 ? -5.582 0.223 -13.377 1.00 88.81 365 ASP A C 1
ATOM 2852 O O . ASP A 1 365 ? -6.063 1.084 -12.630 1.00 88.81 365 ASP A O 1
ATOM 2856 N N . THR A 1 366 ? -4.321 -0.195 -13.261 1.00 91.81 366 THR A N 1
ATOM 2857 C CA . THR A 1 366 ? -3.428 0.290 -12.205 1.00 91.81 366 THR A CA 1
ATOM 2858 C C . THR A 1 366 ? -2.082 0.771 -12.726 1.00 91.81 366 THR A C 1
ATOM 2860 O O . THR A 1 366 ? -1.500 0.183 -13.639 1.00 91.81 366 THR A O 1
ATOM 2863 N N . ILE A 1 367 ? -1.573 1.830 -12.096 1.00 93.44 367 ILE A N 1
ATOM 2864 C CA . ILE A 1 367 ? -0.256 2.418 -12.333 1.00 93.44 367 ILE A CA 1
ATOM 2865 C C . ILE A 1 367 ? 0.732 1.825 -11.327 1.00 93.44 367 ILE A C 1
ATOM 2867 O O . ILE A 1 367 ? 0.480 1.801 -10.121 1.00 93.44 367 ILE A O 1
ATOM 2871 N N . ASN A 1 368 ? 1.875 1.361 -11.825 1.00 90.81 368 ASN A N 1
ATOM 2872 C CA . ASN A 1 368 ? 2.953 0.806 -11.019 1.00 90.81 368 ASN A CA 1
ATOM 2873 C C . ASN A 1 368 ? 4.254 1.554 -11.305 1.00 90.81 368 ASN A C 1
ATOM 2875 O O . ASN A 1 368 ? 4.652 1.702 -12.458 1.00 90.81 368 ASN A O 1
ATOM 2879 N N . LEU A 1 369 ? 4.941 2.003 -10.254 1.00 91.44 369 LEU A N 1
ATOM 2880 C CA . LEU A 1 369 ? 6.248 2.646 -10.360 1.00 91.44 369 LEU A CA 1
ATOM 2881 C C . LEU A 1 369 ? 7.341 1.687 -9.899 1.00 91.44 369 LEU A C 1
ATOM 2883 O O . LEU A 1 369 ? 7.226 1.006 -8.871 1.00 91.44 369 LEU A O 1
ATOM 2887 N N . HIS A 1 370 ? 8.464 1.675 -10.616 1.00 87.94 370 HIS A N 1
ATOM 2888 C CA . HIS A 1 370 ? 9.645 0.961 -10.148 1.00 87.94 370 HIS A CA 1
ATOM 2889 C C . HIS A 1 370 ? 10.193 1.605 -8.860 1.00 87.94 370 HIS A C 1
ATOM 2891 O O . HIS A 1 370 ? 10.165 2.823 -8.693 1.00 87.94 370 HIS A O 1
ATOM 2897 N N . LEU A 1 371 ? 10.748 0.800 -7.946 1.00 84.62 371 LEU A N 1
ATOM 2898 C CA . LEU A 1 371 ? 11.215 1.261 -6.632 1.00 84.62 371 LEU A CA 1
ATOM 2899 C C . LEU A 1 371 ? 12.214 2.408 -6.744 1.00 84.62 371 LEU A C 1
ATOM 2901 O O . LEU A 1 371 ? 12.111 3.408 -6.042 1.00 84.62 371 LEU A O 1
ATOM 2905 N N . GLN A 1 372 ? 13.204 2.239 -7.621 1.00 85.94 372 GLN A N 1
ATOM 2906 C CA . GLN A 1 372 ? 14.245 3.244 -7.816 1.00 85.94 372 GLN A CA 1
ATOM 2907 C C . GLN A 1 372 ? 13.658 4.568 -8.322 1.00 85.94 372 GLN A C 1
ATOM 2909 O O . GLN A 1 372 ? 14.127 5.621 -7.904 1.00 85.94 372 GLN A O 1
ATOM 2914 N N . VAL A 1 373 ? 12.600 4.517 -9.142 1.00 90.31 373 VAL A N 1
ATOM 2915 C CA . VAL A 1 373 ? 11.887 5.703 -9.635 1.00 90.31 373 VAL A CA 1
ATOM 2916 C C . VAL A 1 373 ? 11.126 6.374 -8.492 1.00 90.31 373 VAL A C 1
ATOM 2918 O O . VAL A 1 373 ? 11.348 7.554 -8.234 1.00 90.31 373 VAL A O 1
ATOM 2921 N N . GLN A 1 374 ? 10.304 5.630 -7.740 1.00 89.06 374 GLN A N 1
ATOM 2922 C CA . GLN A 1 374 ? 9.562 6.189 -6.599 1.00 89.06 374 GLN A CA 1
ATOM 2923 C C . GLN A 1 374 ? 10.513 6.792 -5.554 1.00 89.06 374 GLN A C 1
ATOM 2925 O O . GLN A 1 374 ? 10.298 7.911 -5.088 1.00 89.06 374 GLN A O 1
ATOM 2930 N N . ARG A 1 375 ? 11.597 6.085 -5.207 1.00 85.81 375 ARG A N 1
ATOM 2931 C CA . ARG A 1 375 ? 12.571 6.564 -4.219 1.00 85.81 375 ARG A CA 1
ATOM 2932 C C . ARG A 1 375 ? 13.264 7.839 -4.681 1.00 85.81 375 ARG A C 1
ATOM 2934 O O . ARG A 1 375 ? 13.437 8.756 -3.879 1.00 85.81 375 ARG A O 1
ATOM 2941 N N . TRP A 1 376 ? 13.636 7.902 -5.957 1.00 90.00 376 TRP A N 1
ATOM 2942 C CA . TRP A 1 376 ? 14.205 9.105 -6.547 1.00 90.00 376 TRP A CA 1
ATOM 2943 C C . TRP A 1 376 ? 13.220 10.278 -6.480 1.00 90.00 376 TRP A C 1
ATOM 2945 O O . TRP A 1 376 ? 13.596 11.337 -5.983 1.00 90.00 376 TRP A O 1
ATOM 2955 N N . LEU A 1 377 ? 11.954 10.073 -6.870 1.00 89.06 377 LEU A N 1
ATOM 2956 C CA . LEU A 1 377 ? 10.901 11.099 -6.820 1.00 89.06 377 LEU A CA 1
ATOM 2957 C C . LEU A 1 377 ? 10.707 11.635 -5.397 1.00 89.06 377 LEU A C 1
ATOM 2959 O O . LEU A 1 377 ? 10.735 12.845 -5.178 1.00 89.06 377 LEU A O 1
ATOM 2963 N N . GLN A 1 378 ? 10.599 10.747 -4.406 1.00 85.12 378 GLN A N 1
ATOM 2964 C CA . GLN A 1 378 ? 10.456 11.134 -3.000 1.00 85.12 378 GLN A CA 1
ATOM 2965 C C . GLN A 1 378 ? 11.641 11.972 -2.498 1.00 85.12 378 GLN A C 1
ATOM 2967 O O . GLN A 1 378 ? 11.450 12.928 -1.745 1.00 85.12 378 GLN A O 1
ATOM 2972 N N . LEU A 1 379 ? 12.873 11.637 -2.897 1.00 85.25 379 LEU A N 1
ATOM 2973 C CA . LEU A 1 379 ? 14.068 12.391 -2.504 1.00 85.25 379 LEU A CA 1
ATOM 2974 C C . LEU A 1 379 ? 14.195 13.721 -3.251 1.00 85.25 379 LEU A C 1
ATOM 2976 O O . LEU A 1 379 ? 14.544 14.726 -2.636 1.00 85.25 379 LEU A O 1
ATOM 2980 N N . LYS A 1 380 ? 13.899 13.743 -4.553 1.00 83.62 380 LYS A N 1
ATOM 2981 C CA . LYS A 1 380 ? 13.923 14.955 -5.379 1.00 83.62 380 LYS A CA 1
ATOM 2982 C C . LYS A 1 380 ? 12.918 15.981 -4.860 1.00 83.62 380 LYS A C 1
ATOM 2984 O O . LYS A 1 380 ? 13.284 17.136 -4.668 1.00 83.62 380 LYS A O 1
ATOM 2989 N N . ARG A 1 381 ? 11.696 15.558 -4.524 1.00 77.00 381 ARG A N 1
ATOM 2990 C CA . ARG A 1 381 ? 10.657 16.451 -3.983 1.00 77.00 381 ARG A CA 1
ATOM 2991 C C . ARG A 1 381 ? 11.010 17.026 -2.613 1.00 77.00 381 ARG A C 1
ATOM 2993 O O . ARG A 1 381 ? 10.805 18.212 -2.387 1.00 77.00 381 ARG A O 1
ATOM 3000 N N . ARG A 1 382 ? 11.650 16.238 -1.741 1.00 74.44 382 ARG A N 1
ATOM 3001 C CA . ARG A 1 382 ? 12.211 16.740 -0.470 1.00 74.44 382 ARG A CA 1
ATOM 3002 C C . ARG A 1 382 ? 13.314 17.789 -0.647 1.00 74.44 382 ARG A C 1
ATOM 3004 O O . ARG A 1 382 ? 13.630 18.467 0.314 1.00 74.44 382 ARG A O 1
ATOM 3011 N N . ARG A 1 383 ? 13.946 17.889 -1.821 1.00 68.81 383 ARG A N 1
ATOM 3012 C CA . ARG A 1 383 ? 14.949 18.930 -2.109 1.00 68.81 383 ARG A CA 1
ATOM 3013 C C . ARG A 1 383 ? 14.345 20.188 -2.735 1.00 68.81 383 ARG A C 1
ATOM 3015 O O . ARG A 1 383 ? 14.960 21.238 -2.628 1.00 68.81 383 ARG A O 1
ATOM 3022 N N . ILE A 1 384 ? 13.199 20.068 -3.409 1.00 61.06 384 ILE A N 1
ATOM 3023 C CA . ILE A 1 384 ? 12.543 21.177 -4.122 1.00 61.06 384 ILE A CA 1
ATOM 3024 C C . ILE A 1 384 ? 11.572 21.946 -3.205 1.00 61.06 384 ILE A C 1
ATOM 3026 O O . ILE A 1 384 ? 11.338 23.116 -3.463 1.00 61.06 384 ILE A O 1
ATOM 3030 N N . GLU A 1 385 ? 11.061 21.318 -2.135 1.00 57.69 385 GLU A N 1
ATOM 3031 C CA . GLU A 1 385 ? 10.200 21.897 -1.077 1.00 57.69 385 GLU A CA 1
ATOM 3032 C C . GLU A 1 385 ? 9.302 23.078 -1.501 1.00 57.69 385 GLU A C 1
ATOM 3034 O O . GLU A 1 385 ? 9.262 24.117 -0.841 1.00 57.69 385 GLU A O 1
ATOM 3039 N N . ASP A 1 386 ? 8.472 22.878 -2.530 1.00 66.44 386 ASP A N 1
ATOM 3040 C CA . ASP A 1 386 ? 7.185 23.569 -2.564 1.00 66.44 386 ASP A CA 1
ATOM 3041 C C . ASP A 1 386 ? 6.272 22.894 -1.530 1.00 66.44 386 ASP A C 1
ATOM 3043 O O . ASP A 1 386 ? 5.621 21.870 -1.773 1.00 66.44 386 ASP A O 1
ATOM 3047 N N . LYS A 1 387 ? 6.308 23.432 -0.308 1.00 76.62 387 LYS A N 1
ATOM 3048 C CA . LYS A 1 387 ? 5.515 22.924 0.816 1.00 76.62 387 LYS A CA 1
ATOM 3049 C C . LYS A 1 387 ? 4.018 22.993 0.534 1.00 76.62 387 LYS A C 1
ATOM 3051 O O . LYS A 1 387 ? 3.281 22.144 1.040 1.00 76.62 387 LYS A O 1
ATOM 3056 N N . GLN A 1 388 ? 3.581 23.967 -0.262 1.00 83.88 388 GLN A N 1
ATOM 3057 C CA . GLN A 1 388 ? 2.178 24.118 -0.619 1.00 83.88 388 GLN A CA 1
ATOM 3058 C C . GLN A 1 388 ? 1.758 22.995 -1.566 1.00 83.88 388 GLN A C 1
ATOM 3060 O O . GLN A 1 388 ? 0.795 22.292 -1.274 1.00 83.88 388 GLN A O 1
ATOM 3065 N N . GLU A 1 389 ? 2.547 22.725 -2.610 1.00 84.75 389 GLU A N 1
ATOM 3066 C CA . GLU A 1 389 ? 2.254 21.642 -3.558 1.00 84.75 389 GLU A CA 1
ATOM 3067 C C . GLU A 1 389 ? 2.152 20.271 -2.866 1.00 84.75 389 GLU A C 1
ATOM 3069 O O . GLU A 1 389 ? 1.252 19.478 -3.152 1.00 84.75 389 GLU A O 1
ATOM 3074 N N . LEU A 1 390 ? 3.071 19.965 -1.941 1.00 84.56 390 LEU A N 1
ATOM 3075 C CA . LEU A 1 390 ? 3.009 18.717 -1.173 1.00 84.56 390 LEU A CA 1
ATOM 3076 C C . LEU A 1 390 ? 1.725 18.637 -0.339 1.00 84.56 390 LEU A C 1
ATOM 3078 O O . LEU A 1 390 ? 1.085 17.586 -0.303 1.00 84.56 390 LEU A O 1
ATOM 3082 N N . THR A 1 391 ? 1.372 19.738 0.322 1.00 88.44 391 THR A N 1
ATOM 3083 C CA . THR A 1 391 ? 0.182 19.834 1.170 1.00 88.44 391 THR A CA 1
ATOM 3084 C C . THR A 1 391 ? -1.079 19.597 0.344 1.00 88.44 391 THR A C 1
ATOM 3086 O O . THR A 1 391 ? -1.856 18.697 0.665 1.00 88.44 391 THR A O 1
ATOM 3089 N N . ASP A 1 392 ? -1.221 20.296 -0.781 1.00 90.50 392 ASP A N 1
ATOM 3090 C CA . ASP A 1 392 ? -2.369 20.175 -1.683 1.00 90.50 392 ASP A CA 1
ATOM 3091 C C . ASP A 1 392 ? -2.536 18.744 -2.211 1.00 90.50 392 ASP A C 1
ATOM 3093 O O . ASP A 1 392 ? -3.642 18.202 -2.226 1.00 90.50 392 ASP A O 1
ATOM 3097 N N . LEU A 1 393 ? -1.436 18.084 -2.586 1.00 91.19 393 LEU A N 1
ATOM 3098 C CA . LEU A 1 393 ? -1.474 16.708 -3.085 1.00 91.19 393 LEU A CA 1
ATOM 3099 C C . LEU A 1 393 ? -1.851 15.687 -2.009 1.00 91.19 393 LEU A C 1
ATOM 3101 O O . LEU A 1 393 ? -2.570 14.733 -2.307 1.00 91.19 393 LEU A O 1
ATOM 3105 N N . VAL A 1 394 ? -1.383 15.868 -0.771 1.00 92.62 394 VAL A N 1
ATOM 3106 C CA . VAL A 1 394 ? -1.787 15.007 0.349 1.00 92.62 394 VAL A CA 1
ATOM 3107 C C . VAL A 1 394 ? -3.272 15.193 0.647 1.00 92.62 394 VAL A C 1
ATOM 3109 O O . VAL A 1 394 ? -3.985 14.199 0.771 1.00 92.62 394 VAL A O 1
ATOM 3112 N N . HIS A 1 395 ? -3.764 16.433 0.703 1.00 93.81 395 HIS A N 1
ATOM 3113 C CA . HIS A 1 395 ? -5.189 16.697 0.918 1.00 93.81 395 HIS A CA 1
ATOM 3114 C C . HIS A 1 395 ? -6.061 16.141 -0.211 1.00 93.81 395 HIS A C 1
ATOM 3116 O O . HIS A 1 395 ? -7.092 15.528 0.066 1.00 93.81 395 HIS A O 1
ATOM 3122 N N . ALA A 1 396 ? -5.626 16.265 -1.467 1.00 94.81 396 ALA A N 1
ATOM 3123 C CA . ALA A 1 396 ? -6.319 15.665 -2.602 1.00 94.81 396 ALA A CA 1
ATOM 3124 C C . ALA A 1 396 ? -6.391 14.134 -2.479 1.00 94.81 396 ALA A C 1
ATOM 3126 O O . ALA A 1 396 ? -7.469 13.561 -2.628 1.00 94.81 396 ALA A O 1
ATOM 3127 N N . TRP A 1 397 ? -5.285 13.468 -2.121 1.00 95.69 397 TRP A N 1
ATOM 3128 C CA . TRP A 1 397 ? -5.283 12.022 -1.865 1.00 95.69 397 TRP A CA 1
ATOM 3129 C C . TRP A 1 397 ? -6.226 11.623 -0.732 1.00 95.69 397 TRP A C 1
ATOM 3131 O O . TRP A 1 397 ? -6.988 10.669 -0.883 1.00 95.69 397 TRP A O 1
ATOM 3141 N N . VAL A 1 398 ? -6.194 12.353 0.383 1.00 95.44 398 VAL A N 1
ATOM 3142 C CA . VAL A 1 398 ? -7.085 12.126 1.526 1.00 95.44 398 VAL A CA 1
ATOM 3143 C C . VAL A 1 398 ? -8.544 12.242 1.099 1.00 95.44 398 VAL A C 1
ATOM 3145 O O . VAL A 1 398 ? -9.337 11.372 1.448 1.00 95.44 398 VAL A O 1
ATOM 3148 N N . SER A 1 399 ? -8.898 13.260 0.312 1.00 94.25 399 SER A N 1
ATOM 3149 C CA . SER A 1 399 ? -10.261 13.430 -0.198 1.00 94.25 399 SER A CA 1
ATOM 3150 C C . SER A 1 399 ? -10.677 12.269 -1.097 1.00 94.25 399 SER A C 1
ATOM 3152 O O . SER A 1 399 ? -11.679 11.610 -0.836 1.00 94.25 399 SER A O 1
ATOM 3154 N N . VAL A 1 400 ? -9.865 11.961 -2.111 1.00 94.50 400 VAL A N 1
ATOM 3155 C CA . VAL A 1 400 ? -10.145 10.907 -3.095 1.00 94.50 400 VAL A CA 1
ATOM 3156 C C . VAL A 1 400 ? -10.286 9.532 -2.437 1.00 94.50 400 VAL A C 1
ATOM 3158 O O . VAL A 1 400 ? -11.184 8.765 -2.795 1.00 94.50 400 VAL A O 1
ATOM 3161 N N . LEU A 1 401 ? -9.413 9.207 -1.478 1.00 94.31 401 LEU A N 1
ATOM 3162 C CA . LEU A 1 401 ? -9.473 7.940 -0.752 1.00 94.31 401 LEU A CA 1
ATOM 3163 C C . LEU A 1 401 ? -10.647 7.893 0.215 1.00 94.31 401 LEU A C 1
ATOM 3165 O O . LEU A 1 401 ? -11.314 6.866 0.266 1.00 94.31 401 LEU A O 1
ATOM 3169 N N . SER A 1 402 ? -10.928 8.977 0.941 1.00 92.44 402 SER A N 1
ATOM 3170 C CA . SER A 1 402 ? -12.094 9.034 1.831 1.00 92.44 402 SER A CA 1
ATOM 3171 C C . SER A 1 402 ? -13.371 8.728 1.052 1.00 92.44 402 SER A C 1
ATOM 3173 O O . SER A 1 402 ? -14.135 7.854 1.456 1.00 92.44 402 SER A O 1
ATOM 3175 N N . ASP A 1 403 ? -13.552 9.353 -0.112 1.00 91.00 403 ASP A N 1
ATOM 3176 C CA . ASP A 1 403 ? -14.730 9.144 -0.959 1.00 91.00 403 ASP A CA 1
ATOM 3177 C C . ASP A 1 403 ? -14.807 7.721 -1.527 1.00 91.00 403 ASP A C 1
ATOM 3179 O O . ASP A 1 403 ? -15.888 7.154 -1.651 1.00 91.00 403 ASP A O 1
ATOM 3183 N N . TYR A 1 404 ? -13.668 7.128 -1.900 1.00 91.38 404 TYR A N 1
ATOM 3184 C CA . TYR A 1 404 ? -13.632 5.762 -2.428 1.00 91.38 404 TYR A CA 1
ATOM 3185 C C . TYR A 1 404 ? -13.922 4.707 -1.356 1.00 91.38 404 TYR A C 1
ATOM 3187 O O . TYR A 1 404 ? -14.635 3.738 -1.621 1.00 91.38 404 TYR A O 1
ATOM 3195 N N . LEU A 1 405 ? -13.343 4.885 -0.169 1.00 91.31 405 LEU A N 1
ATOM 3196 C CA . LEU A 1 405 ? -13.432 3.932 0.929 1.00 91.31 405 LEU A CA 1
ATOM 3197 C C . LEU A 1 405 ? -14.787 3.982 1.627 1.00 91.31 405 LEU A C 1
ATOM 3199 O O . LEU A 1 405 ? -15.226 2.958 2.136 1.00 91.31 405 LEU A O 1
ATOM 3203 N N . THR A 1 406 ? -15.445 5.140 1.656 1.00 87.75 406 THR A N 1
ATOM 3204 C CA . THR A 1 406 ? -16.723 5.313 2.355 1.00 87.75 406 THR A CA 1
ATOM 3205 C C . THR A 1 406 ? -17.825 4.444 1.734 1.00 87.75 406 THR A C 1
ATOM 3207 O O . THR A 1 406 ? -17.987 4.401 0.510 1.00 87.75 406 THR A O 1
ATOM 3210 N N . LYS A 1 407 ? -18.582 3.734 2.579 1.00 82.12 407 LYS A N 1
ATOM 3211 C CA . LYS A 1 407 ? -19.789 2.996 2.181 1.00 82.12 407 LYS A CA 1
ATOM 3212 C C . LYS A 1 407 ? -20.833 3.962 1.585 1.00 82.12 407 LYS A C 1
ATOM 3214 O O . LYS A 1 407 ? -20.874 5.132 1.979 1.00 82.12 407 LYS A O 1
ATOM 3219 N N . PRO A 1 408 ? -21.682 3.515 0.642 1.00 75.50 408 PRO A N 1
ATOM 3220 C CA . PRO A 1 408 ? -22.805 4.314 0.154 1.00 75.50 408 PRO A CA 1
ATOM 3221 C C . PRO A 1 408 ? -23.672 4.817 1.315 1.00 75.50 408 PRO A C 1
ATOM 3223 O O . PRO A 1 408 ? -23.851 4.114 2.306 1.00 75.50 408 PRO A O 1
ATOM 3226 N N . LYS A 1 409 ? -24.241 6.024 1.191 1.00 66.50 409 LYS A N 1
ATOM 3227 C CA . LYS A 1 409 ? -25.028 6.646 2.276 1.00 66.50 409 LYS A CA 1
ATOM 3228 C C . LYS A 1 409 ? -26.217 5.795 2.735 1.00 66.50 409 LYS A C 1
ATOM 3230 O O . LYS A 1 409 ? -26.588 5.870 3.901 1.00 66.50 409 LYS A O 1
ATOM 3235 N N . ASP A 1 410 ? -26.759 4.980 1.836 1.00 58.72 410 ASP A N 1
ATOM 3236 C CA . ASP A 1 410 ? -27.904 4.102 2.087 1.00 58.72 410 ASP A CA 1
ATOM 3237 C C . ASP A 1 410 ? -27.525 2.825 2.871 1.00 58.72 410 ASP A C 1
ATOM 3239 O O . ASP A 1 410 ? -28.399 2.130 3.381 1.00 58.72 410 ASP A O 1
ATOM 3243 N N . GLU A 1 411 ? -26.225 2.542 3.017 1.00 57.47 411 GLU A N 1
ATOM 3244 C CA . GLU A 1 411 ? -25.652 1.375 3.710 1.00 57.47 411 GLU A CA 1
ATOM 3245 C C . GLU A 1 411 ? -24.848 1.768 4.964 1.00 57.47 411 GLU A C 1
ATOM 3247 O O . GLU A 1 411 ? -24.034 0.985 5.451 1.00 57.47 411 GLU A O 1
ATOM 3252 N N . LEU A 1 412 ? -25.032 2.987 5.485 1.00 58.72 412 LEU A N 1
ATOM 3253 C CA . LEU A 1 412 ? -24.419 3.444 6.736 1.00 58.72 412 LEU A CA 1
ATOM 3254 C C . LEU A 1 412 ? -25.385 3.208 7.913 1.00 58.72 412 LEU A C 1
ATOM 3256 O O . LEU A 1 412 ? -26.160 4.111 8.249 1.00 58.72 412 LEU A O 1
ATOM 3260 N N . PRO A 1 413 ? -25.380 2.040 8.587 1.00 55.41 413 PRO A N 1
ATOM 3261 C CA . PRO A 1 413 ? -25.992 1.960 9.902 1.00 55.41 413 PRO A CA 1
ATOM 3262 C C . PRO A 1 413 ? -25.240 2.880 10.872 1.00 55.41 413 PRO A C 1
ATOM 3264 O O . PRO A 1 413 ? -24.050 3.154 10.714 1.00 55.41 413 PRO A O 1
ATOM 3267 N N . LYS A 1 414 ? -25.952 3.377 11.890 1.00 54.44 414 LYS A N 1
ATOM 3268 C CA . LYS A 1 414 ? -25.479 4.427 12.812 1.00 54.44 414 LYS A CA 1
ATOM 3269 C C . LYS A 1 414 ? -24.198 4.081 13.590 1.00 54.44 414 LYS A C 1
ATOM 3271 O O . LYS A 1 414 ? 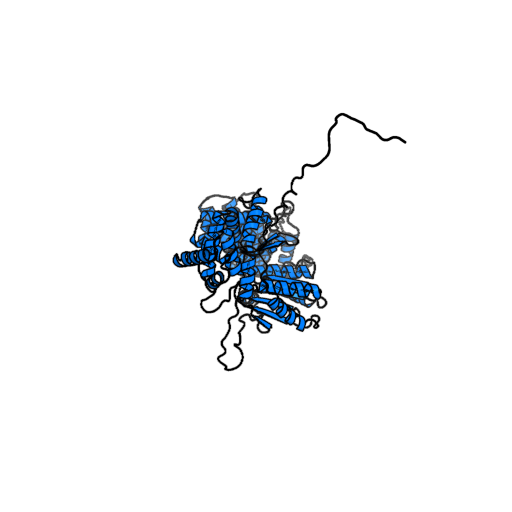-23.636 4.987 14.194 1.00 54.44 414 LYS A O 1
ATOM 3276 N N . ASN A 1 415 ? -23.751 2.823 13.587 1.00 50.22 415 ASN A N 1
ATOM 3277 C CA . ASN A 1 415 ? -22.639 2.329 14.406 1.00 50.22 415 ASN A CA 1
ATOM 3278 C C . ASN A 1 415 ? -21.592 1.496 13.645 1.00 50.22 415 ASN A C 1
ATOM 3280 O O . ASN A 1 415 ? -20.714 0.927 14.285 1.00 50.22 415 ASN A O 1
ATOM 3284 N N . ASP A 1 416 ? -21.665 1.413 12.315 1.00 56.78 416 ASP A N 1
ATOM 3285 C CA . ASP A 1 416 ? -20.672 0.670 11.531 1.00 56.78 416 ASP A CA 1
ATOM 3286 C C . ASP A 1 416 ? -19.463 1.539 11.156 1.00 56.78 416 ASP A C 1
ATOM 3288 O O . ASP A 1 416 ? -19.601 2.756 10.969 1.00 56.78 416 ASP A O 1
ATOM 3292 N N . PRO A 1 417 ? -18.286 0.927 10.924 1.00 66.25 417 PRO A N 1
ATOM 3293 C CA . PRO A 1 417 ? -17.174 1.623 10.304 1.00 66.25 417 PRO A CA 1
ATOM 3294 C C . PRO A 1 417 ? -17.608 2.200 8.952 1.00 66.25 417 PRO A C 1
ATOM 3296 O O . PRO A 1 417 ? -18.193 1.516 8.104 1.00 66.25 417 PRO A O 1
ATOM 3299 N N . ILE A 1 418 ? -17.284 3.482 8.757 1.00 80.44 418 ILE A N 1
ATOM 3300 C CA . ILE A 1 418 ? -17.621 4.248 7.548 1.00 80.44 418 ILE A CA 1
ATOM 3301 C C . ILE A 1 418 ? -16.965 3.635 6.307 1.00 80.44 418 ILE A C 1
ATOM 3303 O O . ILE A 1 418 ? -17.492 3.763 5.204 1.00 80.44 418 ILE A O 1
ATOM 3307 N N . PHE A 1 419 ? -15.827 2.960 6.476 1.00 86.00 419 PHE A N 1
ATOM 3308 C CA . PHE A 1 419 ? -15.101 2.351 5.374 1.00 86.00 419 PHE A CA 1
ATOM 3309 C C . PHE A 1 419 ? -15.601 0.945 5.038 1.00 86.00 419 PHE A C 1
ATOM 3311 O O . PHE A 1 419 ? -15.792 0.089 5.899 1.00 86.00 419 PHE A O 1
ATOM 3318 N N . ASP A 1 420 ? -15.764 0.710 3.742 1.00 84.69 420 ASP A N 1
ATOM 3319 C CA . ASP A 1 420 ? -15.956 -0.601 3.143 1.00 84.69 420 ASP A CA 1
ATOM 3320 C C . ASP A 1 420 ? -14.680 -1.431 3.326 1.00 84.69 420 ASP A C 1
ATOM 3322 O O . ASP A 1 420 ? -13.594 -1.040 2.884 1.00 84.69 420 ASP A O 1
ATOM 3326 N N . ALA A 1 421 ? -14.811 -2.582 3.985 1.00 81.06 421 ALA A N 1
ATOM 3327 C CA . ALA A 1 421 ? -13.674 -3.426 4.316 1.00 81.06 421 ALA A CA 1
ATOM 3328 C C . ALA A 1 421 ? -12.942 -3.943 3.071 1.00 81.06 421 ALA A C 1
ATOM 3330 O O . ALA A 1 421 ? -11.711 -3.932 3.037 1.00 81.06 421 ALA A O 1
ATOM 3331 N N . GLU A 1 422 ? -13.661 -4.362 2.027 1.00 80.69 422 GLU A N 1
ATOM 3332 C CA . GLU A 1 422 ? -13.039 -4.904 0.817 1.00 80.69 422 GLU A CA 1
ATOM 3333 C C . GLU A 1 422 ? -12.238 -3.831 0.077 1.00 80.69 422 GLU A C 1
ATOM 3335 O O . GLU A 1 422 ? -11.111 -4.078 -0.371 1.00 80.69 422 GLU A O 1
ATOM 3340 N N . LYS A 1 423 ? -12.779 -2.611 -0.008 1.00 87.38 423 LYS A N 1
ATOM 3341 C CA . LYS A 1 423 ? -12.069 -1.469 -0.599 1.00 87.38 423 LYS A CA 1
ATOM 3342 C C . LYS A 1 423 ? -10.877 -1.042 0.252 1.00 87.38 423 LYS A C 1
ATOM 3344 O O . LYS A 1 423 ? -9.814 -0.760 -0.306 1.00 87.38 423 LYS A O 1
ATOM 3349 N N . PHE A 1 424 ? -11.034 -1.025 1.576 1.00 88.31 424 PHE A N 1
ATOM 3350 C CA . PHE A 1 424 ? -9.982 -0.638 2.515 1.00 88.31 424 PHE A CA 1
ATOM 3351 C C . PHE A 1 424 ? -8.766 -1.553 2.407 1.00 88.31 424 PHE A C 1
ATOM 3353 O O . PHE A 1 424 ? -7.652 -1.068 2.208 1.00 88.31 424 PHE A O 1
ATOM 3360 N N . TRP A 1 425 ? -8.972 -2.873 2.432 1.00 85.19 425 TRP A N 1
ATOM 3361 C CA . TRP A 1 425 ? -7.879 -3.840 2.325 1.00 85.19 425 TRP A CA 1
ATOM 3362 C C . TRP A 1 425 ? -7.095 -3.699 1.023 1.00 85.19 425 TRP A C 1
ATOM 3364 O O . TRP A 1 425 ? -5.864 -3.739 1.038 1.00 85.19 425 TRP A O 1
ATOM 3374 N N . ARG A 1 426 ? -7.782 -3.459 -0.101 1.00 85.69 426 ARG A N 1
ATOM 3375 C CA . ARG A 1 426 ? -7.122 -3.225 -1.397 1.00 85.69 426 ARG A CA 1
ATOM 3376 C C . ARG A 1 426 ? -6.217 -1.991 -1.377 1.00 85.69 426 ARG A C 1
ATOM 3378 O O . ARG A 1 426 ? -5.166 -2.007 -2.013 1.00 85.69 426 ARG A O 1
ATOM 3385 N N . MET A 1 427 ? -6.597 -0.963 -0.619 1.00 90.69 427 MET A N 1
ATOM 3386 C CA . MET A 1 427 ? -5.894 0.321 -0.542 1.00 90.69 427 MET A CA 1
ATOM 3387 C C . MET A 1 427 ? -4.953 0.460 0.661 1.00 90.69 427 MET A C 1
ATOM 3389 O O . MET A 1 427 ? -4.364 1.527 0.838 1.00 90.69 427 MET A O 1
ATOM 3393 N N . LEU A 1 428 ? -4.768 -0.592 1.466 1.00 89.25 428 LEU A N 1
ATOM 3394 C CA . LEU A 1 428 ? -4.054 -0.527 2.744 1.00 89.25 428 LEU A CA 1
ATOM 3395 C C . LEU A 1 428 ? -2.662 0.113 2.636 1.00 89.25 428 LEU A C 1
ATOM 3397 O O . LEU A 1 428 ? -2.336 1.002 3.419 1.00 89.25 428 LEU A O 1
ATOM 3401 N N . ALA A 1 429 ? -1.852 -0.273 1.648 1.00 88.62 429 ALA A N 1
ATOM 3402 C CA . ALA A 1 429 ? -0.507 0.284 1.464 1.00 88.62 429 ALA A CA 1
ATOM 3403 C C . ALA A 1 429 ? -0.526 1.799 1.159 1.00 88.62 429 ALA A C 1
ATOM 3405 O O . ALA A 1 429 ? 0.311 2.566 1.651 1.00 88.62 429 ALA A O 1
ATOM 3406 N N . HIS A 1 430 ? -1.525 2.264 0.402 1.00 92.12 430 HIS A N 1
ATOM 3407 C CA . HIS A 1 430 ? -1.716 3.687 0.117 1.00 92.12 430 HIS A CA 1
ATOM 3408 C C . HIS A 1 430 ? -2.189 4.453 1.357 1.00 92.12 430 HIS A C 1
ATOM 3410 O O . HIS A 1 430 ? -1.641 5.512 1.655 1.00 92.12 430 HIS A O 1
ATOM 3416 N N . VAL A 1 431 ? -3.139 3.896 2.118 1.00 93.19 431 VAL A N 1
ATOM 3417 C CA . VAL A 1 431 ? -3.603 4.460 3.400 1.00 93.19 431 VAL A CA 1
ATOM 3418 C C . VAL A 1 431 ? -2.437 4.588 4.384 1.00 93.19 431 VAL A C 1
ATOM 3420 O O . VAL A 1 431 ? -2.217 5.649 4.964 1.00 93.19 431 VAL A O 1
ATOM 3423 N N . THR A 1 432 ? -1.614 3.548 4.488 1.00 89.06 432 THR A N 1
ATOM 3424 C CA . THR A 1 432 ? -0.433 3.500 5.365 1.00 89.06 432 THR A CA 1
ATOM 3425 C C . THR A 1 432 ? 0.584 4.590 5.042 1.00 89.06 432 THR A C 1
ATOM 3427 O O . THR A 1 432 ? 1.160 5.209 5.943 1.00 89.06 432 THR A O 1
ATOM 3430 N N . SER A 1 433 ? 0.775 4.864 3.749 1.00 89.12 433 SER A N 1
ATOM 3431 C CA . SER A 1 433 ? 1.664 5.931 3.277 1.00 89.12 433 SER A CA 1
ATOM 3432 C C . SER A 1 433 ? 1.215 7.311 3.772 1.00 89.12 433 SER A C 1
ATOM 3434 O O . SER A 1 433 ? 2.058 8.161 4.055 1.00 89.12 433 SER A O 1
ATOM 3436 N N . LEU A 1 434 ? -0.096 7.520 3.937 1.00 91.50 434 LEU A N 1
ATOM 3437 C CA . LEU A 1 434 ? -0.669 8.757 4.472 1.00 91.50 434 LEU A CA 1
ATOM 3438 C C . LEU A 1 434 ? -0.639 8.789 6.010 1.00 91.50 434 LEU A C 1
ATOM 3440 O O . LEU A 1 434 ? -0.394 9.833 6.603 1.00 91.50 434 LEU A O 1
ATOM 3444 N N . CYS A 1 435 ? -0.791 7.654 6.691 1.00 89.19 435 CYS A N 1
ATOM 3445 C CA . CYS A 1 435 ? -0.734 7.613 8.158 1.00 89.19 435 CYS A CA 1
ATOM 3446 C C . CYS A 1 435 ? 0.672 7.852 8.739 1.00 89.19 435 CYS A C 1
ATOM 3448 O O . CYS A 1 435 ? 0.795 8.262 9.893 1.00 89.19 435 CYS A O 1
ATOM 3450 N N . SER A 1 436 ? 1.731 7.618 7.960 1.00 81.25 436 SER A N 1
ATOM 3451 C CA . SER A 1 436 ? 3.132 7.652 8.410 1.00 81.25 436 SER A CA 1
ATOM 3452 C C . SER A 1 436 ? 3.723 9.074 8.479 1.00 81.25 436 SER A C 1
ATOM 3454 O O . SER A 1 436 ? 4.725 9.388 7.828 1.00 81.25 436 SER A O 1
ATOM 3456 N N . LEU A 1 437 ? 3.100 9.959 9.263 1.00 81.06 437 LEU A N 1
ATOM 3457 C CA . LEU A 1 437 ? 3.494 11.366 9.382 1.00 81.06 437 LEU A CA 1
ATOM 3458 C C . LEU A 1 437 ? 4.650 11.571 10.368 1.00 81.06 437 LEU A C 1
ATOM 3460 O O . LEU A 1 437 ? 4.643 11.097 11.502 1.00 81.06 437 LEU A O 1
ATOM 3464 N N . LYS A 1 438 ? 5.628 12.398 9.989 1.00 79.44 438 LYS A N 1
ATOM 3465 C CA . LYS A 1 438 ? 6.605 12.924 10.954 1.00 79.44 438 LYS A CA 1
ATOM 3466 C C . LYS A 1 438 ? 5.962 14.011 11.816 1.00 79.44 438 LYS A C 1
ATOM 3468 O O . LYS A 1 438 ? 5.131 14.780 11.339 1.00 79.44 438 LYS A O 1
ATOM 3473 N N . SER A 1 439 ? 6.439 14.170 13.050 1.00 67.06 439 SER A N 1
ATOM 3474 C CA . SER A 1 439 ? 5.913 15.148 14.021 1.00 67.06 439 SER A CA 1
ATOM 3475 C C . SER A 1 439 ? 5.812 16.589 13.490 1.00 67.06 439 SER A C 1
ATOM 3477 O O . SER A 1 439 ? 4.860 17.299 13.807 1.00 67.06 439 SER A O 1
ATOM 3479 N N . ARG A 1 440 ? 6.758 17.030 12.647 1.00 73.69 440 ARG A N 1
ATOM 3480 C CA . ARG A 1 440 ? 6.715 18.360 12.003 1.00 73.69 440 ARG A CA 1
ATOM 3481 C C . ARG A 1 440 ? 5.639 18.468 10.913 1.00 73.69 440 ARG A C 1
ATOM 3483 O O . ARG A 1 440 ? 5.001 19.510 10.809 1.00 73.69 440 ARG A O 1
ATOM 3490 N N . GLN A 1 441 ? 5.392 17.390 10.168 1.00 82.06 441 GLN A N 1
ATOM 3491 C CA . GLN A 1 441 ? 4.428 17.359 9.060 1.00 82.06 441 GLN A CA 1
ATOM 3492 C C . GLN A 1 441 ? 2.979 17.434 9.549 1.00 82.06 441 GLN A C 1
ATOM 3494 O O . GLN A 1 441 ? 2.125 17.966 8.850 1.00 82.06 441 GLN A O 1
ATOM 3499 N N . THR A 1 442 ? 2.695 16.969 10.771 1.00 82.25 442 THR A N 1
ATOM 3500 C CA . THR A 1 442 ? 1.348 17.046 11.361 1.00 82.25 442 THR A CA 1
ATOM 3501 C C . THR A 1 442 ? 0.828 18.482 11.444 1.00 82.25 442 THR A C 1
ATOM 3503 O O . THR A 1 442 ? -0.365 18.702 11.277 1.00 82.25 442 THR A O 1
ATOM 3506 N N . ARG A 1 443 ? 1.704 19.470 11.681 1.00 83.81 443 ARG A N 1
ATOM 3507 C CA . ARG A 1 443 ? 1.314 20.890 11.730 1.00 83.81 443 ARG A CA 1
ATOM 3508 C C . ARG A 1 443 ? 1.069 21.486 10.348 1.00 83.81 443 ARG A C 1
ATOM 3510 O O . ARG A 1 443 ? 0.182 22.325 10.220 1.00 83.81 443 ARG A O 1
ATOM 3517 N N . GLU A 1 444 ? 1.872 21.079 9.369 1.00 86.44 444 GLU A N 1
ATOM 3518 C CA . GLU A 1 444 ? 1.824 21.574 7.989 1.00 86.44 444 GLU A CA 1
ATOM 3519 C C . GLU A 1 444 ? 0.578 21.041 7.263 1.00 86.44 444 GLU A C 1
ATOM 3521 O O . GLU A 1 444 ? -0.155 21.814 6.665 1.00 86.44 444 GLU A O 1
ATOM 3526 N N . LEU A 1 445 ? 0.273 19.751 7.424 1.00 89.62 445 LEU A N 1
ATOM 3527 C CA . LEU A 1 445 ? -0.838 19.056 6.758 1.00 89.62 445 LEU A CA 1
ATOM 3528 C C . LEU A 1 445 ? -2.157 19.102 7.555 1.00 89.62 445 LEU A C 1
ATOM 3530 O O . LEU A 1 445 ? -3.090 18.345 7.290 1.00 89.62 445 LEU A O 1
ATOM 3534 N N . CYS A 1 446 ? -2.226 19.913 8.610 1.00 91.88 446 CYS A N 1
ATOM 3535 C CA . CYS A 1 446 ? -3.346 19.892 9.546 1.00 91.88 446 CYS A CA 1
ATOM 3536 C C . CYS A 1 446 ? -4.637 20.420 8.894 1.00 91.88 446 CYS A C 1
ATOM 3538 O O . CYS A 1 446 ? -4.721 21.601 8.560 1.00 91.88 446 CYS A O 1
ATOM 3540 N N . SER A 1 447 ? -5.665 19.572 8.784 1.00 92.69 447 SER A N 1
ATOM 3541 C CA . SER A 1 447 ? -7.014 19.950 8.334 1.00 92.69 447 SER A CA 1
ATOM 3542 C C . SER A 1 447 ? -8.084 19.085 9.003 1.00 92.69 447 SER A C 1
ATOM 3544 O O . SER A 1 447 ? -7.791 17.968 9.436 1.00 92.69 447 SER A O 1
ATOM 3546 N N . MET A 1 448 ? -9.330 19.571 9.035 1.00 91.75 448 MET A N 1
ATOM 3547 C CA . MET A 1 448 ? -10.483 18.800 9.527 1.00 91.75 448 MET A CA 1
ATOM 3548 C C . MET A 1 448 ? -10.664 17.486 8.762 1.00 91.75 448 MET A C 1
ATOM 3550 O O . MET A 1 448 ? -10.823 16.433 9.372 1.00 91.75 448 MET A O 1
ATOM 3554 N N . GLN A 1 449 ? -10.575 17.533 7.429 1.00 92.44 449 GLN A N 1
ATOM 3555 C CA . GLN A 1 449 ? -10.761 16.359 6.578 1.00 92.44 449 GLN A CA 1
ATOM 3556 C C . GLN A 1 449 ? -9.695 15.291 6.845 1.00 92.44 449 GLN A C 1
ATOM 3558 O O . GLN A 1 449 ? -10.013 14.110 6.959 1.00 92.44 449 GLN A O 1
ATOM 3563 N N . TYR A 1 450 ? -8.433 15.700 7.002 1.00 94.88 450 TYR A N 1
ATOM 3564 C CA . TYR A 1 450 ? -7.355 14.753 7.272 1.00 94.88 450 TYR A CA 1
ATOM 3565 C C . TYR A 1 450 ? -7.433 14.171 8.687 1.00 94.88 450 TYR A C 1
ATOM 3567 O O . TYR A 1 450 ? -7.257 12.969 8.873 1.00 94.88 450 TYR A O 1
ATOM 3575 N N . MET A 1 451 ? -7.783 14.988 9.681 1.00 94.81 451 MET A N 1
ATOM 3576 C CA . MET A 1 451 ? -8.062 14.508 11.034 1.00 94.81 451 MET A CA 1
ATOM 3577 C C . MET A 1 451 ? -9.175 13.447 11.033 1.00 94.81 451 MET A C 1
ATOM 3579 O O . MET A 1 451 ? -8.992 12.375 11.612 1.00 94.81 451 MET A O 1
ATOM 3583 N N . ALA A 1 452 ? -10.295 13.721 10.357 1.00 91.75 452 ALA A N 1
ATOM 3584 C CA . ALA A 1 452 ? -11.418 12.793 10.255 1.00 91.75 452 ALA A CA 1
ATOM 3585 C C . ALA A 1 452 ? -11.021 11.497 9.531 1.00 91.75 452 ALA A C 1
ATOM 3587 O O . ALA A 1 452 ? -11.312 10.409 10.026 1.00 91.75 452 ALA A O 1
ATOM 3588 N N . PHE A 1 453 ? -10.291 11.594 8.414 1.00 94.19 453 PHE A N 1
ATOM 3589 C CA . PHE A 1 453 ? -9.752 10.430 7.706 1.00 94.19 453 PHE A CA 1
ATOM 3590 C C . PHE A 1 453 ? -8.896 9.552 8.627 1.00 94.19 453 PHE A C 1
ATOM 3592 O O . PHE A 1 453 ? -9.155 8.358 8.745 1.00 94.19 453 PHE A O 1
ATOM 3599 N N . LEU A 1 454 ? -7.926 10.136 9.341 1.00 94.69 454 LEU A N 1
ATOM 3600 C CA . LEU A 1 454 ? -7.053 9.400 10.262 1.00 94.69 454 LEU A CA 1
ATOM 3601 C C . LEU A 1 454 ? -7.831 8.745 11.411 1.00 94.69 454 LEU A C 1
ATOM 3603 O O . LEU A 1 454 ? -7.532 7.610 11.779 1.00 94.69 454 LEU A O 1
ATOM 3607 N N . LYS A 1 455 ? -8.851 9.426 11.950 1.00 92.94 455 LYS A N 1
ATOM 3608 C CA . LYS A 1 455 ? -9.764 8.855 12.950 1.00 92.94 455 LYS A CA 1
ATOM 3609 C C . LYS A 1 455 ? -10.485 7.622 12.397 1.00 92.94 455 LYS A C 1
ATOM 3611 O O . LYS A 1 455 ? -10.498 6.592 13.061 1.00 92.94 455 LYS A O 1
ATOM 3616 N N . HIS A 1 456 ? -11.054 7.696 11.193 1.00 91.12 456 HIS A N 1
ATOM 3617 C CA . HIS A 1 456 ? -11.773 6.564 10.595 1.00 91.12 456 HIS A CA 1
ATOM 3618 C C . HIS A 1 456 ? -10.852 5.404 10.211 1.00 91.12 456 HIS A C 1
ATOM 3620 O O . HIS A 1 456 ? -11.227 4.249 10.404 1.00 91.12 456 HIS A O 1
ATOM 3626 N N . VAL A 1 457 ? -9.625 5.691 9.762 1.00 92.31 457 VAL A N 1
ATOM 3627 C CA . VAL A 1 457 ? -8.589 4.662 9.586 1.00 92.31 457 VAL A CA 1
ATOM 3628 C C . VAL A 1 457 ? -8.301 3.976 10.921 1.00 92.31 457 VAL A C 1
ATOM 3630 O O . VAL A 1 457 ? -8.256 2.751 10.981 1.00 92.31 457 VAL A O 1
ATOM 3633 N N . ALA A 1 458 ? -8.142 4.743 12.002 1.00 91.31 458 ALA A N 1
ATOM 3634 C CA . ALA A 1 458 ? -7.892 4.176 13.319 1.00 91.31 458 ALA A CA 1
ATOM 3635 C C . ALA A 1 458 ? -9.051 3.304 13.815 1.00 91.31 458 ALA A C 1
ATOM 3637 O O . ALA A 1 458 ? -8.785 2.209 14.289 1.00 91.31 458 ALA A O 1
ATOM 3638 N N . ILE A 1 459 ? -10.308 3.744 13.671 1.00 88.38 459 ILE A N 1
ATOM 3639 C CA . ILE A 1 459 ? -11.494 2.942 14.028 1.00 88.38 459 ILE A CA 1
ATOM 3640 C C . ILE A 1 459 ? -11.431 1.580 13.333 1.00 88.38 459 ILE A C 1
ATOM 3642 O O . ILE A 1 459 ? -11.419 0.553 14.007 1.00 88.38 459 ILE A O 1
ATOM 3646 N N . PHE A 1 460 ? -11.272 1.585 12.006 1.00 86.94 460 PHE A N 1
ATOM 3647 C CA . PHE A 1 460 ? -11.217 0.362 11.209 1.00 86.94 460 PHE A CA 1
ATOM 3648 C C . PHE A 1 460 ? -10.089 -0.579 11.665 1.00 86.94 460 PHE A C 1
ATOM 3650 O O . PHE A 1 460 ? -10.296 -1.776 11.843 1.00 86.94 460 PHE A O 1
ATOM 3657 N N . LEU A 1 461 ? -8.884 -0.044 11.888 1.00 85.94 461 LEU A N 1
ATOM 3658 C CA . LEU A 1 461 ? -7.726 -0.853 12.280 1.00 85.94 461 LEU A CA 1
ATOM 3659 C C . LEU A 1 461 ? -7.779 -1.332 13.742 1.00 85.94 461 LEU A C 1
ATOM 3661 O O . LEU A 1 461 ? -7.217 -2.384 14.049 1.00 85.94 461 LEU A O 1
ATOM 3665 N N . VAL A 1 462 ? -8.418 -0.578 14.646 1.00 84.19 462 VAL A N 1
ATOM 3666 C CA . VAL A 1 462 ? -8.645 -0.991 16.042 1.00 84.19 462 VAL A CA 1
ATOM 3667 C C . VAL A 1 462 ? -9.661 -2.128 16.101 1.00 84.19 462 VAL A C 1
ATOM 3669 O O . VAL A 1 462 ? -9.424 -3.091 16.826 1.00 84.19 462 VAL A O 1
ATOM 3672 N N . GLU A 1 463 ? -10.755 -2.036 15.345 1.00 78.62 463 GLU A N 1
ATOM 3673 C CA . GLU A 1 463 ? -11.777 -3.090 15.271 1.00 78.62 463 GLU A CA 1
ATOM 3674 C C . GLU A 1 463 ? -11.219 -4.387 14.683 1.00 78.62 463 GLU A C 1
ATOM 3676 O O . GLU A 1 463 ? -11.493 -5.471 15.195 1.00 78.62 463 GLU A O 1
ATOM 3681 N N . ASP A 1 464 ? -10.400 -4.280 13.638 1.00 74.44 464 ASP A N 1
ATOM 3682 C CA . ASP A 1 464 ? -9.792 -5.440 12.992 1.00 74.44 464 ASP A CA 1
ATOM 3683 C C . ASP A 1 464 ? -8.665 -6.063 13.841 1.00 74.44 464 ASP A C 1
ATOM 3685 O O . ASP A 1 464 ? -8.518 -7.282 13.895 1.00 74.44 464 ASP A O 1
ATOM 3689 N N . GLY A 1 465 ? -7.879 -5.247 14.551 1.00 70.69 465 GLY A N 1
ATOM 3690 C CA . GLY A 1 465 ? -6.872 -5.712 15.512 1.00 70.69 465 GLY A CA 1
ATOM 3691 C C . GLY A 1 465 ? -5.554 -6.218 14.906 1.00 70.69 465 GLY A C 1
ATOM 3692 O O . GLY A 1 465 ? -4.670 -6.639 15.653 1.00 70.69 465 GLY A O 1
ATOM 3693 N N . PHE A 1 466 ? -5.367 -6.162 13.579 1.00 69.88 466 PHE A N 1
ATOM 3694 C CA . PHE A 1 466 ? -4.138 -6.635 12.917 1.00 69.88 466 PHE A CA 1
ATOM 3695 C C . PHE A 1 466 ? -2.995 -5.615 12.949 1.00 69.88 466 PHE A C 1
ATOM 3697 O O . PHE A 1 466 ? -1.845 -5.984 13.174 1.00 69.88 466 PHE A O 1
ATOM 3704 N N . PHE A 1 467 ? -3.288 -4.332 12.715 1.00 75.88 467 PHE A N 1
ATOM 3705 C CA . PHE A 1 467 ? -2.277 -3.278 12.552 1.00 75.88 467 PHE A CA 1
ATOM 3706 C C . PHE A 1 467 ? -2.290 -2.293 13.721 1.00 75.88 467 PHE A C 1
ATOM 3708 O O . PHE A 1 467 ? -2.426 -1.082 13.539 1.00 75.88 467 PHE A O 1
ATOM 3715 N N . VAL A 1 468 ? -2.121 -2.811 14.939 1.00 77.25 468 VAL A N 1
ATOM 3716 C CA . VAL A 1 468 ? -2.214 -2.028 16.184 1.00 77.25 468 VAL A CA 1
ATOM 3717 C C . VAL A 1 468 ? -1.279 -0.809 16.182 1.00 77.25 468 VAL A C 1
ATOM 3719 O O . VAL A 1 468 ? -1.703 0.291 16.531 1.00 77.25 468 VAL A O 1
ATOM 3722 N N . GLY A 1 469 ? -0.035 -0.959 15.710 1.00 80.25 469 GLY A N 1
ATOM 3723 C CA . GLY A 1 469 ? 0.921 0.154 15.626 1.00 80.25 469 GLY A CA 1
ATOM 3724 C C . GLY A 1 469 ? 0.491 1.267 14.661 1.00 80.25 469 GLY A C 1
ATOM 3725 O O . GLY A 1 469 ? 0.662 2.450 14.956 1.00 80.25 469 GLY A O 1
ATOM 3726 N N . MET A 1 470 ? -0.125 0.910 13.532 1.00 83.56 470 MET A N 1
ATOM 3727 C CA . MET A 1 470 ? -0.638 1.885 12.564 1.00 83.56 470 MET A CA 1
ATOM 3728 C C . MET A 1 470 ? -1.917 2.552 13.065 1.00 83.56 470 MET A C 1
ATOM 3730 O O . MET A 1 470 ? -2.056 3.768 12.938 1.00 83.56 470 MET A O 1
ATOM 3734 N N . ALA A 1 471 ? -2.814 1.781 13.684 1.00 88.06 471 ALA A N 1
ATOM 3735 C CA . ALA A 1 471 ? -4.003 2.302 14.346 1.00 88.06 471 ALA A CA 1
ATOM 3736 C C . ALA A 1 471 ? -3.619 3.352 15.399 1.00 88.06 471 ALA A C 1
ATOM 3738 O O . ALA A 1 471 ? -4.176 4.451 15.431 1.00 88.06 471 ALA A O 1
ATOM 3739 N N . TRP A 1 472 ? -2.588 3.042 16.195 1.00 87.94 472 TRP A N 1
ATOM 3740 C CA . TRP A 1 472 ? -2.021 3.937 17.197 1.00 87.94 472 TRP A CA 1
ATOM 3741 C C . TRP A 1 472 ? -1.435 5.219 16.593 1.00 87.94 472 TRP A C 1
ATOM 3743 O O . TRP A 1 472 ? -1.721 6.324 17.071 1.00 87.94 472 TRP A O 1
ATOM 3753 N N . ALA A 1 473 ? -0.639 5.098 15.528 1.00 89.25 473 ALA A N 1
ATOM 3754 C CA . ALA A 1 473 ? -0.085 6.252 14.828 1.00 89.25 473 ALA A CA 1
ATOM 3755 C C . ALA A 1 473 ? -1.203 7.150 14.273 1.00 89.25 473 ALA A C 1
ATOM 3757 O O . ALA A 1 473 ? -1.221 8.352 14.545 1.00 89.25 473 ALA A O 1
ATOM 3758 N N . ALA A 1 474 ? -2.179 6.566 13.573 1.00 92.50 474 ALA A N 1
ATOM 3759 C CA . ALA A 1 474 ? -3.296 7.288 12.974 1.00 92.50 474 ALA A CA 1
ATOM 3760 C C . ALA A 1 474 ? -4.115 8.056 14.024 1.00 92.50 474 ALA A C 1
ATOM 3762 O O . ALA A 1 474 ? -4.312 9.265 13.881 1.00 92.50 474 ALA A O 1
ATOM 3763 N N . VAL A 1 475 ? -4.515 7.405 15.123 1.00 93.44 475 VAL A N 1
ATOM 3764 C CA . VAL A 1 475 ? -5.306 8.064 16.175 1.00 93.44 475 VAL A CA 1
ATOM 3765 C C . VAL A 1 475 ? -4.505 9.135 16.924 1.00 93.44 475 VAL A C 1
ATOM 3767 O O . VAL A 1 475 ? -5.042 10.179 17.297 1.00 93.44 475 VAL A O 1
ATOM 3770 N N . THR A 1 476 ? -3.196 8.934 17.100 1.00 92.69 476 THR A N 1
ATOM 3771 C CA . THR A 1 476 ? -2.313 9.925 17.732 1.00 92.69 476 THR A CA 1
ATOM 3772 C C . THR A 1 476 ? -2.146 11.163 16.853 1.00 92.69 476 THR A C 1
ATOM 3774 O O . THR A 1 476 ? -2.198 12.295 17.350 1.00 92.69 476 THR A O 1
ATOM 3777 N N . HIS A 1 477 ? -1.989 10.976 15.541 1.00 94.00 477 HIS A N 1
ATOM 3778 C CA . HIS A 1 477 ? -1.951 12.079 14.585 1.00 94.00 477 HIS A CA 1
ATOM 3779 C C . HIS A 1 477 ? -3.300 12.800 14.502 1.00 94.00 477 HIS A C 1
ATOM 3781 O O . HIS A 1 477 ? -3.307 14.031 14.530 1.00 94.00 477 HIS A O 1
ATOM 3787 N N . ALA A 1 478 ? -4.423 12.075 14.506 1.00 94.94 478 ALA A N 1
ATOM 3788 C CA . ALA A 1 478 ? -5.760 12.666 14.560 1.00 94.94 478 ALA A CA 1
ATOM 3789 C C . ALA A 1 478 ? -5.940 13.537 15.815 1.00 94.94 478 ALA A C 1
ATOM 3791 O O . ALA A 1 478 ? -6.322 14.700 15.707 1.00 94.94 478 ALA A O 1
ATOM 3792 N N . LEU A 1 479 ? -5.566 13.038 17.001 1.00 95.00 479 LEU A N 1
ATOM 3793 C CA . LEU A 1 479 ? -5.628 13.816 18.245 1.00 95.00 479 LEU A CA 1
ATOM 3794 C C . LEU A 1 479 ? -4.728 15.061 18.192 1.00 95.00 479 LEU A C 1
ATOM 3796 O O . LEU A 1 479 ? -5.116 16.146 18.634 1.00 95.00 479 LEU A O 1
ATOM 3800 N N . SER A 1 480 ? -3.527 14.923 17.632 1.00 93.56 480 SER A N 1
ATOM 3801 C CA . SER A 1 480 ? -2.591 16.039 17.464 1.00 93.56 480 SER A CA 1
ATOM 3802 C C . SER A 1 480 ? -3.153 17.110 16.524 1.00 93.56 480 SER A C 1
ATOM 3804 O O . SER A 1 480 ? -3.067 18.297 16.824 1.00 93.56 480 SER A O 1
ATOM 3806 N N . MET A 1 481 ? -3.779 16.718 15.412 1.00 94.69 481 MET A N 1
ATOM 3807 C CA . MET A 1 481 ? -4.457 17.655 14.512 1.00 94.69 481 MET A CA 1
ATOM 3808 C C . MET A 1 481 ? -5.667 18.306 15.186 1.00 94.69 481 MET A C 1
ATOM 3810 O O . MET A 1 481 ? -5.798 19.525 15.136 1.00 94.69 481 MET A O 1
ATOM 3814 N N . CYS A 1 482 ? -6.492 17.531 15.893 1.00 94.62 482 CYS A N 1
ATOM 3815 C CA . CYS A 1 482 ? -7.657 18.037 16.617 1.00 94.62 482 CYS A CA 1
ATOM 3816 C C . CYS A 1 482 ? -7.268 19.111 17.642 1.00 94.62 482 CYS A C 1
ATOM 3818 O O . CYS A 1 482 ? -7.852 20.191 17.673 1.00 94.62 482 CYS A O 1
ATOM 3820 N N . THR A 1 483 ? -6.240 18.847 18.451 1.00 92.75 483 THR A N 1
ATOM 3821 C CA . THR A 1 483 ? -5.740 19.806 19.452 1.00 92.75 483 THR A CA 1
ATOM 3822 C C . THR A 1 483 ? -5.148 21.062 18.809 1.00 92.75 483 THR A C 1
ATOM 3824 O O . THR A 1 483 ? -5.393 22.172 19.284 1.00 92.75 483 THR A O 1
ATOM 3827 N N . LEU A 1 484 ? -4.424 20.920 17.693 1.00 92.12 484 LEU A N 1
ATOM 3828 C CA . LEU A 1 484 ? -3.937 22.061 16.914 1.00 92.12 484 LEU A CA 1
ATOM 3829 C C . LEU A 1 484 ? -5.096 22.899 16.355 1.00 92.12 484 LEU A C 1
ATOM 3831 O O . LEU A 1 484 ? -5.055 24.125 16.452 1.00 92.12 484 LEU A O 1
ATOM 3835 N N . LEU A 1 485 ? -6.136 22.270 15.808 1.00 92.56 485 LEU A N 1
ATOM 3836 C CA . LEU A 1 485 ? -7.312 22.966 15.279 1.00 92.56 485 LEU A CA 1
ATOM 3837 C C . LEU A 1 485 ? -8.097 23.674 16.390 1.00 92.56 485 LEU A C 1
ATOM 3839 O O . LEU A 1 485 ? -8.413 24.850 16.236 1.00 92.56 485 LEU A O 1
ATOM 3843 N N . GLN A 1 486 ? -8.304 23.030 17.542 1.00 90.06 486 GLN A N 1
ATOM 3844 C CA . GLN A 1 486 ? -8.931 23.647 18.720 1.00 90.06 486 GLN A CA 1
ATOM 3845 C C . GLN A 1 486 ? -8.155 24.868 19.227 1.00 90.06 486 GLN A C 1
ATOM 3847 O O . GLN A 1 486 ? -8.762 25.852 19.643 1.00 90.06 486 GLN A O 1
ATOM 3852 N N . SER A 1 487 ? -6.816 24.840 19.171 1.00 88.06 487 SER A N 1
ATOM 3853 C CA . SER A 1 487 ? -5.999 26.000 19.557 1.00 88.06 487 SER A CA 1
ATOM 3854 C C . SER A 1 487 ? -6.171 27.202 18.616 1.00 88.06 487 SER A C 1
ATOM 3856 O O . SER A 1 487 ? -5.960 28.337 19.033 1.00 88.06 487 SER A O 1
ATOM 3858 N N . ARG A 1 488 ? -6.566 26.958 17.357 1.00 86.56 488 ARG A N 1
ATOM 3859 C CA . ARG A 1 488 ? -6.829 27.990 16.338 1.00 86.56 488 ARG A CA 1
ATOM 3860 C C . ARG A 1 488 ? -8.291 28.445 16.325 1.00 86.56 488 ARG A C 1
ATOM 3862 O O . ARG A 1 488 ? -8.561 29.588 15.977 1.00 86.56 488 ARG A O 1
ATOM 3869 N N . GLN A 1 489 ? -9.220 27.557 16.675 1.00 80.44 489 GLN A N 1
ATOM 3870 C CA . GLN A 1 489 ? -10.669 27.765 16.631 1.00 80.44 489 GLN A CA 1
ATOM 3871 C C . GLN A 1 489 ? -11.285 27.476 18.004 1.00 80.44 489 GLN A C 1
ATOM 3873 O O . GLN A 1 489 ? -11.836 26.402 18.258 1.00 80.44 489 GLN A O 1
ATOM 3878 N N . VAL A 1 490 ? -11.165 28.444 18.912 1.00 70.12 490 VAL A N 1
ATOM 3879 C CA . VAL A 1 490 ? -11.712 28.333 20.269 1.00 70.12 490 VAL A CA 1
ATOM 3880 C C . VAL A 1 490 ? -13.248 28.259 20.195 1.00 70.12 490 VAL A C 1
ATOM 3882 O O . VAL A 1 490 ? -13.864 29.062 19.502 1.00 70.12 490 VAL A O 1
ATOM 3885 N N . HIS A 1 491 ? -13.856 27.311 20.920 1.00 72.19 491 HIS A N 1
ATOM 3886 C CA . HIS A 1 491 ? -15.314 27.069 21.002 1.00 72.19 491 HIS A CA 1
ATOM 3887 C C . HIS A 1 491 ? -15.999 26.442 19.772 1.00 72.19 491 HIS A C 1
ATOM 3889 O O . HIS A 1 491 ? -17.183 26.671 19.533 1.00 72.19 491 HIS A O 1
ATOM 3895 N N . ASN A 1 492 ? -15.300 25.591 19.022 1.00 84.31 492 ASN A N 1
ATOM 3896 C CA . ASN A 1 492 ? -15.924 24.785 17.973 1.00 84.31 492 ASN A CA 1
ATOM 3897 C C . ASN A 1 492 ? -16.499 23.465 18.545 1.00 84.31 492 ASN A C 1
ATOM 3899 O O . ASN A 1 492 ? -15.753 22.539 18.870 1.00 84.31 492 ASN A O 1
ATOM 3903 N N . LEU A 1 493 ? -17.833 23.379 18.639 1.00 86.00 493 LEU A N 1
ATOM 3904 C CA . LEU A 1 493 ? -18.555 22.208 19.162 1.00 86.00 493 LEU A CA 1
ATOM 3905 C C . LEU A 1 493 ? -18.327 20.934 18.333 1.00 86.00 493 LEU A C 1
ATOM 3907 O O . LEU A 1 493 ? -18.316 19.839 18.888 1.00 86.00 493 LEU A O 1
ATOM 3911 N N . GLU A 1 494 ? -18.138 21.057 17.018 1.00 87.69 494 GLU A N 1
ATOM 3912 C CA . GLU A 1 494 ? -17.843 19.920 16.138 1.00 87.69 494 GLU A CA 1
ATOM 3913 C C . GLU A 1 494 ? -16.460 19.340 16.453 1.00 87.69 494 GLU A C 1
ATOM 3915 O O . GLU A 1 494 ? -16.314 18.134 16.632 1.00 87.69 494 GLU A O 1
ATOM 3920 N N . LEU A 1 495 ? -15.461 20.207 16.640 1.00 89.38 495 LEU A N 1
ATOM 3921 C CA . LEU A 1 495 ? -14.124 19.801 17.076 1.00 89.38 495 LEU A CA 1
ATOM 3922 C C . LEU A 1 495 ? -14.127 19.171 18.473 1.00 89.38 495 LEU A C 1
ATOM 3924 O O . LEU A 1 495 ? -13.385 18.224 18.714 1.00 89.38 495 LEU A O 1
ATOM 3928 N N . ASP A 1 496 ? -14.946 19.670 19.402 1.00 89.88 496 ASP A N 1
ATOM 3929 C CA . ASP A 1 496 ? -15.086 19.054 20.727 1.00 89.88 496 ASP A CA 1
ATOM 3930 C C . ASP A 1 496 ? -15.726 17.654 20.646 1.00 89.88 496 ASP A C 1
ATOM 3932 O O . ASP A 1 496 ? -15.315 16.757 21.385 1.00 89.88 496 ASP A O 1
ATOM 3936 N N . ARG A 1 497 ? -16.676 17.426 19.726 1.00 88.88 497 ARG A N 1
ATOM 3937 C CA . ARG A 1 497 ? -17.245 16.088 19.463 1.00 88.88 497 ARG A CA 1
ATOM 3938 C C . ARG A 1 497 ? -16.205 15.140 18.877 1.00 88.88 497 ARG A C 1
ATOM 3940 O O . ARG A 1 497 ? -16.028 14.034 19.383 1.00 88.88 497 ARG A O 1
ATOM 3947 N N . GLU A 1 498 ? -15.482 15.593 17.857 1.00 90.88 498 GLU A N 1
ATOM 3948 C CA . GLU A 1 498 ? -14.394 14.829 17.242 1.00 90.88 498 GLU A CA 1
ATOM 3949 C C . GLU A 1 498 ? -13.309 14.480 18.264 1.00 90.88 498 GLU A C 1
ATOM 3951 O O . GLU A 1 498 ? -12.844 13.345 18.311 1.00 90.88 498 GLU A O 1
ATOM 3956 N N . TYR A 1 499 ? -12.968 15.412 19.156 1.00 93.62 499 TYR A N 1
ATOM 3957 C CA . TYR A 1 499 ? -12.027 15.173 20.245 1.00 93.62 499 TYR A CA 1
ATOM 3958 C C . TYR A 1 499 ? -12.479 14.041 21.174 1.00 93.62 499 TYR A C 1
ATOM 3960 O O . TYR A 1 499 ? -11.691 13.142 21.470 1.00 93.62 499 TYR A O 1
ATOM 3968 N N . VAL A 1 500 ? -13.7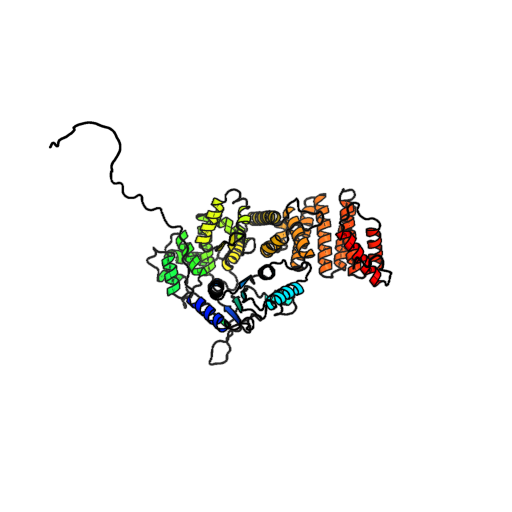35 14.070 21.635 1.00 92.38 500 VAL A N 1
ATOM 3969 C CA . VAL A 1 500 ? -14.304 13.021 22.500 1.00 92.38 500 VAL A CA 1
ATOM 3970 C C . VAL A 1 500 ? -14.262 11.666 21.794 1.00 92.38 500 VAL A C 1
ATOM 3972 O O . VAL A 1 500 ? -13.803 10.688 22.384 1.00 92.38 500 VAL A O 1
ATOM 3975 N N . HIS A 1 501 ? -14.645 11.622 20.518 1.00 91.38 501 HIS A N 1
ATOM 3976 C CA . HIS A 1 501 ? -14.650 10.381 19.752 1.00 91.38 501 HIS A CA 1
ATOM 3977 C C . HIS A 1 501 ? -13.232 9.836 19.515 1.00 91.38 501 HIS A C 1
ATOM 3979 O O . HIS A 1 501 ? -12.968 8.663 19.765 1.00 91.38 501 HIS A O 1
ATOM 3985 N N . ILE A 1 502 ? -12.270 10.687 19.141 1.00 94.25 502 ILE A N 1
ATOM 3986 C CA . ILE A 1 502 ? -10.858 10.295 19.002 1.00 94.25 502 ILE A CA 1
ATOM 3987 C C . ILE A 1 502 ? -10.324 9.708 20.321 1.00 94.25 502 ILE A C 1
ATOM 3989 O O . ILE A 1 502 ? -9.594 8.717 20.300 1.00 94.25 502 ILE A O 1
ATOM 3993 N N . ARG A 1 503 ? -10.701 10.274 21.476 1.00 95.06 503 ARG A N 1
ATOM 3994 C CA . ARG A 1 503 ? -10.318 9.754 22.802 1.00 95.06 503 ARG A CA 1
ATOM 3995 C C . ARG A 1 503 ? -10.923 8.372 23.087 1.00 95.06 503 ARG A C 1
ATOM 3997 O O . ARG A 1 503 ? -10.207 7.511 23.593 1.00 95.06 503 ARG A O 1
ATOM 4004 N N . GLN A 1 504 ? -12.181 8.123 22.714 1.00 92.62 504 GLN A N 1
ATOM 4005 C CA . GLN A 1 504 ? -12.786 6.783 22.804 1.00 92.62 504 GLN A CA 1
ATOM 4006 C C . GLN A 1 504 ? -12.032 5.766 21.932 1.00 92.62 504 GLN A C 1
ATOM 4008 O O . GLN A 1 504 ? -11.677 4.689 22.405 1.00 92.62 504 GLN A O 1
ATOM 4013 N N . VAL A 1 505 ? -11.693 6.131 20.690 1.00 91.62 505 VAL A N 1
ATOM 4014 C CA . VAL A 1 505 ? -10.907 5.269 19.787 1.00 91.62 505 VAL A CA 1
ATOM 4015 C C . VAL A 1 505 ? -9.523 4.970 20.372 1.00 91.62 505 VAL A C 1
ATOM 4017 O O . VAL A 1 505 ? -9.074 3.824 20.332 1.00 91.62 505 VAL A O 1
ATOM 4020 N N . LYS A 1 506 ? -8.856 5.961 20.985 1.00 92.94 506 LYS A N 1
ATOM 4021 C CA . LYS A 1 506 ? -7.593 5.737 21.713 1.00 92.94 506 LYS A CA 1
ATOM 4022 C C . LYS A 1 506 ? -7.758 4.779 22.885 1.00 92.94 506 LYS A C 1
ATOM 4024 O O . LYS A 1 506 ? -6.887 3.938 23.085 1.00 92.94 506 LYS A O 1
ATOM 4029 N N . ALA A 1 507 ? -8.838 4.897 23.655 1.00 92.12 507 ALA A N 1
ATOM 4030 C CA . ALA A 1 507 ? -9.109 3.980 24.756 1.00 92.12 507 ALA A CA 1
ATOM 4031 C C . ALA A 1 507 ? -9.267 2.539 24.250 1.00 92.12 507 ALA A C 1
ATOM 4033 O O . ALA A 1 507 ? -8.637 1.635 24.797 1.00 92.12 507 ALA A O 1
ATOM 4034 N N . ASN A 1 508 ? -10.005 2.338 23.154 1.00 88.75 508 ASN A N 1
ATOM 4035 C CA . ASN A 1 508 ? -10.138 1.032 22.503 1.00 88.75 508 ASN A CA 1
ATOM 4036 C C . ASN A 1 508 ? -8.787 0.491 22.012 1.00 88.75 508 ASN A C 1
ATOM 4038 O O . ASN A 1 508 ? -8.460 -0.669 22.261 1.00 88.75 508 ASN A O 1
ATOM 4042 N N . ALA A 1 509 ? -7.954 1.340 21.403 1.00 88.38 509 ALA A N 1
ATOM 4043 C CA . ALA A 1 509 ? -6.599 0.961 21.006 1.00 88.38 509 ALA A CA 1
ATOM 4044 C C . ALA A 1 509 ? -5.743 0.519 22.211 1.00 88.38 509 ALA A C 1
ATOM 4046 O O . ALA A 1 509 ? -5.080 -0.515 22.149 1.00 88.38 509 ALA A O 1
ATOM 4047 N N . TYR A 1 510 ? -5.787 1.257 23.327 1.00 89.81 510 TYR A N 1
ATOM 4048 C CA . TYR A 1 510 ? -5.085 0.888 24.561 1.00 89.81 510 TYR A CA 1
ATOM 4049 C C . TYR A 1 510 ? -5.591 -0.425 25.162 1.00 89.81 510 TYR A C 1
ATOM 4051 O O . TYR A 1 510 ? -4.785 -1.226 25.632 1.00 89.81 510 TYR A O 1
ATOM 4059 N N . MET A 1 511 ? -6.901 -0.684 25.118 1.00 86.62 511 MET A N 1
ATOM 4060 C CA . MET A 1 511 ? -7.463 -1.961 25.568 1.00 86.62 511 MET A CA 1
ATOM 4061 C C . MET A 1 511 ? -6.947 -3.141 24.742 1.00 86.62 511 MET A C 1
ATOM 4063 O O . MET A 1 511 ? -6.577 -4.158 25.327 1.00 86.62 511 MET A O 1
ATOM 4067 N N . ASN A 1 512 ? -6.839 -2.993 23.418 1.00 81.25 512 ASN A N 1
ATOM 4068 C CA . ASN A 1 512 ? -6.263 -4.022 22.544 1.00 81.25 512 ASN A CA 1
ATOM 4069 C C . ASN A 1 512 ? -4.772 -4.273 22.831 1.00 81.25 512 ASN A C 1
ATOM 4071 O O . ASN A 1 512 ? -4.289 -5.388 22.655 1.00 81.25 512 ASN A O 1
ATOM 4075 N N . MET A 1 513 ? -4.052 -3.261 23.324 1.00 81.56 513 MET A N 1
ATOM 4076 C CA . MET A 1 513 ? -2.662 -3.379 23.792 1.00 81.56 513 MET A CA 1
ATOM 4077 C C . MET A 1 513 ? -2.543 -3.835 25.255 1.00 81.56 513 MET A C 1
ATOM 4079 O O . MET A 1 513 ? -1.439 -3.931 25.780 1.00 81.56 513 MET A O 1
ATOM 4083 N N . SER A 1 514 ? -3.660 -4.127 25.930 1.00 85.81 514 SER A N 1
ATOM 4084 C CA . SER A 1 514 ? -3.709 -4.441 27.367 1.00 85.81 514 SER A CA 1
ATOM 4085 C C . SER A 1 514 ? -3.182 -3.324 28.290 1.00 85.81 514 SER A C 1
ATOM 4087 O O . SER A 1 514 ? -2.896 -3.553 29.464 1.00 85.81 514 SER A O 1
ATOM 4089 N N . GLU A 1 515 ? -3.107 -2.083 27.803 1.00 88.56 515 GLU A N 1
ATOM 4090 C CA . GLU A 1 515 ? -2.708 -0.896 28.572 1.00 88.56 515 GLU A CA 1
ATOM 4091 C C . GLU A 1 515 ? -3.918 -0.256 29.272 1.00 88.56 515 GLU A C 1
ATOM 4093 O O . GLU A 1 515 ? -4.264 0.914 29.085 1.00 88.56 515 GLU A O 1
ATOM 4098 N N . TYR A 1 516 ? -4.598 -1.041 30.106 1.00 91.44 516 TYR A N 1
ATOM 4099 C CA . TYR A 1 516 ? -5.910 -0.673 30.642 1.00 91.44 516 TYR A CA 1
ATOM 4100 C C . TYR A 1 516 ? -5.918 0.610 31.494 1.00 91.44 516 TYR A C 1
ATOM 4102 O O . TYR A 1 516 ? -6.926 1.311 31.541 1.00 91.44 516 TYR A O 1
ATOM 4110 N N . GLY A 1 517 ? -4.804 0.941 32.158 1.00 91.44 517 GLY A N 1
ATOM 4111 C CA . GLY A 1 517 ? -4.681 2.185 32.927 1.00 91.44 517 GLY A CA 1
ATOM 4112 C C . GLY A 1 517 ? -4.694 3.438 32.045 1.00 91.44 517 GLY A C 1
ATOM 4113 O O . GLY A 1 517 ? -5.281 4.450 32.423 1.00 91.44 517 GLY A O 1
ATOM 4114 N N . GLN A 1 518 ? -4.103 3.363 30.847 1.00 93.12 518 GLN A N 1
ATOM 4115 C CA . GLN A 1 518 ? -4.146 4.460 29.878 1.00 93.12 518 GLN A CA 1
ATOM 4116 C C . GLN A 1 518 ? -5.536 4.583 29.251 1.00 93.12 518 GLN A C 1
ATOM 4118 O O . GLN A 1 518 ? -6.048 5.695 29.130 1.00 93.12 518 GLN A O 1
ATOM 4123 N N . ALA A 1 519 ? -6.192 3.456 28.949 1.00 92.81 519 ALA A N 1
ATOM 4124 C CA . ALA A 1 519 ? -7.577 3.456 28.476 1.00 92.81 519 ALA A CA 1
ATOM 4125 C C . ALA A 1 519 ? -8.519 4.191 29.451 1.00 92.81 519 ALA A C 1
ATOM 4127 O O . ALA A 1 519 ? -9.321 5.022 29.030 1.00 92.81 519 ALA A O 1
ATOM 4128 N N . GLU A 1 520 ? -8.368 3.964 30.761 1.00 93.94 520 GLU A N 1
ATOM 4129 C CA . GLU A 1 520 ? -9.160 4.651 31.790 1.00 93.94 520 GLU A CA 1
ATOM 4130 C C . GLU A 1 520 ? -8.922 6.175 31.804 1.00 93.94 520 GLU A C 1
ATOM 4132 O O . GLU A 1 520 ? -9.864 6.956 31.952 1.00 93.94 520 GLU A O 1
ATOM 4137 N N . ILE A 1 521 ? -7.672 6.619 31.624 1.00 95.69 521 ILE A N 1
ATOM 4138 C CA . ILE A 1 521 ? -7.321 8.049 31.555 1.00 95.69 521 ILE A CA 1
ATOM 4139 C C . ILE A 1 521 ? -7.985 8.710 30.342 1.00 95.69 521 ILE A C 1
ATOM 4141 O O . ILE A 1 521 ? -8.557 9.795 30.470 1.00 95.69 521 ILE A O 1
ATOM 4145 N N . GLU A 1 522 ? -7.931 8.056 29.182 1.00 95.88 522 GLU A N 1
ATOM 4146 C CA . GLU A 1 522 ? -8.525 8.550 27.938 1.00 95.88 522 GLU A CA 1
ATOM 4147 C C . GLU A 1 522 ? -10.056 8.679 28.048 1.00 95.88 522 GLU A C 1
ATOM 4149 O O . GLU A 1 522 ? -10.608 9.728 27.703 1.00 95.88 522 GLU A O 1
ATOM 4154 N N . LEU A 1 523 ? -10.743 7.673 28.611 1.00 94.75 523 LEU A N 1
ATOM 4155 C CA . LEU A 1 523 ? -12.199 7.706 28.832 1.00 94.75 523 LEU A CA 1
ATOM 4156 C C . LEU A 1 523 ? -12.611 8.782 29.840 1.00 94.75 523 LEU A C 1
ATOM 4158 O O . LEU A 1 523 ? -13.571 9.523 29.609 1.00 94.75 523 LEU A O 1
ATOM 4162 N N . ARG A 1 524 ? -11.857 8.929 30.937 1.00 94.88 524 ARG A N 1
ATOM 4163 C CA . ARG A 1 524 ? -12.107 9.973 31.940 1.00 94.88 524 ARG A CA 1
ATOM 4164 C C . ARG A 1 524 ? -12.015 11.367 31.326 1.00 94.88 524 ARG A C 1
ATOM 4166 O O . ARG A 1 524 ? -12.845 12.228 31.621 1.00 94.88 524 ARG A O 1
ATOM 4173 N N . GLU A 1 525 ? -11.023 11.590 30.470 1.00 94.75 525 GLU A N 1
ATOM 4174 C CA . GLU A 1 525 ? -10.844 12.862 29.774 1.00 94.75 525 GLU A CA 1
ATOM 4175 C C . GLU A 1 525 ? -11.952 13.113 28.741 1.00 94.75 525 GLU A C 1
ATOM 4177 O O . GLU A 1 525 ? -12.498 14.218 28.690 1.00 94.75 525 GLU A O 1
ATOM 4182 N N . ALA A 1 526 ? -12.352 12.087 27.982 1.00 93.56 526 ALA A N 1
ATOM 4183 C CA . ALA A 1 526 ? -13.484 12.156 27.056 1.00 93.56 526 ALA A CA 1
ATOM 4184 C C . ALA A 1 526 ? -14.776 12.578 27.782 1.00 93.56 526 ALA A C 1
ATOM 4186 O O . ALA A 1 526 ? -15.431 13.550 27.398 1.00 93.56 526 ALA A O 1
ATOM 4187 N N . LYS A 1 527 ? -15.084 11.920 28.906 1.00 94.00 527 LYS A N 1
ATOM 4188 C CA . LYS A 1 527 ? -16.245 12.215 29.759 1.00 94.00 527 LYS A CA 1
ATOM 4189 C C . LYS A 1 527 ? -16.181 13.623 30.350 1.00 94.00 527 LYS A C 1
ATOM 4191 O O . LYS A 1 527 ? -17.183 14.334 30.374 1.00 94.00 527 LYS A O 1
ATOM 4196 N N . ARG A 1 528 ? -14.993 14.071 30.782 1.00 93.12 528 ARG A N 1
ATOM 4197 C CA . ARG A 1 528 ? -14.774 15.432 31.301 1.00 93.12 528 ARG A CA 1
ATOM 4198 C C . ARG A 1 528 ? -15.098 16.497 30.255 1.00 93.12 528 ARG A C 1
ATOM 4200 O O . ARG A 1 528 ? -15.731 17.497 30.594 1.00 93.12 528 ARG A O 1
ATOM 4207 N N . VAL A 1 529 ? -14.649 16.311 29.013 1.00 89.81 529 VAL A N 1
ATOM 4208 C CA . VAL A 1 529 ? -14.903 17.259 27.917 1.00 89.81 529 VAL A CA 1
ATOM 4209 C C . VAL A 1 529 ? -16.374 17.240 27.512 1.00 89.81 529 VAL A C 1
ATOM 4211 O O . VAL A 1 529 ? -16.970 18.314 27.421 1.00 89.81 529 VAL A O 1
ATOM 4214 N N . LEU A 1 530 ? -16.977 16.054 27.377 1.00 90.38 530 LEU A N 1
ATOM 4215 C CA . LEU A 1 530 ? -18.401 15.889 27.072 1.00 90.38 530 LEU A CA 1
ATOM 4216 C C . LEU A 1 530 ? -19.281 16.663 28.068 1.00 90.38 530 LEU A C 1
ATOM 4218 O O . LEU A 1 530 ? -20.075 17.510 27.663 1.00 90.38 530 LEU A O 1
ATOM 4222 N N . SER A 1 531 ? -19.072 16.465 29.374 1.00 88.50 531 SER A N 1
ATOM 4223 C CA . SER A 1 531 ? -19.865 17.134 30.415 1.00 88.50 531 SER A CA 1
ATOM 4224 C C . SER A 1 531 ? -19.650 18.648 30.485 1.00 88.50 531 SER A C 1
ATOM 4226 O O . SER A 1 531 ? -20.556 19.375 30.884 1.00 88.50 531 SER A O 1
ATOM 4228 N N . ARG A 1 532 ? -18.450 19.143 30.148 1.00 87.69 532 ARG A N 1
ATOM 4229 C CA . ARG A 1 532 ? -18.112 20.574 30.272 1.00 87.69 532 ARG A CA 1
ATOM 4230 C C . ARG A 1 532 ? -18.445 21.400 29.036 1.00 87.69 532 ARG A C 1
ATOM 4232 O O . ARG A 1 532 ? -18.722 22.584 29.186 1.00 87.69 532 ARG A O 1
ATOM 4239 N N . ARG A 1 533 ? -18.323 20.822 27.839 1.00 83.81 533 ARG A N 1
ATOM 4240 C CA . ARG A 1 533 ? -18.396 21.565 26.568 1.00 83.81 533 ARG A CA 1
ATOM 4241 C C . ARG A 1 533 ? -19.572 21.174 25.685 1.00 83.81 533 ARG A C 1
ATOM 4243 O O . ARG A 1 533 ? -19.944 21.949 24.816 1.00 83.81 533 ARG A O 1
ATOM 4250 N N . LEU A 1 534 ? -20.156 19.997 25.904 1.00 84.06 534 LEU A N 1
ATOM 4251 C CA . LEU A 1 534 ? -21.223 19.445 25.066 1.00 84.06 534 LEU A CA 1
ATOM 4252 C C . LEU A 1 534 ? -22.515 19.177 25.857 1.00 84.06 534 LEU A C 1
ATOM 4254 O O . LEU A 1 534 ? -23.423 18.516 25.339 1.00 84.06 534 LEU A O 1
ATOM 4258 N N . SER A 1 535 ? -22.614 19.694 27.089 1.00 76.31 535 SER A N 1
ATOM 4259 C CA . SER A 1 535 ? -23.803 19.581 27.934 1.00 76.31 535 SER A CA 1
ATOM 4260 C C . SER A 1 535 ? -25.013 20.220 27.245 1.00 76.31 535 SER A C 1
ATOM 4262 O O . SER A 1 535 ? -25.012 21.401 26.910 1.00 76.31 535 SER A O 1
ATOM 4264 N N . GLY A 1 536 ? -26.048 19.415 26.989 1.00 66.81 536 GLY A N 1
ATOM 4265 C CA . GLY A 1 536 ? -27.279 19.864 26.330 1.00 66.81 536 GLY A CA 1
ATOM 4266 C C . GLY A 1 536 ? -27.301 19.737 24.803 1.00 66.81 536 GLY A C 1
ATOM 4267 O O . GLY A 1 536 ? -28.299 20.106 24.190 1.00 66.81 536 GLY A O 1
ATOM 4268 N N . SER A 1 537 ? -26.259 19.191 24.163 1.00 70.62 537 SER A N 1
ATOM 4269 C CA . SER A 1 537 ? -26.355 18.832 22.739 1.00 70.62 537 SER A CA 1
ATOM 4270 C C . SER A 1 537 ? -27.231 17.586 22.542 1.00 70.62 537 SER A C 1
ATOM 4272 O O . SER A 1 537 ? -27.206 16.684 23.383 1.00 70.62 537 SER A O 1
ATOM 4274 N N . ALA A 1 538 ? -27.984 17.523 21.436 1.00 66.25 538 ALA A N 1
ATOM 4275 C CA . ALA A 1 538 ? -28.922 16.428 21.145 1.00 66.25 538 ALA A CA 1
ATOM 4276 C C . ALA A 1 538 ? -28.273 15.030 21.229 1.00 66.25 538 ALA A C 1
ATOM 4278 O O . ALA A 1 538 ? -28.895 14.093 21.722 1.00 66.25 538 ALA A O 1
ATOM 4279 N N . ASP A 1 539 ? -26.995 14.924 20.855 1.00 72.69 539 ASP A N 1
ATOM 4280 C CA . ASP A 1 539 ? -26.253 13.657 20.817 1.00 72.69 539 ASP A CA 1
ATOM 4281 C C . ASP A 1 539 ? -25.490 13.347 22.121 1.00 72.69 539 ASP A C 1
ATOM 4283 O O . ASP A 1 539 ? -24.991 12.240 22.305 1.00 72.69 539 ASP A O 1
ATOM 4287 N N . SER A 1 540 ? -25.412 14.294 23.068 1.00 78.31 540 SER A N 1
ATOM 4288 C CA . SER A 1 540 ? -24.580 14.160 24.281 1.00 78.31 540 SER A CA 1
ATOM 4289 C C . SER A 1 540 ? -24.933 12.952 25.150 1.00 78.31 540 SER A C 1
ATOM 4291 O O . SER A 1 540 ? -24.051 12.345 25.756 1.00 78.31 540 SER A O 1
ATOM 4293 N N . THR A 1 541 ? -26.215 12.586 25.196 1.00 80.81 541 THR A N 1
ATOM 4294 C CA . THR A 1 541 ? -26.688 11.432 25.973 1.00 80.81 541 THR A CA 1
ATOM 4295 C C . THR A 1 541 ? -26.274 10.116 25.317 1.00 80.81 541 THR A C 1
ATOM 4297 O O . THR A 1 541 ? -25.892 9.186 26.021 1.00 80.81 541 THR A O 1
ATOM 4300 N N . GLN A 1 542 ? -26.299 10.049 23.982 1.00 83.38 542 GLN A N 1
ATOM 4301 C CA . GLN A 1 542 ? -25.859 8.872 23.236 1.00 83.38 542 GLN A CA 1
ATOM 4302 C C . GLN A 1 542 ? -24.342 8.686 23.369 1.00 83.38 542 GLN A C 1
ATOM 4304 O O . GLN A 1 542 ? -23.888 7.616 23.764 1.00 83.38 542 GLN A O 1
ATOM 4309 N N . THR A 1 543 ? -23.554 9.743 23.153 1.00 84.44 543 THR A N 1
ATOM 4310 C CA . THR A 1 543 ? -22.092 9.670 23.307 1.00 84.44 543 THR A CA 1
ATOM 4311 C C . THR A 1 543 ? -21.690 9.292 24.735 1.00 84.44 543 THR A C 1
ATOM 4313 O O . THR A 1 543 ? -20.754 8.523 24.930 1.00 84.44 543 THR A O 1
ATOM 4316 N N . LEU A 1 544 ? -22.408 9.777 25.758 1.00 88.00 544 LEU A N 1
ATOM 4317 C CA . LEU A 1 544 ? -22.159 9.361 27.142 1.00 88.00 544 LEU A CA 1
ATOM 4318 C C . LEU A 1 544 ? -22.388 7.856 27.329 1.00 88.00 544 LEU A C 1
ATOM 4320 O O . LEU A 1 544 ? -21.580 7.208 27.992 1.00 88.00 544 LEU A O 1
ATOM 4324 N N . ARG A 1 545 ? -23.450 7.303 26.736 1.00 85.00 545 ARG A N 1
ATOM 4325 C CA . ARG A 1 545 ? -23.729 5.862 26.785 1.00 85.00 545 ARG A CA 1
ATOM 4326 C C . ARG A 1 545 ? -22.647 5.047 26.083 1.00 85.00 545 ARG A C 1
ATOM 4328 O O . ARG A 1 545 ? -22.214 4.044 26.633 1.00 85.00 545 ARG A O 1
ATOM 4335 N N . GLU A 1 546 ? -22.134 5.507 24.946 1.00 87.00 546 GLU A N 1
ATOM 4336 C CA . GLU A 1 546 ? -21.003 4.862 24.258 1.00 87.00 546 GLU A CA 1
ATOM 4337 C C . GLU A 1 546 ? -19.728 4.859 25.126 1.00 87.00 546 GLU A C 1
ATOM 4339 O O . GLU A 1 546 ? -19.018 3.851 25.201 1.00 87.00 546 GLU A O 1
ATOM 4344 N N . ILE A 1 547 ? -19.450 5.957 25.848 1.00 90.12 547 ILE A N 1
ATOM 4345 C CA . ILE A 1 547 ? -18.363 6.000 26.844 1.00 90.12 547 ILE A CA 1
ATOM 4346 C C . ILE A 1 547 ? -18.620 4.969 27.951 1.00 90.12 547 ILE A C 1
ATOM 4348 O O . ILE A 1 547 ? -17.706 4.232 28.307 1.00 90.12 547 ILE A O 1
ATOM 4352 N N . GLN A 1 548 ? -19.845 4.890 28.477 1.00 90.31 548 GLN A N 1
ATOM 4353 C CA . GLN A 1 548 ? -20.207 3.952 29.545 1.00 90.31 548 GLN A CA 1
ATOM 4354 C C . GLN A 1 548 ? -20.128 2.484 29.106 1.00 90.31 548 GLN A C 1
ATOM 4356 O O . GLN A 1 548 ? -19.676 1.653 29.888 1.00 90.31 548 GLN A O 1
ATOM 4361 N N . ASP A 1 549 ? -20.511 2.159 27.869 1.00 89.06 549 ASP A N 1
ATOM 4362 C CA . ASP A 1 549 ? -20.324 0.821 27.293 1.00 89.06 549 ASP A CA 1
ATOM 4363 C C . ASP A 1 549 ? -18.840 0.449 27.253 1.00 89.06 549 ASP A C 1
ATOM 4365 O O . ASP A 1 549 ? -18.450 -0.653 27.643 1.00 89.06 549 ASP A O 1
ATOM 4369 N N . THR A 1 550 ? -17.999 1.400 26.841 1.00 89.62 550 THR A N 1
ATOM 4370 C CA . THR A 1 550 ? -16.545 1.211 26.798 1.00 89.62 550 THR A CA 1
ATOM 4371 C C . THR A 1 550 ? -15.954 1.055 28.205 1.00 89.62 550 THR A C 1
ATOM 4373 O O . THR A 1 550 ? -15.116 0.181 28.425 1.00 89.62 550 THR A O 1
ATOM 4376 N N . GLU A 1 551 ? -16.413 1.850 29.180 1.00 92.75 551 GLU A N 1
ATOM 4377 C CA . GLU A 1 551 ? -16.037 1.731 30.600 1.00 92.75 551 GLU A CA 1
ATOM 4378 C C . GLU A 1 551 ? -16.447 0.358 31.168 1.00 92.75 551 GLU A C 1
ATOM 4380 O O . GLU A 1 551 ? -15.645 -0.304 31.829 1.00 92.75 551 GLU A O 1
ATOM 4385 N N . ALA A 1 552 ? -17.659 -0.115 30.862 1.00 90.94 552 ALA A N 1
ATOM 4386 C CA . ALA A 1 552 ? -18.143 -1.418 31.307 1.00 90.94 552 ALA A CA 1
ATOM 4387 C C . ALA A 1 552 ? -17.305 -2.563 30.719 1.00 90.94 552 ALA A C 1
ATOM 4389 O O . ALA A 1 552 ? -16.890 -3.464 31.454 1.00 90.94 552 ALA A O 1
ATOM 4390 N N . TYR A 1 553 ? -17.001 -2.510 29.418 1.00 90.75 553 TYR A N 1
ATOM 4391 C CA . TYR A 1 553 ? -16.122 -3.485 28.773 1.00 90.75 553 TYR A CA 1
ATOM 4392 C C . TYR A 1 553 ? -14.710 -3.469 29.375 1.00 90.75 553 TYR A C 1
ATOM 4394 O O . TYR A 1 553 ? -14.171 -4.530 29.695 1.00 90.75 553 TYR A O 1
ATOM 4402 N N . LEU A 1 554 ? -14.139 -2.287 29.628 1.00 91.88 554 LEU A N 1
ATOM 4403 C CA . LEU A 1 554 ? -12.847 -2.140 30.300 1.00 91.88 554 LEU A CA 1
ATOM 4404 C C . LEU A 1 554 ? -12.842 -2.833 31.671 1.00 91.88 554 LEU A C 1
ATOM 4406 O O . LEU A 1 554 ? -11.926 -3.605 31.962 1.00 91.88 554 LEU A O 1
ATOM 4410 N N . SER A 1 555 ? -13.873 -2.621 32.496 1.00 91.81 555 SER A N 1
ATOM 4411 C CA . SER A 1 555 ? -14.001 -3.278 33.804 1.00 91.81 555 SER A CA 1
ATOM 4412 C C . SER A 1 555 ? -14.127 -4.802 33.688 1.00 91.81 555 SER A C 1
ATOM 4414 O O . SER A 1 555 ? -13.551 -5.520 34.508 1.00 91.81 555 SER A O 1
ATOM 4416 N N . VAL A 1 556 ? -14.825 -5.310 32.665 1.00 89.50 556 VAL A N 1
ATOM 4417 C CA . VAL A 1 556 ? -14.924 -6.754 32.373 1.00 89.50 556 VAL A CA 1
ATOM 4418 C C . VAL A 1 556 ? -13.561 -7.339 32.004 1.00 89.50 556 VAL A C 1
ATOM 4420 O O . VAL A 1 556 ? -13.201 -8.409 32.492 1.00 89.50 556 VAL A O 1
ATOM 4423 N N . VAL A 1 557 ? -12.791 -6.658 31.154 1.00 87.25 557 VAL A N 1
ATOM 4424 C CA . VAL A 1 557 ? -11.475 -7.140 30.704 1.00 87.25 557 VAL A CA 1
ATOM 4425 C C . VAL A 1 557 ? -10.429 -7.051 31.823 1.00 87.25 557 VAL A C 1
ATOM 4427 O O . VAL A 1 557 ? -9.616 -7.959 31.966 1.00 87.25 557 VAL A O 1
ATOM 4430 N N . GLN A 1 558 ? -10.493 -6.023 32.677 1.00 88.06 558 GLN A N 1
ATOM 4431 C CA . GLN A 1 558 ? -9.647 -5.890 33.873 1.00 88.06 558 GLN A CA 1
ATOM 4432 C C . GLN A 1 558 ? -10.011 -6.874 35.004 1.00 88.06 558 GLN A C 1
ATOM 4434 O O . GLN A 1 558 ? -9.288 -6.953 35.996 1.00 88.06 558 GLN A O 1
ATOM 4439 N N . GLY A 1 559 ? -11.146 -7.576 34.911 1.00 87.00 559 GLY A N 1
ATOM 4440 C CA . GLY A 1 559 ? -11.647 -8.445 35.979 1.00 87.00 559 GLY A CA 1
ATOM 4441 C C . GLY A 1 559 ? -12.192 -7.693 37.202 1.00 87.00 559 GLY A C 1
ATOM 4442 O O . GLY A 1 559 ? -12.302 -8.265 38.287 1.00 87.00 559 GLY A O 1
ATOM 4443 N N . LYS A 1 560 ? -12.563 -6.414 37.058 1.00 90.62 560 LYS A N 1
ATOM 4444 C CA . LYS A 1 560 ? -13.225 -5.614 38.105 1.00 90.62 560 LYS A CA 1
ATOM 4445 C C . LYS A 1 560 ? -14.721 -5.947 38.162 1.00 90.62 560 LYS A C 1
ATOM 4447 O O . LYS A 1 560 ? -15.577 -5.109 37.881 1.00 90.62 560 LYS A O 1
ATOM 4452 N N . TRP A 1 561 ? -15.045 -7.188 38.523 1.00 89.12 561 TRP A N 1
ATOM 4453 C CA . TRP A 1 561 ? -16.389 -7.760 38.362 1.00 89.12 561 TRP A CA 1
ATOM 4454 C C . TRP A 1 561 ? -17.506 -6.985 39.070 1.00 89.12 561 TRP A C 1
ATOM 4456 O O . TRP A 1 561 ? -18.581 -6.815 38.503 1.00 89.12 561 TRP A O 1
ATOM 4466 N N . ALA A 1 562 ? -17.263 -6.472 40.280 1.00 87.69 562 ALA A N 1
ATOM 4467 C CA . ALA A 1 562 ? -18.265 -5.701 41.024 1.00 87.69 562 ALA A CA 1
ATOM 4468 C C . ALA A 1 562 ? -18.628 -4.383 40.317 1.00 87.69 562 ALA A C 1
ATOM 4470 O O . ALA A 1 562 ? -19.797 -4.002 40.244 1.00 87.69 562 ALA A O 1
ATOM 4471 N N . GLU A 1 563 ? -17.626 -3.697 39.766 1.00 89.44 563 GLU A N 1
ATOM 4472 C CA . GLU A 1 563 ? -17.819 -2.449 39.032 1.00 89.44 563 GLU A CA 1
ATOM 4473 C C . GLU A 1 563 ? -18.473 -2.695 37.669 1.00 89.44 563 GLU A C 1
ATOM 4475 O O . GLU A 1 563 ? -19.452 -2.022 37.343 1.00 89.44 563 GLU A O 1
ATOM 4480 N N . ALA A 1 564 ? -18.001 -3.709 36.935 1.00 89.56 564 ALA A N 1
ATOM 4481 C CA . ALA A 1 564 ? -18.608 -4.156 35.684 1.00 89.56 564 ALA A CA 1
ATOM 4482 C C . ALA A 1 564 ? -20.091 -4.512 35.876 1.00 89.56 564 ALA A C 1
ATOM 4484 O O . ALA A 1 564 ? -20.947 -4.033 35.136 1.00 89.56 564 ALA A O 1
ATOM 4485 N N . GLY A 1 565 ? -20.414 -5.292 36.912 1.00 87.94 565 GLY A N 1
ATOM 4486 C CA . GLY A 1 565 ? -21.785 -5.692 37.225 1.00 87.94 565 GLY A CA 1
ATOM 4487 C C . GLY A 1 565 ? -22.693 -4.501 37.531 1.00 87.94 565 GLY A C 1
ATOM 4488 O O . GLY A 1 565 ? -23.811 -4.440 37.020 1.00 87.94 565 GLY A O 1
ATOM 4489 N N . ARG A 1 566 ? -22.206 -3.519 38.303 1.00 91.50 566 ARG A N 1
ATOM 4490 C CA . ARG A 1 566 ? -22.946 -2.279 38.588 1.00 91.50 566 ARG A CA 1
ATOM 4491 C C . ARG A 1 566 ? -23.254 -1.503 37.304 1.00 91.50 566 ARG A C 1
ATOM 4493 O O . ARG A 1 566 ? -24.415 -1.186 37.066 1.00 91.50 566 ARG A O 1
ATOM 4500 N N . MET A 1 567 ? -22.240 -1.245 36.474 1.00 90.94 567 MET A N 1
ATOM 4501 C CA . MET A 1 567 ? -22.396 -0.482 35.226 1.00 90.94 567 MET A CA 1
ATOM 4502 C C . MET A 1 567 ? -23.322 -1.193 34.232 1.00 90.94 567 MET A C 1
ATOM 4504 O O . MET A 1 567 ? -24.243 -0.583 33.695 1.00 90.94 567 MET A O 1
ATOM 4508 N N . LEU A 1 568 ? -23.127 -2.499 34.022 1.00 90.12 568 LEU A N 1
ATOM 4509 C CA . LEU A 1 568 ? -23.949 -3.289 33.102 1.00 90.12 568 LEU A CA 1
ATOM 4510 C C . LEU A 1 568 ? -25.406 -3.390 33.572 1.00 90.12 568 LEU A C 1
ATOM 4512 O O . LEU A 1 568 ? -26.307 -3.394 32.740 1.00 90.12 568 LEU A O 1
ATOM 4516 N N . THR A 1 569 ? -25.655 -3.444 34.885 1.00 89.38 569 THR A N 1
ATOM 4517 C CA . THR A 1 569 ? -27.025 -3.440 35.429 1.00 89.38 569 THR A CA 1
ATOM 4518 C C . THR A 1 569 ? -27.732 -2.128 35.107 1.00 89.38 569 THR A C 1
ATOM 4520 O O . THR A 1 569 ? -28.874 -2.153 34.661 1.00 89.38 569 THR A O 1
ATOM 4523 N N . GLU A 1 570 ? -27.052 -0.990 35.268 1.00 87.94 570 GLU A N 1
ATOM 4524 C CA . GLU A 1 570 ? -27.584 0.327 34.893 1.00 87.94 570 GLU A CA 1
ATOM 4525 C C . GLU A 1 570 ? -27.880 0.419 33.388 1.00 87.94 570 GLU A C 1
ATOM 4527 O O . GLU A 1 570 ? -28.974 0.828 32.993 1.00 87.94 570 GLU A O 1
ATOM 4532 N N . LEU A 1 571 ? -26.939 -0.022 32.545 1.00 86.75 571 LEU A N 1
ATOM 4533 C CA . LEU A 1 571 ? -27.075 0.007 31.084 1.00 86.75 571 LEU A CA 1
ATOM 4534 C C . LEU A 1 571 ? -28.196 -0.907 30.563 1.00 86.75 571 LEU A C 1
ATOM 4536 O O . LEU A 1 571 ? -28.845 -0.575 29.569 1.00 86.75 571 LEU A O 1
ATOM 4540 N N . LEU A 1 572 ? -28.423 -2.052 31.215 1.00 86.25 572 LEU A N 1
ATOM 4541 C CA . LEU A 1 572 ? -29.487 -2.999 30.865 1.00 86.25 572 LEU A CA 1
ATOM 4542 C C . LEU A 1 572 ? -30.853 -2.603 31.444 1.00 86.25 572 LEU A C 1
ATOM 4544 O O . LEU A 1 572 ? -31.870 -2.909 30.829 1.00 86.25 572 LEU A O 1
ATOM 4548 N N . ALA A 1 573 ? -30.898 -1.928 32.598 1.00 84.19 573 ALA A N 1
ATOM 4549 C CA . ALA A 1 573 ? -32.147 -1.477 33.219 1.00 84.19 573 ALA A CA 1
ATOM 4550 C C . ALA A 1 573 ? -32.792 -0.299 32.473 1.00 84.19 573 ALA A C 1
ATOM 4552 O O . ALA A 1 573 ? -34.015 -0.164 32.479 1.00 84.19 573 ALA A O 1
ATOM 4553 N N . TYR A 1 574 ? -31.983 0.532 31.807 1.00 81.38 574 TYR A N 1
ATOM 4554 C CA . TYR A 1 574 ? -32.446 1.706 31.063 1.00 81.38 574 TYR A CA 1
ATOM 4555 C C . TYR A 1 574 ? -32.024 1.650 29.584 1.00 81.38 574 TYR A C 1
ATOM 4557 O O . TYR A 1 574 ? -31.240 2.498 29.131 1.00 81.38 574 TYR A O 1
ATOM 4565 N N . PRO A 1 575 ? -32.524 0.673 28.801 1.00 70.06 575 PRO A N 1
ATOM 4566 C CA . PRO A 1 575 ? -32.150 0.519 27.400 1.00 70.06 575 PRO A CA 1
ATOM 4567 C C . PRO A 1 575 ? -32.558 1.744 26.570 1.00 70.06 575 PRO A C 1
ATOM 4569 O O . PRO A 1 575 ? -33.495 2.470 26.902 1.00 70.06 575 PRO A O 1
ATOM 4572 N N . GLU A 1 576 ? -31.813 2.014 25.498 1.00 74.81 576 GLU A N 1
ATOM 4573 C CA . GLU A 1 576 ? -32.175 3.084 24.562 1.00 74.81 576 GLU A CA 1
ATOM 4574 C C . GLU A 1 576 ? -33.473 2.703 23.833 1.00 74.81 576 GLU A C 1
ATOM 4576 O O . GLU A 1 576 ? -33.640 1.527 23.502 1.00 74.81 576 GLU A O 1
ATOM 4581 N N . PRO A 1 577 ? -34.362 3.665 23.510 1.00 65.50 577 PRO A N 1
ATOM 4582 C CA . PRO A 1 577 ? -35.632 3.379 22.834 1.00 65.50 577 PRO A CA 1
ATOM 4583 C C . PRO A 1 577 ? -35.481 2.622 21.505 1.00 65.50 577 PRO A C 1
ATOM 4585 O O . PRO A 1 577 ? -36.404 1.932 21.094 1.00 65.50 577 PRO A O 1
ATOM 4588 N N . ASN A 1 578 ? -34.315 2.740 20.858 1.00 66.44 578 ASN A N 1
ATOM 4589 C CA . ASN A 1 578 ? -33.957 2.091 19.594 1.00 66.44 578 ASN A CA 1
ATOM 4590 C C . ASN A 1 578 ? -32.588 1.390 19.689 1.00 66.44 578 ASN A C 1
ATOM 4592 O O . ASN A 1 578 ? -31.790 1.472 18.755 1.00 66.44 578 ASN A O 1
ATOM 4596 N N . ALA A 1 579 ? -32.273 0.775 20.834 1.00 67.62 579 ALA A N 1
ATOM 4597 C CA . ALA A 1 579 ? -31.003 0.071 21.003 1.00 67.62 579 ALA A CA 1
ATOM 4598 C C . ALA A 1 579 ? -30.848 -1.035 19.944 1.00 67.62 579 ALA A C 1
ATOM 4600 O O . ALA A 1 579 ? -31.750 -1.853 19.753 1.00 67.62 579 ALA A O 1
ATOM 4601 N N . GLU A 1 580 ? -29.692 -1.085 19.281 1.00 71.62 580 GLU A N 1
ATOM 4602 C CA . GLU A 1 580 ? -29.388 -2.166 18.344 1.00 71.62 580 GLU A CA 1
ATOM 4603 C C . GLU A 1 580 ? -29.382 -3.524 19.071 1.00 71.62 580 GLU A C 1
ATOM 4605 O O . GLU A 1 580 ? -28.727 -3.654 20.114 1.00 71.62 580 GLU A O 1
ATOM 4610 N N . PRO A 1 581 ? -30.053 -4.559 18.525 1.00 78.00 581 PRO A N 1
ATOM 4611 C CA . PRO A 1 581 ? -30.104 -5.881 19.148 1.00 78.00 581 PRO A CA 1
ATOM 4612 C C . PRO A 1 581 ? -28.719 -6.476 19.442 1.00 78.00 581 PRO A C 1
ATOM 4614 O O . PRO A 1 581 ? -28.536 -7.133 20.465 1.00 78.00 581 PRO A O 1
ATOM 4617 N N . SER A 1 582 ? -27.730 -6.201 18.587 1.00 76.50 582 SER A N 1
ATOM 4618 C CA . SER A 1 582 ? -26.333 -6.622 18.756 1.00 76.50 582 SER A CA 1
ATOM 4619 C C . SER A 1 582 ? -25.690 -6.029 20.014 1.00 76.50 582 SER A C 1
ATOM 4621 O O . SER A 1 582 ? -25.084 -6.765 20.791 1.00 76.50 582 SER A O 1
ATOM 4623 N N . LYS A 1 583 ? -25.868 -4.725 20.269 1.00 77.31 583 LYS A N 1
ATOM 4624 C CA . LYS A 1 583 ? -25.338 -4.047 21.466 1.00 77.31 583 LYS A CA 1
ATOM 4625 C C . LYS A 1 583 ? -25.971 -4.591 22.743 1.00 77.31 583 LYS A C 1
ATOM 4627 O O . LYS A 1 583 ? -25.287 -4.812 23.741 1.00 77.31 583 LYS A O 1
ATOM 4632 N N . VAL A 1 584 ? -27.278 -4.851 22.713 1.00 82.56 584 VAL A N 1
ATOM 4633 C CA . VAL A 1 584 ? -27.997 -5.443 23.850 1.00 82.56 584 VAL A CA 1
ATOM 4634 C C . VAL A 1 584 ? -27.494 -6.863 24.121 1.00 82.56 584 VAL A C 1
ATOM 4636 O O . VAL A 1 584 ? -27.150 -7.180 25.261 1.00 82.56 584 VAL A O 1
ATOM 4639 N N . ALA A 1 585 ? -27.357 -7.691 23.081 1.00 82.81 585 ALA A N 1
ATOM 4640 C CA . ALA A 1 585 ? -26.789 -9.033 23.194 1.00 82.81 585 ALA A CA 1
ATOM 4641 C C . ALA A 1 585 ? -25.358 -9.010 23.757 1.00 82.81 585 ALA A C 1
ATOM 4643 O O . ALA A 1 585 ? -25.032 -9.789 24.652 1.00 82.81 585 ALA A O 1
ATOM 4644 N N . GLN A 1 586 ? -24.526 -8.066 23.313 1.00 85.69 586 GLN A N 1
ATOM 4645 C CA . GLN A 1 586 ? -23.157 -7.907 23.797 1.00 85.69 586 GLN A CA 1
ATOM 4646 C C . GLN A 1 586 ? -23.102 -7.535 25.288 1.00 85.69 586 GLN A C 1
ATOM 4648 O O . GLN A 1 586 ? -22.341 -8.137 26.048 1.00 85.69 586 GLN A O 1
ATOM 4653 N N . ARG A 1 587 ? -23.961 -6.615 25.747 1.00 88.88 587 ARG A N 1
ATOM 4654 C CA . ARG A 1 587 ? -24.099 -6.287 27.178 1.00 88.88 587 ARG A CA 1
ATOM 4655 C C . ARG A 1 587 ? -24.560 -7.495 27.996 1.00 88.88 587 ARG A C 1
ATOM 4657 O O . ARG A 1 587 ? -24.039 -7.726 29.088 1.00 88.88 587 ARG A O 1
ATOM 4664 N N . HIS A 1 588 ? -25.496 -8.291 27.475 1.00 87.62 588 HIS A N 1
ATOM 4665 C CA . HIS A 1 588 ? -25.922 -9.538 28.117 1.00 87.62 588 HIS A CA 1
ATOM 4666 C C . HIS A 1 588 ? -24.791 -10.567 28.202 1.00 87.62 588 HIS A C 1
ATOM 4668 O O . HIS A 1 588 ? -24.616 -11.168 29.260 1.00 87.62 588 HIS A O 1
ATOM 4674 N N . TYR A 1 589 ? -23.991 -10.723 27.145 1.00 87.88 589 TYR A N 1
ATOM 4675 C CA . TYR A 1 589 ? -22.804 -11.580 27.143 1.00 87.88 589 TYR A CA 1
ATOM 4676 C C . TYR A 1 589 ? -21.781 -11.133 28.202 1.00 87.88 589 TYR A C 1
ATOM 4678 O O . TYR A 1 589 ? -21.316 -11.934 29.017 1.00 87.88 589 TYR A O 1
ATOM 4686 N N . TRP A 1 590 ? -21.482 -9.834 28.278 1.00 90.75 590 TRP A N 1
ATOM 4687 C CA . TRP A 1 590 ? -20.599 -9.276 29.308 1.00 90.75 590 TRP A CA 1
ATOM 4688 C C . TRP A 1 590 ? -21.139 -9.475 30.730 1.00 90.75 590 TRP A C 1
ATOM 4690 O O . TRP A 1 590 ? -20.378 -9.798 31.649 1.00 90.75 590 TRP A O 1
ATOM 4700 N N . MET A 1 591 ? -22.454 -9.340 30.917 1.00 90.12 591 MET A N 1
ATOM 4701 C CA . MET A 1 591 ? -23.116 -9.610 32.193 1.00 90.12 591 MET A CA 1
ATOM 4702 C C . MET A 1 591 ? -23.036 -11.096 32.557 1.00 90.12 591 MET A C 1
ATOM 4704 O O . MET A 1 591 ? -22.724 -11.422 33.700 1.00 90.12 591 MET A O 1
ATOM 4708 N N . ALA A 1 592 ? -23.255 -12.002 31.600 1.00 85.50 592 ALA A N 1
ATOM 4709 C CA . ALA A 1 592 ? -23.129 -13.443 31.807 1.00 85.50 592 ALA A CA 1
ATOM 4710 C C . ALA A 1 592 ? -21.705 -13.816 32.240 1.00 85.50 592 ALA A C 1
ATOM 4712 O O . ALA A 1 592 ? -21.528 -14.515 33.239 1.00 85.50 592 ALA A O 1
ATOM 4713 N N . LYS A 1 593 ? -20.689 -13.267 31.560 1.00 86.06 593 LYS A N 1
ATOM 4714 C CA . LYS A 1 593 ? -19.275 -13.441 31.921 1.00 86.06 593 LYS A CA 1
ATOM 4715 C C . LYS A 1 593 ? -18.981 -12.946 33.342 1.00 86.06 593 LYS A C 1
ATOM 4717 O O . LYS A 1 593 ? -18.319 -13.639 34.111 1.00 86.06 593 LYS A O 1
ATOM 4722 N N . THR A 1 594 ? -19.514 -11.781 33.708 1.00 87.44 594 THR A N 1
ATOM 4723 C CA . THR A 1 594 ? -19.354 -11.197 35.050 1.00 87.44 594 THR A CA 1
ATOM 4724 C C . THR A 1 594 ? -20.016 -12.065 36.122 1.00 87.44 594 THR A C 1
ATOM 4726 O O . THR A 1 594 ? -19.396 -12.381 37.135 1.00 87.44 594 THR A O 1
ATOM 4729 N N . LYS A 1 595 ? -21.260 -12.503 35.893 1.00 87.12 595 LYS A N 1
ATOM 4730 C CA . LYS A 1 595 ? -22.004 -13.355 36.827 1.00 87.12 595 LYS A CA 1
ATOM 4731 C C . LYS A 1 595 ? -21.352 -14.718 37.032 1.00 87.12 595 LYS A C 1
ATOM 4733 O O . LYS A 1 595 ? -21.276 -15.172 38.175 1.00 87.12 595 LYS A O 1
ATOM 4738 N N . ALA A 1 596 ? -20.851 -15.325 35.956 1.00 84.69 596 ALA A N 1
ATOM 4739 C CA . ALA A 1 596 ? -20.105 -16.575 36.010 1.00 84.69 596 ALA A CA 1
ATOM 4740 C C . ALA A 1 596 ? -18.821 -16.427 36.844 1.00 84.69 596 ALA A C 1
ATOM 4742 O O . ALA A 1 596 ? -18.551 -17.263 37.702 1.00 84.69 596 ALA A O 1
ATOM 4743 N N . ALA A 1 597 ? -18.071 -15.335 36.659 1.00 83.06 597 ALA A N 1
ATOM 4744 C CA . ALA A 1 597 ? -16.834 -15.080 37.400 1.00 83.06 597 ALA A CA 1
ATOM 4745 C C . ALA A 1 597 ? -17.045 -14.872 38.914 1.00 83.06 597 ALA A C 1
ATOM 4747 O O . ALA A 1 597 ? -16.154 -15.177 39.702 1.00 83.06 597 ALA A O 1
ATOM 4748 N N . VAL A 1 598 ? -18.218 -14.377 39.327 1.00 86.94 598 VAL A N 1
ATOM 4749 C CA . VAL A 1 598 ? -18.577 -14.145 40.743 1.00 86.94 598 VAL A CA 1
ATOM 4750 C C . VAL A 1 598 ? -19.389 -15.316 41.337 1.00 86.94 598 VAL A C 1
ATOM 4752 O O . VAL A 1 598 ? -19.762 -15.281 42.505 1.00 86.94 598 VAL A O 1
ATOM 4755 N N . GLY A 1 599 ? -19.648 -16.381 40.567 1.00 78.75 599 GLY A N 1
ATOM 4756 C CA . GLY A 1 599 ? -20.358 -17.576 41.044 1.00 78.75 599 GLY A CA 1
ATOM 4757 C C . GLY A 1 599 ? -21.859 -17.368 41.277 1.00 78.75 599 GLY A C 1
ATOM 4758 O O . GLY A 1 599 ? -22.436 -17.970 42.179 1.00 78.75 599 GLY A O 1
ATOM 4759 N N . THR A 1 600 ? -22.492 -16.496 40.490 1.00 81.31 600 THR A N 1
ATOM 4760 C CA . THR A 1 600 ? -23.927 -16.168 40.595 1.00 81.31 600 THR A CA 1
ATOM 4761 C C . THR A 1 600 ? -24.750 -16.823 39.484 1.00 81.31 600 THR A C 1
ATOM 4763 O O . THR A 1 600 ? -24.210 -17.221 38.455 1.00 81.31 600 THR A O 1
ATOM 4766 N N . ASP A 1 601 ? -26.067 -16.930 39.685 1.00 76.12 601 ASP A N 1
ATOM 4767 C CA . ASP A 1 601 ? -26.971 -17.596 38.743 1.00 76.12 601 ASP A CA 1
ATOM 4768 C C . ASP A 1 601 ? -26.985 -16.931 37.347 1.00 76.12 601 ASP A C 1
ATOM 4770 O O . ASP A 1 601 ? -27.296 -15.742 37.190 1.00 76.12 601 ASP A O 1
ATOM 4774 N N . ILE A 1 602 ? -26.668 -17.737 36.329 1.00 76.81 602 ILE A N 1
ATOM 4775 C CA . ILE A 1 602 ? -26.624 -17.381 34.904 1.00 76.81 602 ILE A CA 1
ATOM 4776 C C . ILE A 1 602 ? -27.805 -17.949 34.103 1.00 76.81 602 ILE A C 1
ATOM 4778 O O . ILE A 1 602 ? -27.866 -17.727 32.897 1.00 76.81 602 ILE A O 1
ATOM 4782 N N . SER A 1 603 ? -28.755 -18.644 34.738 1.00 68.31 603 SER A N 1
ATOM 4783 C CA . SER A 1 603 ? -29.857 -19.360 34.067 1.00 68.31 603 SER A CA 1
ATOM 4784 C C . SER A 1 603 ? -30.644 -18.476 33.094 1.00 68.31 603 SER A C 1
ATOM 4786 O O . SER A 1 603 ? -30.947 -18.880 31.974 1.00 68.31 603 SER A O 1
ATOM 4788 N N . ALA A 1 604 ? -30.906 -17.226 33.485 1.00 63.25 604 ALA A N 1
ATOM 4789 C CA . ALA A 1 604 ? -31.620 -16.246 32.666 1.00 63.25 604 ALA A CA 1
ATOM 4790 C C . ALA A 1 604 ? -30.794 -15.656 31.501 1.00 63.25 604 ALA A C 1
ATOM 4792 O O . ALA A 1 604 ? -31.339 -14.900 30.709 1.00 63.25 604 ALA A O 1
ATOM 4793 N N . LEU A 1 605 ? -29.496 -15.963 31.402 1.00 67.12 605 LEU A N 1
ATOM 4794 C CA . LEU A 1 605 ? -28.565 -15.456 30.381 1.00 67.12 605 LEU A CA 1
ATOM 4795 C C . LEU A 1 605 ? -27.868 -16.587 29.602 1.00 67.12 605 LEU A C 1
ATOM 4797 O O . LEU A 1 605 ? -26.962 -16.322 28.817 1.00 67.12 605 LEU A O 1
ATOM 4801 N N . ALA A 1 606 ? -28.271 -17.845 29.810 1.00 58.66 606 ALA A N 1
ATOM 4802 C CA . ALA A 1 606 ? -27.618 -19.015 29.218 1.00 58.66 606 ALA A CA 1
ATOM 4803 C C . ALA A 1 606 ? -27.686 -19.049 27.678 1.00 58.66 606 ALA A C 1
ATOM 4805 O O . ALA A 1 606 ? -26.836 -19.653 27.038 1.00 58.66 606 ALA A O 1
ATOM 4806 N N . HIS A 1 607 ? -28.675 -18.378 27.083 1.00 55.25 607 HIS A N 1
ATOM 4807 C CA . HIS A 1 607 ? -28.843 -18.235 25.632 1.00 55.25 607 HIS A CA 1
ATOM 4808 C C . HIS A 1 607 ? -27.933 -17.165 25.005 1.00 55.25 607 HIS A C 1
ATOM 4810 O O . HIS A 1 607 ? -27.905 -17.036 23.786 1.00 55.25 607 HIS A O 1
ATOM 4816 N N . SER A 1 608 ? -27.213 -16.397 25.828 1.00 48.91 608 SER A N 1
ATOM 4817 C CA . SER A 1 608 ? -26.321 -15.310 25.406 1.00 48.91 608 SER A CA 1
ATOM 4818 C C . SER A 1 608 ? -24.836 -15.681 25.535 1.00 48.91 608 SER A C 1
ATOM 4820 O O . SER A 1 608 ? -23.998 -14.779 25.549 1.00 48.91 608 SER A O 1
ATOM 4822 N N . GLN A 1 609 ? -24.525 -16.973 25.712 1.00 44.31 609 GLN A N 1
ATOM 4823 C CA . GLN A 1 609 ? -23.163 -17.513 25.811 1.00 44.31 609 GLN A CA 1
ATOM 4824 C C . GLN A 1 609 ? -22.547 -17.828 24.453 1.00 44.31 609 GLN A C 1
ATOM 4826 O O . GLN A 1 609 ? -23.281 -18.337 23.576 1.00 44.31 609 GLN A O 1
#

Secondary structure (DSSP, 8-state):
-------------------------------PPPP--HHHHHHHHHHHHHTTTSTTT--EEEEEE-STTSSHHHHHHHHHHHHHHHH--EEEEEEETSHHHHHHHHHHHHHHHHSSPPPTT--HHHHHHHHHHHHHH-TTS-EEEEEEE-S-HHHHHHHHHSSSSSSS-TTSEEEEEES--EE-----SSS---EE-S-GGGTTSEEEE--PBPHHHHHHHHHHHSTT-TTHHHHHHTTSBTTB--B-HHHHHHHHHHHHHHT--HHHHHHHHHHHHHHT-S---TT--HHHHHHHHHHHHHHHHH-HHHHHHHHHHTTS-SS-EEHHHHTTSTTTTT-HHHHHHHHHHHHHTTSEEEEE-SS-EEEEE-HHHHHHHHHHHHHH--HHHHHHHHHHHHHHHHHHHBPPGGG--TTS-SB-HHHHHHHHHHHHHHH---TTHHHHS--HHHHHHHHHHHHHHHHH-S-HHHHHHHHHHHHHHHHHHHHHSTT-HHHHHHHHHHHHHHHHHHHHTT-HHHHHHHHHHHHHHHHHHSTT-TTHHHHHHHHHHHHHHHHHHTT-HHHHHHHHHHHHHS--TT--HHHHHHHHHHHHHHHHHTT---GGGGGG-

Radius of gyration: 31.11 Å; chains: 1; bounding box: 76×63×132 Å

Sequence (609 aa):
MDRKSPSHDTSLLDGTHSLAPPSQSQEDPYNPPTIDQSHDVALVIRVLNQSYNCHGVYHSKILLWGSAGCGKRRIATEAALQFSARTGCKILWIDGRSFECFIRDYRAAYTIITGENLPQGLTLTHTLLKIKSTLEARRDESLIVVFDLQFYLEEDVETALSTPDLFLPDRCRILFTSSYVIPSECVSGNRGSSVTCGLKLARRAICLYVGGLNEEQGMQYFRASVPNSNDAVDSLRAFGHRDSWQTTPLRLALSCACMRLLQVSPKHFHRLCAHKAREGCSPSWPGYSPIFSDIMCILWDALNDYDIAAGRLLAICSIVDRVAIPVSLVEKFPIFQNNRERLLSAIDVLRLSGLVEIHRGAGLDTINLHLQVQRWLQLKRRRIEDKQELTDLVHAWVSVLSDYLTKPKDELPKNDPIFDAEKFWRMLAHVTSLCSLKSRQTRELCSMQYMAFLKHVAIFLVEDGFFVGMAWAAVTHALSMCTLLQSRQVHNLELDREYVHIRQVKANAYMNMSEYGQAEIELREAKRVLSRRLSGSADSTQTLREIQDTEAYLSVVQGKWAEAGRMLTELLAYPEPNAEPSKVAQRHYWMAKTKAAVGTDISALAHSQ

Foldseek 3Di:
DDDDDDDDDDDDDDDDDDDDDPPPDDDDLDDQDDQDPVVLLVVLLVQVVVCLPVQLPDEAFAEEEEAAQLCLLVSLVSSVVVNCVVRVADEQEQEQADLLSRVLSLQVLQCVQPVDHQDFPDEPQRSLLVSQVSVSVPSVHAYEYEYEHEDCSQVVVCVRHVDRARRDHRRYYYYYYYHDWAFAQDPDPDDDRDTDGPRPNCRPHHYDYRWADDPVSLLVSLCSLPVPAPPSNVLQCLQDDPVGSGDRNLQSLLLSLLCVLVVHHSVVVSVQLVVLLVVVLFDDDPSDDSSSSSSVVSLLVSCCVVQVLLNVLLVLCLLFDQPFAFLVLVCQFPVNPVPVVSSVVSVSSCSSSSQWDWDDDPPTIGTGGRPVSSVRSNRSCVVVPPLVSSLSSLVSLLVSLLVQQADPPVPDDPDDQRGDPSSCSSCVRRLLSSLPDDPVVLLSNQDPSQLVSLLSVLLVCLSRLHCLVSSLSSLVSSLVSLVSVCVVPPQDPVSLVSNLSSLQSVLSSCVSVVVLVSSVVSLVVSLVSLVPRVPPPPCSVVSVLVSLLSVLVSCLSVVVLVVNLVSLCVCQVDDDPDHDPVSNLVSLLSNLSSCVSVVHDCPVSPVSD

pLDDT: mean 78.4, std 16.48, range [24.7, 95.88]

Organism: NCBI:txid1182543

InterPro domains:
  IPR027417 P-loop containing nucleoside triphosphate hydrolase [G3DSA:3.40.50.300] (24-185)
  IPR027417 P-loop containing nucleoside triphosphate hydrolase [SSF52540] (59-276)